Protein AF-A0A6A6F9B9-F1 (afdb_monomer_lite)

pLDDT: mean 70.59, std 29.89, range [22.27, 98.5]

Secondary structure (DSSP, 8-state):
------------------------------HHHHHHHHHHHHH--SEEEEE-S-EEEEETTEEEEEES-EEEEESSTT--EEEEEHHHHHHHHHTTTTTEEEEEEEEEEETTEEEEEEEEEEEEEETTEEEEEEEEE--TTTS-GGGGGGTTEEEEPGGGSSEEEETTEEE-SSPPPTT--EEEEEE-S-EEEEEE---------S---------------------------SSHHHHHHHHHHHHHHTTEEEEEEES-EEEEEETTEEEEEEEEGGGB-GGGEEEEEEEEEETTTEEEEEEEEEEESSTTSPPPS-TT---TT-TTEEEEEEEEEEBSS--GGGGGGBTEEEE-TTTSEEEETTEEPPPP-STTSS--SS----SSGGGTTTSSS---------------------------------------------------

Sequence (448 aa):
MGDGPPGEVEMEGTAGGSSMVMREEEGGLSSDLKSLTIKLATQGPHKTLPTPRLIQLLFNGVYMLKTTAAIYVWEHPYYPQLYFPASVLHSYFAARSADLQISPGENIAHPENPAQIFATQWTIIVRKKKIDKVVCFANKESLPEKARELAGLVRIDFASVDQWFEESTPIFVHPKDPFKRVDILQSTRHVVVKLPLGRGSHNPTSADAAVTTSEANNNTASNTGPGATSAREGEEYHEEEEEEAEDEESNYRVIADTFSSMHLYETGLPCRFYIPLTRVDASVLRKSSTKTSCPYKGAACYYDVVLPSSPSSPNPTSPQQESEGRKDEIVFKDIIWYYPTPLLESAKISDLVCFYNEKVRIEVDGEVLEQPVTPFSRGGAGGEDKEKFLLSSLSSSSLLLDGQIHKRERGEGDGNAGAGAGAGEDVLDMGSLGKPLGPLKEERGSEG

Foldseek 3Di:
DDDDDDDDDDDDDDDDDPPPPPDDDDDDDDPPLLVLLLCCLVVNFPDKDQAQWWKFFAAPNDRLATDSGWMWTHSDDPGTAIKHQLVRNVVSCVVVVVFKDKAWDDFRAHPVDRVQTQWTFMWIGGRHDIQRSKIFGDALVSGDPRNSVSHRMMGGQPVSTPWMDTNNHTFDHHAGHPPKDKDKDKFQWKKWWKAFQDDDDPPVPPDDPDDDDDDDDDDDDDDDDDDDDDDDDDPVVVVVVVVVVVVVCVRIDTQFIGSIWIWMDIPPDDIWTWAAPVRGDPLQWEWDPDWDADRQWGIKGFIKGKDFNDPPDDGDPDRPDPPDDPPGIDIFPRQKMADCPTDPSNPVRHNTITGQLLRIFMDTNNRTDDRDDDPPNPDTPDDDDDDDDVPPVPPPPPDDDDDDDDDDDDDDDDDDDDDDDDDDDDDDDDDDDDDDDDDDDDDDDDDD

Organism: NCBI:txid717836

InterPro domains:
  IPR007361 Domain of unknown function DUF427 [PF04248] (251-358)
  IPR038694 Superfamily of unknown function DUF427 [G3DSA:2.170.150.40] (247-365)

Structure (mmCIF, N/CA/C/O backbone):
data_AF-A0A6A6F9B9-F1
#
_entry.id   AF-A0A6A6F9B9-F1
#
loop_
_atom_site.group_PDB
_atom_site.id
_atom_site.type_symbol
_atom_site.label_atom_id
_atom_site.label_alt_id
_atom_site.label_comp_id
_atom_site.label_asym_id
_atom_site.label_entity_id
_atom_site.label_seq_id
_atom_site.pdbx_PDB_ins_code
_atom_site.Cartn_x
_atom_site.Cartn_y
_atom_site.Cartn_z
_atom_site.occupancy
_atom_site.B_iso_or_equiv
_atom_site.auth_seq_id
_atom_site.auth_comp_id
_atom_site.auth_asym_id
_atom_site.auth_atom_id
_atom_site.pdbx_PDB_model_num
ATOM 1 N N . MET A 1 1 ? 12.259 -47.080 41.251 1.00 34.34 1 MET A N 1
ATOM 2 C CA . MET A 1 1 ? 12.891 -48.410 41.349 1.00 34.34 1 MET A CA 1
ATOM 3 C C . MET A 1 1 ? 12.820 -48.975 39.941 1.00 34.34 1 MET A C 1
ATOM 5 O O . MET A 1 1 ? 11.768 -49.475 39.579 1.00 34.34 1 MET A O 1
ATOM 9 N N . GLY A 1 2 ? 13.737 -48.668 39.026 1.00 33.94 2 GLY A N 1
ATOM 10 C CA . GLY A 1 2 ? 15.211 -48.754 39.092 1.00 33.94 2 GLY A CA 1
ATOM 11 C C . GLY A 1 2 ? 15.607 -49.796 38.023 1.00 33.94 2 GLY A C 1
ATOM 12 O O . GLY A 1 2 ? 14.801 -50.686 37.772 1.00 33.94 2 GLY A O 1
ATOM 13 N N . ASP A 1 3 ? 16.716 -49.753 37.289 1.00 36.22 3 ASP A N 1
ATOM 14 C CA . ASP A 1 3 ? 17.833 -48.803 37.164 1.00 36.22 3 ASP A CA 1
ATOM 15 C C . ASP A 1 3 ? 18.360 -48.868 35.703 1.00 36.22 3 ASP A C 1
ATOM 17 O O . ASP A 1 3 ? 18.006 -49.789 34.965 1.00 36.22 3 ASP A O 1
ATOM 21 N N . GLY A 1 4 ? 19.193 -47.909 35.271 1.00 29.11 4 GLY A N 1
ATOM 22 C CA . GLY A 1 4 ? 20.086 -48.061 34.095 1.00 29.11 4 GLY A CA 1
ATOM 23 C C . GLY A 1 4 ? 21.485 -48.544 34.533 1.00 29.11 4 GLY A C 1
ATOM 24 O O . GLY A 1 4 ? 21.572 -49.160 35.597 1.00 29.11 4 GLY A O 1
ATOM 25 N N . PRO A 1 5 ? 22.607 -48.197 33.852 1.00 57.97 5 PRO A N 1
ATOM 26 C CA . PRO A 1 5 ? 22.816 -47.665 32.491 1.00 57.97 5 PRO A CA 1
ATOM 27 C C . PRO A 1 5 ? 23.401 -48.833 31.628 1.00 57.97 5 PRO A C 1
ATOM 29 O O . PRO A 1 5 ? 22.716 -49.858 31.645 1.00 57.97 5 PRO A O 1
ATOM 32 N N . PRO A 1 6 ? 24.601 -48.863 30.971 1.00 45.94 6 PRO A N 1
ATOM 33 C CA . PRO A 1 6 ? 25.511 -47.880 30.321 1.00 45.94 6 PRO A CA 1
ATOM 34 C C . PRO A 1 6 ? 25.383 -47.918 28.763 1.00 45.94 6 PRO A C 1
ATOM 36 O O . PRO A 1 6 ? 24.508 -48.610 28.253 1.00 45.94 6 PRO A O 1
ATOM 39 N N . GLY A 1 7 ? 26.191 -47.248 27.923 1.00 28.27 7 GLY A N 1
ATOM 40 C CA . GLY A 1 7 ? 27.268 -46.257 28.119 1.00 28.27 7 GLY A CA 1
ATOM 41 C C . GLY A 1 7 ? 27.837 -45.747 26.773 1.00 28.27 7 GLY A C 1
ATOM 42 O O . GLY A 1 7 ? 27.566 -46.337 25.730 1.00 28.27 7 GLY A O 1
ATOM 43 N N . GLU A 1 8 ? 28.592 -44.645 26.823 1.00 28.16 8 GLU A N 1
ATOM 44 C CA . GLU A 1 8 ? 29.183 -43.866 25.704 1.00 28.16 8 GLU A CA 1
ATOM 45 C C . GLU A 1 8 ? 30.308 -44.645 24.943 1.00 28.16 8 GLU A C 1
ATOM 47 O O . GLU A 1 8 ? 30.641 -45.761 25.336 1.00 28.16 8 GLU A O 1
ATOM 52 N N . VAL A 1 9 ? 30.911 -44.214 23.814 1.00 30.38 9 VAL A N 1
ATOM 53 C CA . VAL A 1 9 ? 31.721 -42.985 23.594 1.00 30.38 9 VAL A CA 1
ATOM 54 C C . VAL A 1 9 ? 31.884 -42.617 22.095 1.00 30.38 9 VAL A C 1
ATOM 56 O O . VAL A 1 9 ? 32.223 -43.464 21.275 1.00 30.38 9 VAL A O 1
ATOM 59 N N . GLU A 1 10 ? 31.631 -41.331 21.809 1.00 26.02 10 GLU A N 1
ATOM 60 C CA . GLU A 1 10 ? 32.245 -40.341 20.879 1.00 26.02 10 GLU A CA 1
ATOM 61 C C . GLU A 1 10 ? 32.976 -40.719 19.564 1.00 26.02 10 GLU A C 1
ATOM 63 O O . GLU A 1 10 ? 33.801 -41.625 19.502 1.00 26.02 10 GLU A O 1
ATOM 68 N N . MET A 1 11 ? 32.812 -39.841 18.556 1.00 27.11 11 MET A N 1
ATOM 69 C CA . MET A 1 11 ? 33.920 -39.114 17.892 1.00 27.11 11 MET A CA 1
ATOM 70 C C . MET A 1 11 ? 33.390 -37.857 17.163 1.00 27.11 11 MET A C 1
ATOM 72 O O . MET A 1 11 ? 32.240 -37.819 16.727 1.00 27.11 11 MET A O 1
ATOM 76 N N . GLU A 1 12 ? 34.219 -36.812 17.083 1.00 25.92 12 GLU A N 1
ATOM 77 C CA . GLU A 1 12 ? 33.834 -35.429 16.744 1.00 25.92 12 GLU A CA 1
ATOM 78 C C . GLU A 1 12 ? 33.777 -35.105 15.233 1.00 25.92 12 GLU A C 1
ATOM 80 O O . GLU A 1 12 ? 34.327 -35.818 14.394 1.00 25.92 12 GLU A O 1
ATOM 85 N N . GLY A 1 13 ? 33.169 -33.960 14.887 1.00 26.47 13 GLY A N 1
ATOM 86 C CA . GLY A 1 13 ? 33.170 -33.407 13.525 1.00 26.47 13 GLY A CA 1
ATOM 87 C C . GLY A 1 13 ? 32.509 -32.027 13.432 1.00 26.47 13 GLY A C 1
ATOM 88 O O . GLY A 1 13 ? 31.350 -31.913 13.042 1.00 26.47 13 GLY A O 1
ATOM 89 N N . THR A 1 14 ? 33.228 -30.970 13.814 1.00 25.78 14 THR A N 1
ATOM 90 C CA . THR A 1 14 ? 32.731 -29.583 13.847 1.00 25.78 14 THR A CA 1
ATOM 91 C C . THR A 1 14 ? 32.858 -28.854 12.503 1.00 25.78 14 THR A C 1
ATOM 93 O O . THR A 1 14 ? 33.927 -28.812 11.902 1.00 25.78 14 THR A O 1
ATOM 96 N N . ALA A 1 15 ? 31.789 -28.170 12.080 1.00 27.42 15 ALA A N 1
ATOM 97 C CA . ALA A 1 15 ? 31.851 -27.018 11.172 1.00 27.42 15 ALA A CA 1
ATOM 98 C C . ALA A 1 15 ? 30.603 -26.141 11.377 1.00 27.42 15 ALA A C 1
ATOM 100 O O . ALA A 1 15 ? 29.475 -26.599 11.201 1.00 27.42 15 ALA A O 1
ATOM 101 N N . GLY A 1 16 ? 30.793 -24.892 11.809 1.00 26.92 16 GLY A N 1
ATOM 102 C CA . GLY A 1 16 ? 29.691 -24.006 12.185 1.00 26.92 16 GLY A CA 1
ATOM 103 C C . GLY A 1 16 ? 29.026 -23.324 10.990 1.00 26.92 16 GLY A C 1
ATOM 104 O O . GLY A 1 16 ? 29.685 -22.615 10.236 1.00 26.92 16 GLY A O 1
ATOM 105 N N . GLY A 1 17 ? 27.704 -23.462 10.881 1.00 24.17 17 GLY A N 1
ATOM 106 C CA . GLY A 1 17 ? 26.850 -22.536 10.140 1.00 24.17 17 GLY A CA 1
ATOM 107 C C . GLY A 1 17 ? 26.009 -21.736 11.129 1.00 24.17 17 GLY A C 1
ATOM 108 O O . GLY A 1 17 ? 25.148 -22.310 11.795 1.00 24.17 17 GLY A O 1
ATOM 109 N N . SER A 1 18 ? 26.248 -20.426 11.241 1.00 23.95 18 SER A N 1
ATOM 110 C CA . SER A 1 18 ? 25.484 -19.534 12.125 1.00 23.95 18 SER A CA 1
ATOM 111 C C . SER A 1 18 ? 24.059 -19.322 11.611 1.00 23.95 18 SER A C 1
ATOM 113 O O . SER A 1 18 ? 23.730 -18.288 11.035 1.00 23.95 18 SER A O 1
ATOM 115 N N . SER A 1 19 ? 23.190 -20.303 11.851 1.00 22.83 19 SER A N 1
ATOM 116 C CA . SER A 1 19 ? 21.748 -20.092 11.819 1.00 22.83 19 SER A CA 1
ATOM 117 C C . SER A 1 19 ? 21.385 -19.171 12.982 1.00 22.83 19 SER A C 1
ATOM 119 O O . SER A 1 19 ? 21.454 -19.574 14.145 1.00 22.83 19 SER A O 1
ATOM 121 N N . MET A 1 20 ? 21.034 -17.919 12.682 1.00 22.33 20 MET A N 1
ATOM 122 C CA . MET A 1 20 ? 20.544 -16.975 13.685 1.00 22.33 20 MET A CA 1
ATOM 123 C C . MET A 1 20 ? 19.104 -17.343 14.057 1.00 22.33 20 MET A C 1
ATOM 125 O O . MET A 1 20 ? 18.136 -16.738 13.600 1.00 22.33 20 MET A O 1
ATOM 129 N N . VAL A 1 21 ? 18.974 -18.393 14.870 1.00 23.81 21 VAL A N 1
ATOM 130 C CA . VAL A 1 21 ? 17.714 -18.801 15.485 1.00 23.81 21 VAL A CA 1
ATOM 131 C C . VAL A 1 21 ? 17.264 -17.667 16.400 1.00 23.81 21 VAL A C 1
ATOM 133 O O . VAL A 1 21 ? 17.857 -17.439 17.456 1.00 23.81 21 VAL A O 1
ATOM 136 N N . MET A 1 22 ? 16.220 -16.947 15.984 1.00 23.55 22 MET A N 1
ATOM 137 C CA . MET A 1 22 ? 15.543 -15.969 16.830 1.00 23.55 22 MET A CA 1
ATOM 138 C C . MET A 1 22 ? 15.023 -16.683 18.076 1.00 23.55 22 MET A C 1
ATOM 140 O O . MET A 1 22 ? 14.108 -17.503 18.007 1.00 23.55 22 MET A O 1
ATOM 144 N N . ARG A 1 23 ? 15.649 -16.388 19.213 1.00 22.95 23 ARG A N 1
ATOM 145 C CA . ARG A 1 23 ? 15.237 -16.881 20.523 1.00 22.95 23 ARG A CA 1
ATOM 146 C C . ARG A 1 23 ? 13.973 -16.120 20.917 1.00 22.95 23 ARG A C 1
ATOM 148 O O . ARG A 1 23 ? 14.006 -14.896 20.995 1.00 22.95 23 ARG A O 1
ATOM 155 N N . GLU A 1 24 ? 12.870 -16.829 21.133 1.00 31.95 24 GLU A N 1
ATOM 156 C CA . GLU A 1 24 ? 11.667 -16.228 21.711 1.00 31.95 24 GLU A CA 1
ATOM 157 C C . GLU A 1 24 ? 11.974 -15.821 23.160 1.00 31.95 24 GLU A C 1
ATOM 159 O O . GLU A 1 24 ? 12.074 -16.674 24.042 1.00 31.95 24 GLU A O 1
ATOM 164 N N . GLU A 1 25 ? 12.160 -14.521 23.398 1.00 25.94 25 GLU A N 1
ATOM 165 C CA . GLU A 1 25 ? 12.090 -13.934 24.738 1.00 25.94 25 GLU A CA 1
ATOM 166 C C . GLU A 1 25 ? 10.668 -13.442 25.038 1.00 25.94 25 GLU A C 1
ATOM 168 O O . GLU A 1 25 ? 9.863 -13.159 24.146 1.00 25.94 25 GLU A O 1
ATOM 173 N N . GLU A 1 26 ? 10.335 -13.409 26.325 1.00 25.03 26 GLU A N 1
ATOM 174 C CA . GLU A 1 26 ? 8.960 -13.330 26.805 1.00 25.03 26 GLU A CA 1
ATOM 175 C C . GLU A 1 26 ? 8.310 -11.944 26.615 1.00 25.03 26 GLU A C 1
ATOM 177 O O . GLU A 1 26 ? 8.867 -10.910 26.970 1.00 25.03 26 GLU A O 1
ATOM 182 N N . GLY A 1 27 ? 7.052 -11.941 26.162 1.00 31.30 27 GLY A N 1
ATOM 183 C CA . GLY A 1 27 ? 6.022 -11.035 26.691 1.00 31.30 27 GLY A CA 1
ATOM 184 C C . GLY A 1 27 ? 6.260 -9.516 26.653 1.00 31.30 27 GLY A C 1
ATOM 185 O O . GLY A 1 27 ? 5.938 -8.849 27.632 1.00 31.30 27 GLY A O 1
ATOM 186 N N . GLY A 1 28 ? 6.730 -8.945 25.540 1.00 24.55 28 GLY A N 1
ATOM 187 C CA . GLY A 1 28 ? 6.823 -7.487 25.356 1.00 24.55 28 GLY A CA 1
ATOM 188 C C . GLY A 1 28 ? 6.050 -6.976 24.136 1.00 24.55 28 GLY A C 1
ATOM 189 O O . GLY A 1 28 ? 6.188 -7.516 23.039 1.00 24.55 28 GLY A O 1
ATOM 190 N N . LEU A 1 29 ? 5.262 -5.901 24.286 1.00 34.47 29 LEU A N 1
ATOM 191 C CA . LEU A 1 29 ? 4.706 -5.197 23.124 1.00 34.47 29 LEU A CA 1
ATOM 192 C C . LEU A 1 29 ? 5.845 -4.574 22.319 1.00 34.47 29 LEU A C 1
ATOM 194 O O . LEU A 1 29 ? 6.618 -3.774 22.846 1.00 34.47 29 LEU A O 1
ATOM 198 N N . SER A 1 30 ? 5.872 -4.863 21.018 1.00 36.78 30 SER A N 1
ATOM 199 C CA . SER A 1 30 ? 6.682 -4.118 20.054 1.00 36.78 30 SER A CA 1
ATOM 200 C C . SER A 1 30 ? 6.428 -2.610 20.213 1.00 36.78 30 SER A C 1
ATOM 202 O O . SER A 1 30 ? 5.281 -2.154 20.199 1.00 36.78 30 SER A O 1
ATOM 204 N N . SER A 1 31 ? 7.514 -1.855 20.396 1.00 54.53 31 SER A N 1
ATOM 205 C CA . SER A 1 31 ? 7.549 -0.463 20.874 1.00 54.53 31 SER A CA 1
ATOM 206 C C . SER A 1 31 ? 6.785 0.555 20.017 1.00 54.53 31 SER A C 1
ATOM 208 O O . SER A 1 31 ? 6.475 1.647 20.498 1.00 54.53 31 SER A O 1
ATOM 210 N N . ASP A 1 32 ? 6.452 0.203 18.777 1.00 79.12 32 ASP A N 1
ATOM 211 C CA . ASP A 1 32 ? 5.816 1.082 17.797 1.00 79.12 32 ASP A CA 1
ATOM 212 C C . ASP A 1 32 ? 4.372 1.465 18.179 1.00 79.12 32 ASP A C 1
ATOM 214 O O . ASP A 1 32 ? 4.067 2.641 18.373 1.00 79.12 32 ASP A O 1
ATOM 218 N N . LEU A 1 33 ? 3.477 0.492 18.399 1.00 87.69 33 LEU A N 1
ATOM 219 C CA . LEU A 1 33 ? 2.040 0.779 18.539 1.00 87.69 33 LEU A CA 1
ATOM 220 C C . LEU A 1 33 ? 1.685 1.552 19.826 1.00 87.69 33 LEU A C 1
ATOM 222 O O . LEU A 1 33 ? 0.792 2.403 19.817 1.00 87.69 33 LEU A O 1
ATOM 226 N N . LYS A 1 34 ? 2.405 1.319 20.930 1.00 91.62 34 LYS A N 1
ATOM 227 C CA . LYS A 1 34 ? 2.231 2.089 22.178 1.00 91.62 34 LYS A CA 1
ATOM 228 C C . LYS A 1 34 ? 2.692 3.540 21.995 1.00 91.62 34 LYS A C 1
ATOM 230 O O . LYS A 1 34 ? 1.972 4.463 22.372 1.00 91.62 34 LYS A O 1
ATOM 235 N N . SER A 1 35 ? 3.834 3.737 21.336 1.00 92.81 35 SER A N 1
ATOM 236 C CA . SER A 1 35 ? 4.384 5.062 21.014 1.00 92.81 35 SER A CA 1
ATOM 237 C C . SER A 1 35 ? 3.485 5.833 20.043 1.00 92.81 35 SER A C 1
ATOM 239 O O . SER A 1 35 ? 3.177 7.001 20.280 1.00 92.81 35 SER A O 1
ATOM 241 N N . LEU A 1 36 ? 2.985 5.165 19.001 1.00 93.94 36 LEU A N 1
ATOM 242 C CA . LEU A 1 36 ? 1.999 5.693 18.059 1.00 93.94 36 LEU A CA 1
ATOM 243 C C . LEU A 1 36 ? 0.708 6.121 18.769 1.00 93.94 36 LEU A C 1
ATOM 245 O O . LEU A 1 36 ? 0.211 7.216 18.524 1.00 93.94 36 LEU A O 1
ATOM 249 N N . THR A 1 37 ? 0.192 5.303 19.689 1.00 95.75 37 THR A N 1
ATOM 250 C CA . THR A 1 37 ? -1.011 5.629 20.472 1.00 95.75 37 THR A CA 1
ATOM 251 C C . THR A 1 37 ? -0.810 6.899 21.301 1.00 95.75 37 THR A C 1
ATOM 253 O O . THR A 1 37 ? -1.650 7.796 21.260 1.00 95.75 37 THR A O 1
ATOM 256 N N . ILE A 1 38 ? 0.326 7.023 21.998 1.00 95.31 38 ILE A N 1
ATOM 257 C CA . ILE A 1 38 ? 0.678 8.224 22.775 1.00 95.31 38 ILE A CA 1
ATOM 258 C C . ILE A 1 38 ? 0.827 9.445 21.855 1.00 95.31 38 ILE A C 1
ATOM 260 O O . ILE A 1 38 ? 0.301 10.516 22.166 1.00 95.31 38 ILE A O 1
ATOM 264 N N . LYS A 1 39 ? 1.483 9.295 20.696 1.00 95.56 39 LYS A N 1
ATOM 265 C CA . LYS A 1 39 ? 1.617 10.354 19.683 1.00 95.56 39 LYS A CA 1
ATOM 266 C C . LYS A 1 39 ? 0.245 10.840 19.210 1.00 95.56 39 LYS A C 1
ATOM 268 O O . LYS A 1 39 ? -0.019 12.035 19.257 1.00 95.56 39 LYS A O 1
ATOM 273 N N . LEU A 1 40 ? -0.641 9.936 18.795 1.00 96.56 40 LEU A N 1
ATOM 274 C CA . LEU A 1 40 ? -1.975 10.287 18.300 1.00 96.56 40 LEU A CA 1
ATOM 275 C C . LEU A 1 40 ? -2.866 10.885 19.395 1.00 96.56 40 LEU A C 1
ATOM 277 O O . LEU A 1 40 ? -3.610 11.822 19.122 1.00 96.56 40 LEU A O 1
ATOM 281 N N . ALA A 1 41 ? -2.759 10.409 20.637 1.00 95.31 41 ALA A N 1
ATOM 282 C CA . ALA A 1 41 ? -3.506 10.958 21.764 1.00 95.31 41 ALA A CA 1
ATOM 283 C C . ALA A 1 41 ? -3.061 12.384 22.153 1.00 95.31 41 ALA A C 1
ATOM 285 O O . ALA A 1 41 ? -3.888 13.205 22.545 1.00 95.31 41 ALA A O 1
ATOM 286 N N . THR A 1 42 ? -1.766 12.696 22.029 1.00 94.19 42 THR A N 1
ATOM 287 C CA . THR A 1 42 ? -1.193 14.004 22.405 1.00 94.19 42 THR A CA 1
ATOM 288 C C . THR A 1 42 ? -1.201 15.027 21.263 1.00 94.19 42 THR A C 1
ATOM 290 O O . THR A 1 42 ? -1.449 16.214 21.490 1.00 94.19 42 THR A O 1
ATOM 293 N N . GLN A 1 43 ? -0.946 14.589 20.028 1.00 95.19 43 GLN A N 1
ATOM 294 C CA . GLN A 1 43 ? -0.810 15.452 18.848 1.00 95.19 43 GLN A CA 1
ATOM 295 C C . GLN A 1 43 ? -2.087 15.504 17.996 1.00 95.19 43 GLN A C 1
ATOM 297 O O . GLN A 1 43 ? -2.309 16.507 17.319 1.00 95.19 43 GLN A O 1
ATOM 302 N N . GLY A 1 44 ? -2.941 14.479 18.083 1.00 96.19 44 GLY A N 1
ATOM 303 C CA . GLY A 1 44 ? -4.074 14.248 17.184 1.00 96.19 44 GLY A CA 1
ATOM 304 C C . GLY A 1 44 ? -3.683 13.469 15.916 1.00 96.19 44 GLY A C 1
ATOM 305 O O . GLY A 1 44 ? -2.496 13.365 15.587 1.00 96.19 44 GLY A O 1
ATOM 306 N N . PRO A 1 45 ? -4.660 12.901 15.185 1.00 96.94 45 PRO A N 1
ATOM 307 C CA . PRO A 1 45 ? -4.451 12.453 13.812 1.00 96.94 45 PRO A CA 1
ATOM 308 C C . PRO A 1 45 ? -4.284 13.662 12.875 1.00 96.94 45 PRO A C 1
ATOM 310 O O . PRO A 1 45 ? -4.758 14.757 13.163 1.00 96.94 45 PRO A O 1
ATOM 313 N N . HIS A 1 46 ? -3.658 13.469 11.712 1.00 95.38 46 HIS A N 1
ATOM 314 C CA . HIS A 1 46 ? -3.552 14.523 10.693 1.00 95.38 46 HIS A CA 1
ATOM 315 C C . HIS A 1 46 ? -4.906 14.811 10.018 1.00 95.38 46 HIS A C 1
ATOM 317 O O . HIS A 1 46 ? -5.189 15.938 9.618 1.00 95.38 46 HIS A O 1
ATOM 323 N N . LYS A 1 47 ? -5.726 13.770 9.841 1.00 95.75 47 LYS A N 1
ATOM 324 C CA . LYS A 1 47 ? -7.062 13.824 9.236 1.00 95.75 47 LYS A CA 1
ATOM 325 C C . LYS A 1 47 ? -7.827 12.550 9.584 1.00 95.75 47 LYS A C 1
ATOM 327 O O . LYS A 1 47 ? -7.223 11.476 9.620 1.00 95.75 47 LYS A O 1
ATOM 332 N N . THR A 1 48 ? -9.143 12.645 9.731 1.00 97.56 48 THR A N 1
ATOM 333 C CA . THR A 1 48 ? -10.045 11.487 9.682 1.00 97.56 48 THR A CA 1
ATOM 334 C C . THR A 1 48 ? -11.047 11.625 8.531 1.00 97.56 48 THR A C 1
ATOM 336 O O . THR A 1 48 ? -11.314 12.725 8.040 1.00 97.56 48 THR A O 1
ATOM 339 N N . LEU A 1 49 ? -11.553 10.497 8.025 1.00 97.81 49 LEU A N 1
ATOM 340 C CA . LEU A 1 49 ? -12.607 10.450 7.009 1.00 97.81 49 LEU A CA 1
ATOM 341 C C . LEU A 1 49 ? -13.404 9.140 7.138 1.00 97.81 49 LEU A C 1
ATOM 343 O O . LEU A 1 49 ? -12.843 8.073 6.883 1.00 97.81 49 LEU A O 1
ATOM 347 N N . PRO A 1 50 ? -14.700 9.179 7.495 1.00 97.50 50 PRO A N 1
ATOM 348 C CA . PRO A 1 50 ? -15.567 8.006 7.418 1.00 97.50 50 PRO A CA 1
ATOM 349 C C . PRO A 1 50 ? -15.624 7.459 5.988 1.00 97.50 50 PRO A C 1
ATOM 351 O O . PRO A 1 50 ? -15.723 8.235 5.036 1.00 97.50 50 PRO A O 1
ATOM 354 N N . THR A 1 51 ? -15.595 6.135 5.828 1.00 95.62 51 THR A N 1
ATOM 355 C CA . THR A 1 51 ? -15.752 5.490 4.519 1.00 95.62 51 THR A CA 1
ATOM 356 C C . THR A 1 51 ? -17.017 4.636 4.490 1.00 95.62 51 THR A C 1
ATOM 358 O O . THR A 1 51 ? -17.176 3.778 5.355 1.00 95.62 51 THR A O 1
ATOM 361 N N . PRO A 1 52 ? -17.921 4.829 3.509 1.00 93.50 52 PRO A N 1
ATOM 362 C CA . PRO A 1 52 ? -19.081 3.959 3.333 1.00 93.50 52 PRO A CA 1
ATOM 363 C C . PRO A 1 52 ? -18.702 2.614 2.693 1.00 93.50 52 PRO A C 1
ATOM 365 O O . PRO A 1 52 ? -19.572 1.760 2.524 1.00 93.50 52 PRO A O 1
ATOM 368 N N . ARG A 1 53 ? -17.430 2.436 2.296 1.00 94.94 53 ARG A N 1
ATOM 369 C CA . ARG A 1 53 ? -16.949 1.229 1.622 1.00 94.94 53 ARG A CA 1
ATOM 370 C C . ARG A 1 53 ? -16.988 0.026 2.560 1.00 94.94 53 ARG A C 1
ATOM 372 O O . ARG A 1 53 ? -16.672 0.139 3.745 1.00 94.94 53 ARG A O 1
ATOM 379 N N . LEU A 1 54 ? -17.337 -1.140 2.026 1.00 97.69 54 LEU A N 1
ATOM 380 C CA . LEU A 1 54 ? -17.367 -2.390 2.776 1.00 97.69 54 LEU A CA 1
ATOM 381 C C . LEU A 1 54 ? -15.942 -2.865 3.080 1.00 97.69 54 LEU A C 1
ATOM 383 O O . LEU A 1 54 ? -15.260 -3.419 2.224 1.00 97.69 54 LEU A O 1
ATOM 387 N N . ILE A 1 55 ? -15.506 -2.705 4.322 1.00 98.00 55 ILE A N 1
ATOM 388 C CA . ILE A 1 55 ? -14.235 -3.236 4.807 1.00 98.00 55 ILE A CA 1
ATOM 389 C C . ILE A 1 55 ? -14.438 -4.652 5.348 1.00 98.00 55 ILE A C 1
ATOM 391 O O . ILE A 1 55 ? -15.361 -4.904 6.129 1.00 98.00 55 ILE A O 1
ATOM 395 N N . GLN A 1 56 ? -13.568 -5.583 4.948 1.00 97.62 56 GLN A N 1
ATOM 396 C CA . GLN A 1 56 ? -13.576 -6.972 5.419 1.00 97.62 56 GLN A CA 1
ATOM 397 C C . GLN A 1 56 ? -12.181 -7.398 5.884 1.00 97.62 56 GLN A C 1
ATOM 399 O O . GLN A 1 56 ? -11.196 -7.151 5.192 1.00 97.62 56 GLN A O 1
ATOM 404 N N . LEU A 1 57 ? -12.095 -8.063 7.037 1.00 97.12 57 LEU A N 1
ATOM 405 C CA . LEU A 1 57 ? -10.838 -8.583 7.590 1.00 97.12 57 LEU A CA 1
ATOM 406 C C . LEU A 1 57 ? -10.909 -10.109 7.623 1.00 97.12 57 LEU A C 1
ATOM 408 O O . LEU A 1 57 ? -11.757 -10.671 8.321 1.00 97.12 57 LEU A O 1
ATOM 412 N N . LEU A 1 58 ? -10.026 -10.768 6.876 1.00 96.19 58 LEU A N 1
ATOM 413 C CA . LEU A 1 58 ? -9.838 -12.214 6.875 1.00 96.19 58 LEU A CA 1
ATOM 414 C C . LEU A 1 58 ? -8.659 -12.568 7.785 1.00 96.19 58 LEU A C 1
ATOM 416 O O . LEU A 1 58 ? -7.549 -12.078 7.592 1.00 96.19 58 LEU A O 1
ATOM 420 N N . PHE A 1 59 ? -8.895 -13.440 8.761 1.00 96.25 59 PHE A N 1
ATOM 421 C CA . PHE A 1 59 ? -7.859 -13.969 9.641 1.00 96.25 59 PHE A CA 1
ATOM 422 C C . PHE A 1 59 ? -8.198 -15.397 10.075 1.00 96.25 59 PHE A C 1
ATOM 424 O O . PHE A 1 59 ? -9.348 -15.718 10.376 1.00 96.25 59 PHE A O 1
ATOM 431 N N . ASN A 1 60 ? -7.200 -16.278 10.074 1.00 94.62 60 ASN A N 1
ATOM 432 C CA . ASN A 1 60 ? -7.311 -17.703 10.379 1.00 94.62 60 ASN A CA 1
ATOM 433 C C . ASN A 1 60 ? -8.425 -18.429 9.584 1.00 94.62 60 ASN A C 1
ATOM 435 O O . ASN A 1 60 ? -9.138 -19.295 10.104 1.00 94.62 60 ASN A O 1
ATOM 439 N N . GLY A 1 61 ? -8.604 -18.029 8.319 1.00 91.06 61 GLY A N 1
ATOM 440 C CA . GLY A 1 61 ? -9.647 -18.544 7.424 1.00 91.06 61 GLY A CA 1
ATOM 441 C C . GLY A 1 61 ? -11.076 -18.078 7.746 1.00 91.06 61 GLY A C 1
ATOM 442 O O . GLY A 1 61 ? -12.027 -18.672 7.240 1.00 91.06 61 GLY A O 1
ATOM 443 N N . VAL A 1 62 ? -11.254 -17.050 8.585 1.00 91.12 62 VAL A N 1
ATOM 444 C CA . VAL A 1 62 ? -12.561 -16.486 8.966 1.00 91.12 62 VAL A CA 1
ATOM 445 C C . VAL A 1 62 ? -12.599 -14.990 8.681 1.00 91.12 62 VAL A C 1
ATOM 447 O O . VAL A 1 62 ? -11.661 -14.263 8.998 1.00 91.12 62 VAL A O 1
ATOM 450 N N . TYR A 1 63 ? -13.714 -14.502 8.135 1.00 92.75 63 TYR A N 1
ATOM 451 C CA . TYR A 1 63 ? -13.983 -13.065 8.092 1.00 92.75 63 TYR A CA 1
ATOM 452 C C . TYR A 1 63 ? -14.353 -12.564 9.494 1.00 92.75 63 TYR A C 1
ATOM 454 O O . TYR A 1 63 ? -15.530 -12.568 9.872 1.00 92.75 63 TYR A O 1
ATOM 462 N N . MET A 1 64 ? -13.345 -12.166 10.273 1.00 93.69 64 MET A N 1
ATOM 463 C CA . MET A 1 64 ? -13.499 -11.725 11.663 1.00 93.69 64 MET A CA 1
ATOM 464 C C . MET A 1 64 ? -14.177 -10.355 11.798 1.00 93.69 64 MET A C 1
ATOM 466 O O . MET A 1 64 ? -14.676 -10.031 12.869 1.00 93.69 64 MET A O 1
ATOM 470 N N . LEU A 1 65 ? -14.245 -9.576 10.714 1.00 95.25 65 LEU A N 1
ATOM 471 C CA . LEU A 1 65 ? -15.034 -8.348 10.633 1.00 95.25 65 LEU A CA 1
ATOM 472 C C . LEU A 1 65 ? -15.533 -8.127 9.197 1.00 95.25 65 LEU A C 1
ATOM 474 O O . LEU A 1 65 ? -14.787 -8.357 8.243 1.00 95.25 65 LEU A O 1
ATOM 478 N N . LYS A 1 66 ? -16.774 -7.647 9.053 1.00 95.62 66 LYS A N 1
ATOM 479 C CA . LYS A 1 66 ? -17.309 -7.018 7.832 1.00 95.62 66 LYS A CA 1
ATOM 480 C C . LYS A 1 66 ? -18.138 -5.797 8.229 1.00 95.62 66 LYS A C 1
ATOM 482 O O . LYS A 1 66 ? -19.049 -5.943 9.041 1.00 95.62 66 LYS A O 1
ATOM 487 N N . THR A 1 67 ? -17.825 -4.613 7.702 1.00 96.94 67 THR A N 1
ATOM 488 C CA . THR A 1 67 ? -18.501 -3.359 8.081 1.00 96.94 67 THR A CA 1
ATOM 489 C C . THR A 1 67 ? -18.357 -2.254 7.032 1.00 96.94 67 THR A C 1
ATOM 491 O O . THR A 1 67 ? -17.337 -2.174 6.361 1.00 96.94 67 THR A O 1
ATOM 494 N N . THR A 1 68 ? -19.355 -1.373 6.934 1.00 97.38 68 THR A N 1
ATOM 495 C CA . THR A 1 68 ? -19.331 -0.107 6.171 1.00 97.38 68 THR A CA 1
ATOM 496 C C . THR A 1 68 ? -19.189 1.124 7.081 1.00 97.38 68 THR A C 1
ATOM 498 O O . THR A 1 68 ? -19.424 2.250 6.658 1.00 97.38 68 THR A O 1
ATOM 501 N N . ALA A 1 69 ? -18.844 0.916 8.356 1.00 97.50 69 ALA A N 1
ATOM 502 C CA . ALA A 1 69 ? -18.662 1.962 9.367 1.00 97.50 69 ALA A CA 1
ATOM 503 C C . ALA A 1 69 ? -17.179 2.153 9.743 1.00 97.50 69 ALA A C 1
ATOM 505 O O . ALA A 1 69 ? -16.8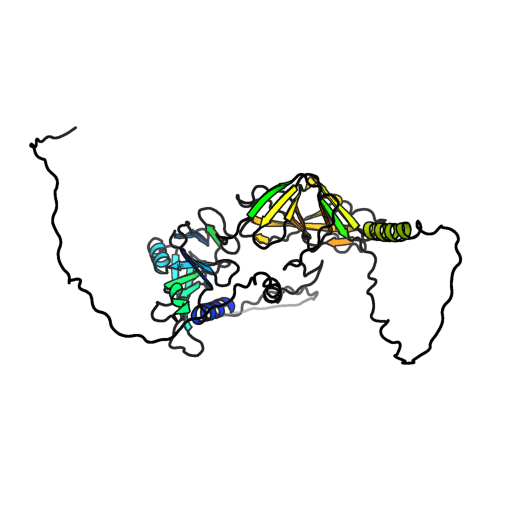56 2.478 10.886 1.00 97.50 69 ALA A O 1
ATOM 506 N N . ALA A 1 70 ? -16.271 1.880 8.805 1.00 97.94 70 ALA A N 1
ATOM 507 C CA . ALA A 1 70 ? -14.843 2.100 8.995 1.00 97.94 70 ALA A CA 1
ATOM 508 C C . ALA A 1 70 ? -14.482 3.583 8.814 1.00 97.94 70 ALA A C 1
ATOM 510 O O . ALA A 1 70 ? -15.189 4.349 8.153 1.00 97.94 70 ALA A O 1
ATOM 511 N N . ILE A 1 71 ? -13.355 3.987 9.392 1.00 98.38 71 ILE A N 1
ATOM 512 C CA . ILE A 1 71 ? -12.837 5.353 9.321 1.00 98.38 71 ILE A CA 1
ATOM 513 C C . ILE A 1 71 ? -11.394 5.287 8.827 1.00 98.38 71 ILE A C 1
ATOM 515 O O . ILE A 1 71 ? -10.569 4.571 9.395 1.00 98.38 71 ILE A O 1
ATOM 519 N N . TYR A 1 72 ? -11.085 6.039 7.772 1.00 98.44 72 TYR A N 1
ATOM 520 C CA . TYR A 1 72 ? -9.709 6.318 7.384 1.00 98.44 72 TYR A CA 1
ATOM 521 C C . TYR A 1 72 ? -9.109 7.328 8.364 1.00 98.44 72 TYR A C 1
ATOM 523 O O . TYR A 1 72 ? -9.674 8.404 8.569 1.00 98.44 72 TYR A O 1
ATOM 531 N N . VAL A 1 73 ? -7.953 7.010 8.937 1.00 98.12 73 VAL A N 1
ATOM 532 C CA . VAL A 1 73 ? -7.209 7.879 9.856 1.00 98.12 73 VAL A CA 1
ATOM 533 C C . VAL A 1 73 ? -5.803 8.082 9.310 1.00 98.12 73 VAL A C 1
ATOM 535 O O . VAL A 1 73 ? -5.042 7.129 9.169 1.00 98.12 73 VAL A O 1
ATOM 538 N N . TRP A 1 74 ? -5.437 9.322 9.001 1.00 97.25 74 TRP A N 1
ATOM 539 C CA . TRP A 1 74 ? -4.076 9.674 8.602 1.00 97.25 74 TRP A CA 1
ATOM 540 C C . TRP A 1 74 ? -3.229 9.862 9.865 1.00 97.25 74 TRP A C 1
ATOM 542 O O . TRP A 1 74 ? -3.223 10.926 10.482 1.00 97.25 74 TRP A O 1
ATOM 552 N N . GLU A 1 75 ? -2.494 8.817 10.247 1.00 95.25 75 GLU A N 1
ATOM 553 C CA . GLU A 1 75 ? -1.505 8.836 11.344 1.00 95.25 75 GLU A CA 1
ATOM 554 C C . GLU A 1 75 ? -0.265 9.711 11.007 1.00 95.25 75 GLU A C 1
ATOM 556 O O . GLU A 1 75 ? 0.538 10.091 11.872 1.00 95.25 75 GLU A O 1
ATOM 561 N N . HIS A 1 76 ? -0.138 10.040 9.718 1.00 92.62 76 HIS A N 1
ATOM 562 C CA . HIS A 1 76 ? 0.826 10.926 9.067 1.00 92.62 76 HIS A CA 1
ATOM 563 C C . HIS A 1 76 ? 0.242 11.415 7.715 1.00 92.62 76 HIS A C 1
ATOM 565 O O . HIS A 1 76 ? -0.715 10.808 7.226 1.00 92.62 76 HIS A O 1
ATOM 571 N N . PRO A 1 77 ? 0.821 12.422 7.034 1.00 89.00 77 PRO A N 1
ATOM 572 C CA . PRO A 1 77 ? 0.219 13.005 5.824 1.00 89.00 77 PRO A CA 1
ATOM 573 C C . PRO A 1 77 ? 0.095 12.077 4.598 1.00 89.00 77 PRO A C 1
ATOM 575 O O . PRO A 1 77 ? -0.694 12.360 3.703 1.00 89.00 77 PRO A O 1
ATOM 578 N N . TYR A 1 78 ? 0.881 10.997 4.507 1.00 84.50 78 TYR A N 1
ATOM 579 C CA . TYR A 1 78 ? 1.130 10.317 3.224 1.00 84.50 78 TYR A CA 1
ATOM 580 C C . TYR A 1 78 ? 0.065 9.318 2.754 1.00 84.50 78 TYR A C 1
ATOM 582 O O . TYR A 1 78 ? -0.055 9.107 1.543 1.00 84.50 78 TYR A O 1
ATOM 590 N N . TYR A 1 79 ? -0.622 8.654 3.684 1.00 90.81 79 TYR A N 1
ATOM 591 C CA . TYR A 1 79 ? -1.670 7.660 3.436 1.00 90.81 79 TYR A CA 1
ATOM 592 C C . TYR A 1 79 ? -2.474 7.393 4.727 1.00 90.81 79 TYR A C 1
ATOM 594 O O . TYR A 1 79 ? -1.949 7.641 5.819 1.00 90.81 79 TYR A O 1
ATOM 602 N N . PRO A 1 80 ? -3.723 6.899 4.626 1.00 96.44 80 PRO A N 1
ATOM 603 C CA . PRO A 1 80 ? -4.535 6.544 5.786 1.00 96.44 80 PRO A CA 1
ATOM 604 C C . PRO A 1 80 ? -4.243 5.141 6.341 1.00 96.44 80 PRO A C 1
ATOM 606 O O . PRO A 1 80 ? -3.651 4.293 5.679 1.00 96.44 80 PRO A O 1
ATOM 609 N N . GLN A 1 81 ? -4.756 4.881 7.541 1.00 96.69 81 GLN A N 1
ATOM 610 C CA . GLN A 1 81 ? -4.973 3.562 8.141 1.00 96.69 81 GLN A CA 1
ATOM 611 C C . GLN A 1 81 ? -6.471 3.337 8.402 1.00 96.69 81 GLN A C 1
ATOM 613 O O . GLN A 1 81 ? -7.246 4.293 8.403 1.00 96.69 81 GLN A O 1
ATOM 618 N N . LEU A 1 82 ? -6.892 2.086 8.616 1.00 97.81 82 LEU A N 1
ATOM 619 C CA . LEU A 1 82 ? -8.293 1.733 8.893 1.00 97.81 82 LEU A CA 1
ATOM 620 C C . LEU A 1 82 ? -8.556 1.574 10.395 1.00 97.81 82 LEU A C 1
ATOM 622 O O . LEU A 1 82 ? -7.923 0.760 11.066 1.00 97.81 82 LEU A O 1
ATOM 626 N N . TYR A 1 83 ? -9.525 2.337 10.896 1.00 98.44 83 TYR A N 1
ATOM 627 C CA . TYR A 1 83 ? -10.001 2.320 12.279 1.00 98.44 83 TYR A CA 1
ATOM 628 C C . TYR A 1 83 ? -11.489 1.945 12.322 1.00 98.44 83 TYR A C 1
ATOM 630 O O . TYR A 1 83 ? -12.244 2.227 11.387 1.00 98.44 83 TYR A O 1
ATOM 638 N N . PHE A 1 84 ? -11.926 1.334 13.425 1.00 98.06 84 PHE A N 1
ATOM 639 C CA . PHE A 1 84 ? -13.289 0.808 13.579 1.00 98.06 84 PHE A CA 1
ATOM 640 C C . PHE A 1 84 ? -13.921 1.241 14.901 1.00 98.06 84 PHE A C 1
ATOM 642 O O . PHE A 1 84 ? -13.264 1.111 15.928 1.00 98.06 84 PHE A O 1
ATOM 649 N N . PRO A 1 85 ? -15.194 1.665 14.950 1.00 97.69 85 PRO A N 1
ATOM 650 C CA . PRO A 1 85 ? -15.880 1.859 16.223 1.00 97.69 85 PRO A CA 1
ATOM 651 C C . PRO A 1 85 ? -15.925 0.550 17.026 1.00 97.69 85 PRO A C 1
ATOM 653 O O . PRO A 1 85 ? -16.333 -0.491 16.502 1.00 97.69 85 PRO A O 1
ATOM 656 N N . ALA A 1 86 ? -15.561 0.593 18.309 1.00 96.62 86 ALA A N 1
ATOM 657 C CA . ALA A 1 86 ? -15.558 -0.577 19.195 1.00 96.62 86 ALA A CA 1
ATOM 658 C C . ALA A 1 86 ? -16.915 -1.310 19.230 1.00 96.62 86 ALA A C 1
ATOM 660 O O . ALA A 1 86 ? -16.973 -2.540 19.259 1.00 96.62 86 ALA A O 1
ATOM 661 N N . SER A 1 87 ? -18.020 -0.563 19.143 1.00 95.12 87 SER A N 1
ATOM 662 C CA . SER A 1 87 ? -19.390 -1.090 19.068 1.00 95.12 87 SER A CA 1
ATOM 663 C C . SER A 1 87 ? -19.631 -2.015 17.867 1.00 95.12 87 SER A C 1
ATOM 665 O O . SER A 1 87 ? -20.376 -2.991 17.981 1.00 95.12 87 SER A O 1
ATOM 667 N N . VAL A 1 88 ? -18.979 -1.761 16.730 1.00 95.12 88 VAL A N 1
ATOM 668 C CA . VAL A 1 88 ? -19.071 -2.589 15.517 1.00 95.12 88 VAL A CA 1
ATOM 669 C C . VAL A 1 88 ? -18.341 -3.917 15.726 1.00 95.12 88 VAL A C 1
ATOM 671 O O . VAL A 1 88 ? -18.887 -4.970 15.408 1.00 95.12 88 VAL A O 1
ATOM 674 N N . LEU A 1 89 ? -17.142 -3.887 16.317 1.00 92.12 89 LEU A N 1
ATOM 675 C CA . LEU A 1 89 ? -16.397 -5.101 16.668 1.00 92.12 89 LEU A CA 1
ATOM 676 C C . LEU A 1 89 ? -17.171 -5.953 17.682 1.00 92.12 89 LEU A C 1
ATOM 678 O O . LEU A 1 89 ? -17.412 -7.131 17.427 1.00 92.12 89 LEU A O 1
ATOM 682 N N . HIS A 1 90 ? -17.643 -5.356 18.780 1.00 91.56 90 HIS A N 1
ATOM 683 C CA . HIS A 1 90 ? -18.416 -6.078 19.793 1.00 91.56 90 HIS A CA 1
ATOM 684 C C . HIS A 1 90 ? -19.707 -6.689 19.235 1.00 91.56 90 HIS A C 1
ATOM 686 O O . HIS A 1 90 ? -19.981 -7.859 19.495 1.00 91.56 90 HIS A O 1
ATOM 692 N N . SER A 1 91 ? -20.485 -5.945 18.440 1.00 89.44 91 SER A N 1
ATOM 693 C CA . SER A 1 91 ? -21.724 -6.468 17.844 1.00 89.44 91 SER A CA 1
ATOM 694 C C . SER A 1 91 ? -21.462 -7.577 16.815 1.00 89.44 91 SER A C 1
ATOM 696 O O . SER A 1 91 ? -22.158 -8.594 16.820 1.00 89.44 91 SER A O 1
ATOM 698 N N . TYR A 1 92 ? -20.419 -7.447 15.987 1.00 88.94 92 TYR A N 1
ATOM 699 C CA . TYR A 1 92 ? -20.040 -8.480 15.018 1.00 88.94 92 TYR A CA 1
ATOM 700 C C . TYR A 1 92 ? -19.555 -9.777 15.691 1.00 88.94 92 TYR A C 1
ATOM 702 O O . TYR A 1 92 ? -19.886 -10.869 15.215 1.00 88.94 92 TYR A O 1
ATOM 710 N N . PHE A 1 93 ? -18.805 -9.659 16.794 1.00 87.75 93 PHE A N 1
ATOM 711 C CA . PHE A 1 93 ? -18.280 -10.780 17.582 1.00 87.75 93 PHE A CA 1
ATOM 712 C C . PHE A 1 93 ? -19.379 -11.461 18.404 1.00 87.75 93 PHE A C 1
ATOM 714 O O . PHE A 1 93 ? -19.457 -12.686 18.408 1.00 87.75 93 PHE A O 1
ATOM 721 N N . ALA A 1 94 ? -20.278 -10.698 19.037 1.00 85.31 94 ALA A N 1
ATOM 722 C CA . ALA A 1 94 ? -21.413 -11.246 19.784 1.00 85.31 94 ALA A CA 1
ATOM 723 C C . ALA A 1 94 ? -22.308 -12.142 18.907 1.00 85.31 94 ALA A C 1
ATOM 725 O O . ALA A 1 94 ? -22.768 -13.189 19.356 1.00 85.31 94 ALA A O 1
ATOM 726 N N . ALA A 1 95 ? -22.482 -11.786 17.629 1.00 84.50 95 ALA A N 1
ATOM 727 C CA . ALA A 1 95 ? -23.214 -12.588 16.648 1.00 84.50 95 ALA A CA 1
ATOM 728 C C . ALA A 1 95 ? -22.464 -13.850 16.150 1.00 84.50 95 ALA A C 1
ATOM 730 O O . ALA A 1 95 ? -23.029 -14.624 15.378 1.00 84.50 95 ALA A O 1
ATOM 731 N N . ARG A 1 96 ? -21.188 -14.047 16.521 1.00 80.69 96 ARG A N 1
ATOM 732 C CA . ARG A 1 96 ? -20.275 -15.088 15.988 1.00 80.69 96 ARG A CA 1
ATOM 733 C C . ARG A 1 96 ? -19.361 -15.701 17.067 1.00 80.69 96 ARG A C 1
ATOM 735 O O . ARG A 1 96 ? -18.272 -16.193 16.771 1.00 80.69 96 ARG A O 1
ATOM 742 N N . SER A 1 97 ? -19.814 -15.678 18.318 1.00 69.12 97 SER A N 1
ATOM 743 C CA . SER A 1 97 ? -19.010 -15.882 19.535 1.00 69.12 97 SER A CA 1
ATOM 744 C C . SER A 1 97 ? -18.303 -17.237 19.680 1.00 69.12 97 SER A C 1
ATOM 746 O O . SER A 1 97 ? -17.375 -17.347 20.476 1.00 69.12 97 SER A O 1
ATOM 748 N N . ALA A 1 98 ? -18.696 -18.264 18.920 1.00 74.94 98 ALA A N 1
ATOM 749 C CA . ALA A 1 98 ? -18.044 -19.577 18.957 1.00 74.94 98 ALA A CA 1
ATOM 750 C C . ALA A 1 98 ? -16.597 -19.554 18.421 1.00 74.94 98 ALA A C 1
ATOM 752 O O . ALA A 1 98 ? -15.745 -20.271 18.939 1.00 74.94 98 ALA A O 1
ATOM 753 N N . ASP A 1 99 ? -16.323 -18.721 17.409 1.00 80.62 99 ASP A N 1
ATOM 754 C CA . ASP A 1 99 ? -15.015 -18.635 16.736 1.00 80.62 99 ASP A CA 1
ATOM 755 C C . ASP A 1 99 ? -14.236 -17.352 17.089 1.00 80.62 99 ASP A C 1
ATOM 757 O O . ASP A 1 99 ? -13.039 -17.284 16.802 1.00 80.62 99 ASP A O 1
ATOM 761 N N . LEU A 1 100 ? -14.890 -16.339 17.677 1.00 88.88 100 LEU A N 1
ATOM 762 C CA . LEU A 1 100 ? -14.350 -14.987 17.878 1.00 88.88 100 LEU A CA 1
ATOM 763 C C . LEU A 1 100 ? -14.423 -14.549 19.346 1.00 88.88 100 LEU A C 1
ATOM 765 O O . LEU A 1 100 ? -15.507 -14.462 19.921 1.00 88.88 100 LEU A O 1
ATOM 769 N N . GLN A 1 101 ? -13.275 -14.197 19.926 1.00 90.44 101 GLN A N 1
ATOM 770 C CA . GLN A 1 101 ? -13.163 -13.647 21.279 1.00 90.44 101 GLN A CA 1
ATOM 771 C C . GLN A 1 101 ? -12.315 -12.374 21.275 1.00 90.44 101 GLN A C 1
ATOM 773 O O . GLN A 1 101 ? -11.406 -12.219 20.458 1.00 90.44 101 GLN A O 1
ATOM 778 N N . ILE A 1 102 ? -12.610 -11.462 22.199 1.00 92.38 102 ILE A N 1
ATOM 779 C CA . ILE A 1 102 ? -11.869 -10.215 22.382 1.00 92.38 102 ILE A CA 1
ATOM 780 C C . ILE A 1 102 ? -11.689 -9.956 23.877 1.00 92.38 102 ILE A C 1
ATOM 782 O O . ILE A 1 102 ? -12.649 -10.069 24.640 1.00 92.38 102 ILE A O 1
ATOM 786 N N . SER A 1 103 ? -10.465 -9.651 24.299 1.00 92.31 103 SER A N 1
ATOM 787 C CA . SER A 1 103 ? -10.120 -9.416 25.703 1.00 92.31 103 SER A CA 1
ATOM 788 C C . SER A 1 103 ? -9.299 -8.131 25.870 1.00 92.31 103 SER A C 1
ATOM 790 O O . SER A 1 103 ? -8.377 -7.887 25.086 1.00 92.31 103 SER A O 1
ATOM 792 N N . PRO A 1 104 ? -9.606 -7.292 26.878 1.00 94.94 104 PRO A N 1
ATOM 793 C CA . PRO A 1 104 ? -8.764 -6.155 27.229 1.00 94.94 104 PRO A CA 1
ATOM 794 C C . PRO A 1 104 ? -7.480 -6.612 27.940 1.00 94.94 104 PRO A C 1
ATOM 796 O O . PRO A 1 104 ? -7.476 -7.618 28.649 1.00 94.94 104 PRO A O 1
ATOM 799 N N . GLY A 1 105 ? -6.405 -5.851 27.746 1.00 93.00 105 GLY A N 1
ATOM 800 C CA . GLY A 1 105 ? -5.080 -6.042 28.333 1.00 93.00 105 GLY A CA 1
ATOM 801 C C . GLY A 1 105 ? -4.561 -4.759 28.989 1.00 93.00 105 GLY A C 1
ATOM 802 O O . GLY A 1 105 ? -5.265 -4.141 29.786 1.00 93.00 105 GLY A O 1
ATOM 803 N N . GLU A 1 106 ? -3.320 -4.364 28.681 1.00 93.56 106 GLU A N 1
ATOM 804 C CA . GLU A 1 106 ? -2.663 -3.207 29.307 1.00 93.56 106 GLU A C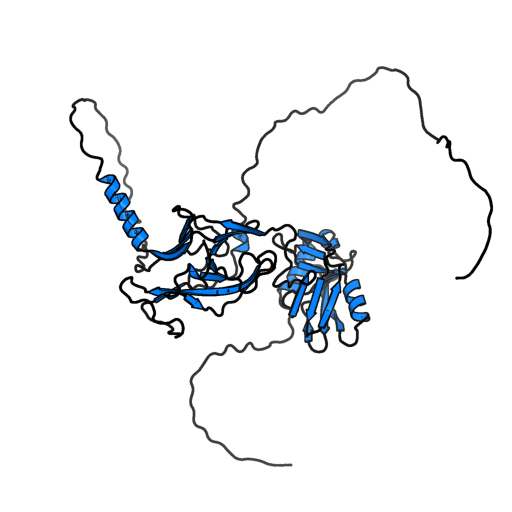A 1
ATOM 805 C C . GLU A 1 106 ? -3.342 -1.871 28.937 1.00 93.56 106 GLU A C 1
ATOM 807 O O . GLU A 1 106 ? -3.700 -1.632 27.781 1.00 93.56 106 GLU A O 1
ATOM 812 N N . ASN A 1 107 ? -3.470 -0.959 29.905 1.00 96.06 107 ASN A N 1
ATOM 813 C CA . ASN A 1 107 ? -3.868 0.424 29.642 1.00 96.06 107 ASN A CA 1
ATOM 814 C C . ASN A 1 107 ? -2.664 1.264 29.194 1.00 96.06 107 ASN A C 1
ATOM 816 O O . ASN A 1 107 ? -1.625 1.294 29.848 1.00 96.06 107 ASN A O 1
ATOM 820 N N . ILE A 1 108 ? -2.837 2.008 28.106 1.00 94.94 108 ILE A N 1
ATOM 821 C CA . ILE A 1 108 ? -1.880 2.986 27.592 1.00 94.94 108 ILE A CA 1
ATOM 822 C C . ILE A 1 108 ? -2.304 4.356 28.131 1.00 94.94 108 ILE A C 1
ATOM 824 O O . ILE A 1 108 ? -3.302 4.924 27.686 1.00 94.94 108 ILE A O 1
ATOM 828 N N . ALA A 1 109 ? -1.562 4.868 29.111 1.00 94.62 109 ALA A N 1
ATOM 829 C CA . ALA A 1 109 ? -1.816 6.152 29.763 1.00 94.62 109 ALA A CA 1
ATOM 830 C C . ALA A 1 109 ? -0.848 7.258 29.301 1.00 94.62 109 ALA A C 1
ATOM 832 O O . ALA A 1 109 ? 0.157 6.989 28.637 1.00 94.62 109 ALA A O 1
ATOM 833 N N . HIS A 1 110 ? -1.142 8.506 29.671 1.00 91.44 110 HIS A N 1
ATOM 834 C CA . HIS A 1 110 ? -0.240 9.641 29.474 1.00 91.44 110 HIS A CA 1
ATOM 835 C C . HIS A 1 110 ? 1.072 9.420 30.262 1.00 91.44 110 HIS A C 1
ATOM 837 O O . HIS A 1 110 ? 0.996 9.185 31.470 1.00 91.44 110 HIS A O 1
ATOM 843 N N . PRO A 1 111 ? 2.271 9.549 29.651 1.00 90.00 111 PRO A N 1
ATOM 844 C CA . PRO A 1 111 ? 3.548 9.280 30.329 1.00 90.00 111 PRO A CA 1
ATOM 845 C C . PRO A 1 111 ? 3.739 10.055 31.642 1.00 90.00 111 PRO A C 1
ATOM 847 O O . PRO A 1 111 ? 4.154 9.492 32.647 1.00 90.00 111 PRO A O 1
ATOM 850 N N . GLU A 1 112 ? 3.375 11.339 31.641 1.00 90.56 112 GLU A N 1
ATOM 851 C CA . GLU A 1 112 ? 3.464 12.229 32.812 1.00 90.56 112 GLU A CA 1
ATOM 852 C C . GLU A 1 112 ? 2.205 12.222 33.706 1.00 90.56 112 GLU A C 1
ATOM 854 O O . GLU A 1 112 ? 2.194 12.856 34.757 1.00 90.56 112 GLU A O 1
ATOM 859 N N . ASN A 1 113 ? 1.128 11.529 33.309 1.00 90.25 113 ASN A N 1
ATOM 860 C CA . ASN A 1 113 ? -0.133 11.484 34.057 1.00 90.25 113 ASN A CA 1
ATOM 861 C C . ASN A 1 113 ? -0.805 10.098 33.939 1.00 90.25 113 ASN A C 1
ATOM 863 O O . ASN A 1 113 ? -1.751 9.930 33.164 1.00 90.25 113 ASN A O 1
ATOM 867 N N . PRO A 1 114 ? -0.368 9.099 34.730 1.00 89.56 114 PRO A N 1
ATOM 868 C CA . PRO A 1 114 ? -0.883 7.730 34.644 1.00 89.56 114 PRO A CA 1
ATOM 869 C C . PRO A 1 114 ? -2.391 7.573 34.906 1.00 89.56 114 PRO A C 1
ATOM 871 O O . PRO A 1 114 ? -2.961 6.542 34.558 1.00 89.56 114 PRO A O 1
ATOM 874 N N . ALA A 1 115 ? -3.053 8.573 35.502 1.00 89.19 115 ALA A N 1
ATOM 875 C CA . ALA A 1 115 ? -4.503 8.569 35.698 1.00 89.19 115 ALA A CA 1
ATOM 876 C C . ALA A 1 115 ? -5.288 8.854 34.400 1.00 89.19 115 ALA A C 1
ATOM 878 O O . ALA A 1 115 ? -6.464 8.503 34.307 1.00 89.19 115 ALA A O 1
ATOM 879 N N . GLN A 1 116 ? -4.659 9.472 33.394 1.00 91.06 116 GLN A N 1
ATOM 880 C CA . GLN A 1 116 ? -5.272 9.721 32.093 1.00 91.06 116 GLN A CA 1
ATOM 881 C C . GLN A 1 116 ? -4.987 8.557 31.137 1.00 91.06 116 GLN A C 1
ATOM 883 O O . GLN A 1 116 ? -3.910 8.466 30.547 1.00 91.06 116 GLN A O 1
ATOM 888 N N . ILE A 1 117 ? -5.972 7.674 30.971 1.00 95.19 117 ILE A N 1
ATOM 889 C CA . ILE A 1 117 ? -5.900 6.530 30.057 1.00 95.19 117 ILE A CA 1
ATOM 890 C C . ILE A 1 117 ? -6.275 6.991 28.645 1.00 95.19 117 ILE A C 1
ATOM 892 O O . ILE A 1 117 ? -7.395 7.424 28.395 1.00 95.19 117 ILE A O 1
ATOM 896 N N . PHE A 1 118 ? -5.349 6.867 27.699 1.00 96.56 118 PHE A N 1
ATOM 897 C CA . PHE A 1 118 ? -5.608 7.171 26.293 1.00 96.56 118 PHE A CA 1
ATOM 898 C C . PHE A 1 118 ? -6.263 6.008 25.556 1.00 96.56 118 PHE A C 1
ATOM 900 O O . PHE A 1 118 ? -7.098 6.221 24.678 1.00 96.56 118 PHE A O 1
ATOM 907 N N . ALA A 1 119 ? -5.877 4.779 25.888 1.00 97.44 119 ALA A N 1
ATOM 908 C CA . ALA A 1 119 ? -6.374 3.583 25.230 1.00 97.44 119 ALA A CA 1
ATOM 909 C C . ALA A 1 119 ? -6.161 2.334 26.091 1.00 97.44 119 ALA A C 1
ATOM 911 O O . ALA A 1 119 ? -5.375 2.345 27.036 1.00 97.44 119 ALA A O 1
ATOM 912 N N . THR A 1 120 ? -6.793 1.232 25.707 1.00 97.12 120 THR A N 1
ATOM 913 C CA . THR A 1 120 ? -6.510 -0.106 26.231 1.00 97.12 120 THR A CA 1
ATOM 914 C C . THR A 1 120 ? -6.053 -0.985 25.074 1.00 97.12 120 THR A C 1
ATOM 916 O O . THR A 1 120 ? -6.711 -1.048 24.033 1.00 97.12 120 THR A O 1
ATOM 919 N N . GLN A 1 121 ? -4.924 -1.670 25.234 1.00 96.44 121 GLN A N 1
ATOM 920 C CA . GLN A 1 121 ? -4.506 -2.708 24.302 1.00 96.44 121 GLN A CA 1
ATOM 921 C C . GLN A 1 121 ? -5.465 -3.894 24.416 1.00 96.44 121 GLN A C 1
ATOM 923 O O . GLN A 1 121 ? -5.809 -4.317 25.519 1.00 96.44 121 GLN A O 1
ATOM 928 N N . TRP A 1 122 ? -5.888 -4.452 23.290 1.00 96.06 122 TRP A N 1
ATOM 929 C CA . TRP A 1 122 ? -6.753 -5.624 23.231 1.00 96.06 122 TRP A CA 1
ATOM 930 C C . TRP A 1 122 ? -6.023 -6.819 22.615 1.00 96.06 122 TRP A C 1
ATOM 932 O O . TRP A 1 122 ? -5.083 -6.666 21.839 1.00 96.06 122 TRP A O 1
ATOM 942 N N . THR A 1 123 ? -6.493 -8.022 22.930 1.00 96.06 123 THR A N 1
ATOM 943 C CA . THR A 1 123 ? -6.181 -9.234 22.168 1.00 96.06 123 THR A CA 1
ATOM 944 C C . THR A 1 123 ? -7.451 -9.731 21.490 1.00 96.06 123 THR A C 1
ATOM 946 O O . THR A 1 123 ? -8.483 -9.907 22.137 1.00 96.06 123 THR A O 1
ATOM 949 N N . ILE A 1 124 ? -7.381 -9.968 20.182 1.00 95.31 124 ILE A N 1
ATOM 950 C CA . ILE A 1 124 ? -8.419 -10.656 19.409 1.00 95.31 124 ILE A CA 1
ATOM 951 C C . ILE A 1 124 ? -7.973 -12.104 19.219 1.00 95.31 124 ILE A C 1
ATOM 953 O O . ILE A 1 124 ? -6.861 -12.353 18.758 1.00 95.31 124 ILE A O 1
ATOM 957 N N . ILE A 1 125 ? -8.832 -13.067 19.545 1.00 94.00 125 ILE A N 1
ATOM 958 C CA . ILE A 1 125 ? -8.594 -14.493 19.298 1.00 94.00 125 ILE A CA 1
ATOM 959 C C . ILE A 1 125 ? -9.613 -14.979 18.272 1.00 94.00 125 ILE A C 1
ATOM 961 O O . ILE A 1 125 ? -10.821 -14.824 18.454 1.00 94.00 125 ILE A O 1
ATOM 965 N N . VAL A 1 126 ? -9.113 -15.599 17.203 1.00 93.19 126 VAL A N 1
ATOM 966 C CA . VAL A 1 126 ? -9.924 -16.245 16.168 1.00 93.19 126 VAL A CA 1
ATOM 967 C C . VAL A 1 126 ? -9.565 -17.723 16.135 1.00 93.19 126 VAL A C 1
ATOM 969 O O . VAL A 1 126 ? -8.495 -18.118 15.652 1.00 93.19 126 VAL A O 1
ATOM 972 N N . ARG A 1 127 ? -10.461 -18.555 16.674 1.00 89.44 127 ARG A N 1
ATOM 973 C CA . ARG A 1 127 ? -10.277 -19.993 16.942 1.00 89.44 127 ARG A CA 1
ATOM 974 C C . ARG A 1 127 ? -9.079 -20.300 17.848 1.00 89.44 127 ARG A C 1
ATOM 976 O O . ARG A 1 127 ? -9.242 -20.523 19.038 1.00 89.44 127 ARG A O 1
ATOM 983 N N . LYS A 1 128 ? -7.878 -20.357 17.262 1.00 89.06 128 LYS A N 1
ATOM 984 C CA . LYS A 1 128 ? -6.605 -20.717 17.917 1.00 89.06 128 LYS A CA 1
ATOM 985 C C . LYS A 1 128 ? -5.467 -19.727 17.644 1.00 89.06 128 LYS A C 1
ATOM 987 O O . LYS A 1 128 ? -4.402 -19.872 18.232 1.00 89.06 128 LYS A O 1
ATOM 992 N N . LYS A 1 129 ? -5.658 -18.752 16.748 1.00 95.06 129 LYS A N 1
ATOM 993 C CA . LYS A 1 129 ? -4.672 -17.695 16.482 1.00 95.06 129 LYS A CA 1
ATOM 994 C C . LYS A 1 129 ? -5.076 -16.417 17.214 1.00 95.06 129 LYS A C 1
ATOM 996 O O . LYS A 1 129 ? -6.267 -16.116 17.297 1.00 95.06 129 LYS A O 1
ATOM 1001 N N . LYS A 1 130 ? -4.084 -15.670 17.702 1.00 95.44 130 LYS A N 1
ATOM 1002 C CA . LYS A 1 130 ? -4.256 -14.366 18.353 1.00 95.44 130 LYS A CA 1
ATOM 1003 C C . LYS A 1 130 ? -3.740 -13.220 17.480 1.00 95.44 130 LYS A C 1
ATOM 1005 O O . LYS A 1 130 ? -2.822 -13.415 16.689 1.00 95.44 130 LYS A O 1
ATOM 1010 N N . ILE A 1 131 ? -4.305 -12.040 17.697 1.00 95.81 131 ILE A N 1
ATOM 1011 C CA . ILE A 1 131 ? -3.822 -10.732 17.255 1.00 95.81 131 ILE A CA 1
ATOM 1012 C C . ILE A 1 131 ? -3.707 -9.889 18.524 1.00 95.81 131 ILE A C 1
ATOM 1014 O O . ILE A 1 131 ? -4.720 -9.582 19.148 1.00 95.81 131 ILE A O 1
ATOM 1018 N N . ASP A 1 132 ? -2.488 -9.550 18.930 1.00 94.56 132 ASP A N 1
ATOM 1019 C CA . ASP A 1 132 ? -2.187 -8.780 20.148 1.00 94.56 132 ASP A CA 1
ATOM 1020 C C . ASP A 1 132 ? -1.790 -7.322 19.861 1.00 94.56 132 ASP A C 1
ATOM 1022 O O . ASP A 1 132 ? -1.839 -6.475 20.753 1.00 94.56 132 ASP A O 1
ATOM 1026 N N . LYS A 1 133 ? -1.482 -6.978 18.606 1.00 95.38 133 LYS A N 1
ATOM 1027 C CA . LYS A 1 133 ? -1.304 -5.590 18.155 1.00 95.38 133 LYS A CA 1
ATOM 1028 C C . LYS A 1 133 ? -2.646 -4.906 17.845 1.00 95.38 133 LYS A C 1
ATOM 1030 O O . LYS A 1 133 ? -2.910 -4.487 16.715 1.00 95.38 133 LYS A O 1
ATOM 1035 N N . VAL A 1 134 ? -3.505 -4.804 18.858 1.00 96.75 134 VAL A N 1
ATOM 1036 C CA . VAL A 1 134 ? -4.799 -4.108 18.790 1.00 96.75 134 VAL A CA 1
ATOM 1037 C C . VAL A 1 134 ? -4.879 -3.070 19.902 1.00 96.75 134 VAL A C 1
ATOM 1039 O O . VAL A 1 134 ? -4.519 -3.354 21.040 1.00 96.75 134 VAL A O 1
ATOM 1042 N N . VAL A 1 135 ? -5.373 -1.873 19.593 1.00 97.38 135 VAL A N 1
ATOM 1043 C CA . VAL A 1 135 ? -5.576 -0.792 20.567 1.00 97.38 135 VAL A CA 1
ATOM 1044 C C . VAL A 1 135 ? -6.977 -0.217 20.404 1.00 97.38 135 VAL A C 1
ATOM 1046 O O . VAL A 1 135 ? -7.342 0.191 19.305 1.00 97.38 135 VAL A O 1
ATOM 1049 N N . CYS A 1 136 ? -7.750 -0.156 21.490 1.00 97.94 136 CYS A N 1
ATOM 1050 C CA . CYS A 1 136 ? -9.007 0.585 21.560 1.00 97.94 136 CYS A CA 1
ATOM 1051 C C . CYS A 1 136 ? -8.789 1.897 22.311 1.00 97.94 136 CYS A C 1
ATOM 1053 O O . CYS A 1 136 ? -8.477 1.889 23.501 1.00 97.94 136 CYS A O 1
ATOM 1055 N N . PHE A 1 137 ? -8.979 3.019 21.628 1.00 98.06 137 PHE A N 1
ATOM 1056 C CA . PHE A 1 137 ? -8.922 4.348 22.224 1.00 98.06 137 PHE A CA 1
ATOM 1057 C C . PHE A 1 137 ? -10.059 4.552 23.233 1.00 98.06 137 PHE A C 1
ATOM 1059 O O . PHE A 1 137 ? -11.166 4.035 23.068 1.00 98.06 137 PHE A O 1
ATOM 1066 N N . ALA A 1 138 ? -9.767 5.308 24.289 1.00 97.19 138 ALA A N 1
ATOM 1067 C CA . ALA A 1 138 ? -10.696 5.608 25.368 1.00 97.19 138 ALA A CA 1
ATOM 1068 C C . ALA A 1 138 ? -11.848 6.525 24.911 1.00 97.19 138 ALA A C 1
ATOM 1070 O O . ALA A 1 138 ? -11.892 7.015 23.779 1.00 97.19 138 ALA A O 1
ATOM 1071 N N . ASN A 1 139 ? -12.799 6.769 25.813 1.00 94.00 139 ASN A N 1
ATOM 1072 C CA . ASN A 1 139 ? -13.933 7.652 25.550 1.00 94.00 139 ASN A CA 1
ATOM 1073 C C . ASN A 1 139 ? -13.500 9.129 25.441 1.00 94.00 139 ASN A C 1
ATOM 1075 O O . ASN A 1 139 ? -12.416 9.528 25.880 1.00 94.00 139 ASN A O 1
ATOM 1079 N N . LYS A 1 140 ? -14.384 9.956 24.874 1.00 92.88 140 LYS A N 1
ATOM 1080 C CA . LYS A 1 140 ? -14.137 11.365 24.518 1.00 92.88 140 LYS A CA 1
ATOM 1081 C C . LYS A 1 140 ? -13.766 12.249 25.718 1.00 92.88 140 LYS A C 1
ATOM 1083 O O . LYS A 1 140 ? -13.132 13.285 25.540 1.00 92.88 140 LYS A O 1
ATOM 1088 N N . GLU A 1 141 ? -14.159 11.835 26.917 1.00 90.38 141 GLU A N 1
ATOM 1089 C CA . GLU A 1 141 ? -13.909 12.504 28.194 1.00 90.38 141 GLU A CA 1
ATOM 1090 C C . GLU A 1 141 ? -12.483 12.261 28.712 1.00 90.38 141 GLU A C 1
ATOM 1092 O O . GLU A 1 141 ? -11.956 13.087 29.450 1.00 90.38 141 GLU A O 1
ATOM 1097 N N . SER A 1 142 ? -11.855 11.141 28.332 1.00 89.38 142 SER A N 1
ATOM 1098 C CA . SER A 1 142 ? -10.489 10.789 28.751 1.00 89.38 142 SER A CA 1
ATOM 1099 C C . SER A 1 142 ? -9.427 11.295 27.767 1.00 89.38 142 SER A C 1
ATOM 1101 O O . SER A 1 142 ? -8.302 11.617 28.158 1.00 89.38 142 SER A O 1
ATOM 1103 N N . LEU A 1 143 ? -9.788 11.411 26.485 1.00 94.56 143 LEU A N 1
ATOM 1104 C CA . LEU A 1 143 ? -8.884 11.867 25.431 1.00 94.56 143 LEU A CA 1
ATOM 1105 C C . LEU A 1 143 ? -8.712 13.399 25.402 1.00 94.56 143 LEU A C 1
ATOM 1107 O O . LEU A 1 143 ? -9.697 14.137 25.513 1.00 94.56 143 LEU A O 1
ATOM 1111 N N . PRO A 1 144 ? -7.482 13.901 25.165 1.00 93.88 144 PRO A N 1
ATOM 1112 C CA . PRO A 1 144 ? -7.241 15.307 24.852 1.00 93.88 144 PRO A CA 1
ATOM 1113 C C . PRO A 1 144 ? -8.044 15.773 23.633 1.00 93.88 144 PRO A C 1
ATOM 1115 O O . PRO A 1 144 ? -8.357 14.988 22.738 1.00 93.88 144 PRO A O 1
ATOM 1118 N N . GLU A 1 145 ? -8.333 17.074 23.558 1.00 94.00 145 GLU A N 1
ATOM 1119 C CA . GLU A 1 145 ? -9.201 17.648 22.521 1.00 94.00 145 GLU A CA 1
ATOM 1120 C C . GLU A 1 145 ? -8.792 17.268 21.090 1.00 94.00 145 GLU A C 1
ATOM 1122 O O . GLU A 1 145 ? -9.642 16.840 20.309 1.00 94.00 145 GLU A O 1
ATOM 1127 N N . LYS A 1 146 ? -7.488 17.324 20.791 1.00 94.00 146 LYS A N 1
ATOM 1128 C CA . LYS A 1 146 ? -6.905 16.969 19.485 1.00 94.00 146 LYS A CA 1
ATOM 1129 C C . LYS A 1 146 ? -7.131 15.510 19.072 1.00 94.00 146 LYS A C 1
ATOM 1131 O O . LYS A 1 146 ? -7.072 15.200 17.890 1.00 94.00 146 LYS A O 1
ATOM 1136 N N . ALA A 1 147 ? -7.381 14.619 20.029 1.00 96.06 147 ALA A N 1
ATOM 1137 C CA . ALA A 1 147 ? -7.564 13.188 19.805 1.00 96.06 147 ALA A CA 1
ATOM 1138 C C . ALA A 1 147 ? -9.029 12.736 19.912 1.00 96.06 147 ALA A C 1
ATOM 1140 O O . ALA A 1 147 ? -9.312 11.551 19.751 1.00 96.06 147 ALA A O 1
ATOM 1141 N N . ARG A 1 148 ? -9.984 13.649 20.151 1.00 95.62 148 ARG A N 1
ATOM 1142 C CA . ARG A 1 148 ? -11.411 13.307 20.323 1.00 95.62 148 ARG A CA 1
ATOM 1143 C C . ARG A 1 148 ? -12.040 12.604 19.117 1.00 95.62 148 ARG A C 1
ATOM 1145 O O . ARG A 1 148 ? -13.021 11.892 19.304 1.00 95.62 148 ARG A O 1
ATOM 1152 N N . GLU A 1 149 ? -11.491 12.772 17.913 1.00 96.19 149 GLU A N 1
ATOM 1153 C CA . GLU A 1 149 ? -11.921 12.039 16.709 1.00 96.19 149 GLU A CA 1
ATOM 1154 C C . GLU A 1 149 ? -11.600 10.535 16.765 1.00 96.19 149 GLU A C 1
ATOM 1156 O O . GLU A 1 149 ? -12.218 9.749 16.053 1.00 96.19 149 GLU A O 1
ATOM 1161 N N . LEU A 1 150 ? -10.667 10.124 17.630 1.00 98.00 150 LEU A N 1
ATOM 1162 C CA . LEU A 1 150 ? -10.286 8.726 17.843 1.00 98.00 150 LEU A CA 1
ATOM 1163 C C . LEU A 1 150 ? -11.105 8.045 18.951 1.00 98.00 150 LEU A C 1
ATOM 1165 O O . LEU A 1 150 ? -10.919 6.856 19.195 1.00 98.00 150 LEU A O 1
ATOM 1169 N N . ALA A 1 151 ? -12.001 8.766 19.634 1.00 97.88 151 ALA A N 1
ATOM 1170 C CA . ALA A 1 151 ? -12.712 8.260 20.807 1.00 97.88 151 ALA A CA 1
ATOM 1171 C C . ALA A 1 151 ? -13.523 6.985 20.511 1.00 97.88 151 ALA A C 1
ATOM 1173 O O . ALA A 1 151 ? -14.382 6.971 19.629 1.00 97.88 151 ALA A O 1
ATOM 1174 N N . GLY A 1 152 ? -13.263 5.914 21.268 1.00 97.38 152 GLY A N 1
ATOM 1175 C CA . GLY A 1 152 ? -13.914 4.613 21.081 1.00 97.38 152 GLY A CA 1
ATOM 1176 C C . GLY A 1 152 ? -13.588 3.906 19.756 1.00 97.38 152 GLY A C 1
ATOM 1177 O O . GLY A 1 152 ? -14.298 2.966 19.385 1.00 97.38 152 GLY A O 1
ATOM 1178 N N . LEU A 1 153 ? -12.556 4.345 19.025 1.00 98.38 153 LEU A N 1
ATOM 1179 C CA . LEU A 1 153 ? -12.074 3.664 17.824 1.00 98.38 153 LEU A CA 1
ATOM 1180 C C . LEU A 1 153 ? -11.014 2.610 18.157 1.00 98.38 153 LEU A C 1
ATOM 1182 O O . LEU A 1 153 ? -10.219 2.752 19.082 1.00 98.38 153 LEU A O 1
ATOM 1186 N N . VAL A 1 154 ? -10.978 1.560 17.344 1.00 98.25 154 VAL A N 1
ATOM 1187 C CA . VAL A 1 154 ? -10.058 0.433 17.443 1.00 98.25 154 VAL A CA 1
ATOM 1188 C C . VAL A 1 154 ? -9.121 0.433 16.243 1.00 98.25 154 VAL A C 1
ATOM 1190 O O . VAL A 1 154 ? -9.570 0.384 15.095 1.00 98.25 154 VAL A O 1
ATOM 1193 N N . ARG A 1 155 ? -7.819 0.446 16.531 1.00 97.38 155 ARG A N 1
ATOM 1194 C CA . ARG A 1 155 ? -6.711 0.286 15.587 1.00 97.38 155 ARG A CA 1
ATOM 1195 C C . ARG A 1 155 ? -6.239 -1.163 15.651 1.00 97.38 155 ARG A C 1
ATOM 1197 O O . ARG A 1 155 ? -5.750 -1.604 16.690 1.00 97.38 155 ARG A O 1
ATOM 1204 N N . ILE A 1 156 ? -6.365 -1.895 14.548 1.00 96.88 156 ILE A N 1
ATOM 1205 C CA . ILE A 1 156 ? -5.770 -3.230 14.380 1.00 96.88 156 ILE A CA 1
ATOM 1206 C C . ILE A 1 156 ? -4.546 -3.070 13.482 1.00 96.88 156 ILE A C 1
ATOM 1208 O O . ILE A 1 156 ? -4.621 -2.412 12.448 1.00 96.88 156 ILE A O 1
ATOM 1212 N N . ASP A 1 157 ? -3.412 -3.636 13.883 1.00 94.94 157 ASP A N 1
ATOM 1213 C CA . ASP A 1 157 ? -2.192 -3.592 13.083 1.00 94.94 157 ASP A CA 1
ATOM 1214 C C . ASP A 1 157 ? -2.329 -4.325 11.748 1.00 94.94 157 ASP A C 1
ATOM 1216 O O . ASP A 1 157 ? -2.733 -5.488 11.700 1.00 94.94 157 ASP A O 1
ATOM 1220 N N . PHE A 1 158 ? -1.975 -3.638 10.659 1.00 93.50 158 PHE A N 1
ATOM 1221 C CA . PHE A 1 158 ? -2.268 -4.103 9.305 1.00 93.50 158 PHE A CA 1
ATOM 1222 C C . PHE A 1 158 ? -1.591 -5.441 8.991 1.00 93.50 158 PHE A C 1
ATOM 1224 O O . PHE A 1 158 ? -2.231 -6.352 8.470 1.00 93.50 158 PHE A O 1
ATOM 1231 N N . ALA A 1 159 ? -0.324 -5.581 9.392 1.00 92.56 159 ALA A N 1
ATOM 1232 C CA . ALA A 1 159 ? 0.484 -6.784 9.200 1.00 92.56 159 ALA A CA 1
ATOM 1233 C C . ALA A 1 159 ? 0.091 -7.959 10.117 1.00 92.56 159 ALA A C 1
ATOM 1235 O O . ALA A 1 159 ? 0.617 -9.057 9.960 1.00 92.56 159 ALA A O 1
ATOM 1236 N N . SER A 1 160 ? -0.816 -7.743 11.075 1.00 95.00 160 SER A N 1
ATOM 1237 C CA . SER A 1 160 ? -1.252 -8.765 12.037 1.00 95.00 160 SER A CA 1
ATOM 1238 C C . SER A 1 160 ? -2.562 -9.468 11.632 1.00 95.00 160 SER A C 1
ATOM 1240 O O . SER A 1 160 ? -3.108 -10.251 12.405 1.00 95.00 160 SER A O 1
ATOM 1242 N N . VAL A 1 161 ? -3.074 -9.200 10.426 1.00 96.38 161 VAL A N 1
ATOM 1243 C CA . VAL A 1 161 ? -4.281 -9.801 9.827 1.00 96.38 161 VAL A CA 1
ATOM 1244 C C . VAL A 1 161 ? -3.881 -10.460 8.505 1.00 96.38 161 VAL A C 1
ATOM 1246 O O . VAL A 1 161 ? -3.110 -9.874 7.751 1.00 96.38 161 VAL A O 1
ATOM 1249 N N . ASP A 1 162 ? -4.409 -11.652 8.198 1.00 95.81 162 ASP A N 1
ATOM 1250 C CA . ASP A 1 162 ? -3.950 -12.440 7.041 1.00 95.81 162 ASP A CA 1
ATOM 1251 C C . ASP A 1 162 ? -4.250 -11.731 5.704 1.00 95.81 162 ASP A C 1
ATOM 1253 O O . ASP A 1 162 ? -3.422 -11.751 4.797 1.00 95.81 162 ASP A O 1
ATOM 1257 N N . GLN A 1 163 ? -5.435 -11.117 5.564 1.00 96.25 163 GLN A N 1
ATOM 1258 C CA . GLN A 1 163 ? -5.792 -10.304 4.396 1.00 96.25 163 GLN A CA 1
ATOM 1259 C C . GLN A 1 163 ? -6.894 -9.285 4.722 1.00 96.25 163 GLN A C 1
ATOM 1261 O O . GLN A 1 163 ? -7.926 -9.615 5.310 1.00 96.25 163 GLN A O 1
ATOM 1266 N N . TRP A 1 164 ? -6.709 -8.049 4.261 1.00 97.56 164 TRP A N 1
ATOM 1267 C CA . TRP A 1 164 ? -7.718 -6.987 4.302 1.00 97.56 164 TRP A CA 1
ATOM 1268 C C . TRP A 1 164 ? -8.384 -6.818 2.939 1.00 97.56 164 TRP A C 1
ATOM 1270 O O . TRP A 1 164 ? -7.730 -6.983 1.907 1.00 97.56 164 TRP A O 1
ATOM 1280 N N . PHE A 1 165 ? -9.653 -6.422 2.924 1.00 97.31 165 PHE A N 1
ATOM 1281 C CA . PHE A 1 165 ? -10.386 -6.090 1.706 1.00 97.31 165 PHE A CA 1
ATOM 1282 C C . PHE A 1 165 ? -11.132 -4.769 1.852 1.00 97.31 165 PHE A C 1
ATOM 1284 O O . PHE A 1 165 ? -11.712 -4.487 2.902 1.00 97.31 165 PHE A O 1
ATOM 1291 N N . GLU A 1 166 ? -11.166 -4.014 0.759 1.00 95.25 166 GLU A N 1
ATOM 1292 C CA . GLU A 1 166 ? -12.069 -2.889 0.542 1.00 95.25 166 GLU A CA 1
ATOM 1293 C C . GLU A 1 166 ? -13.003 -3.242 -0.622 1.00 95.25 166 GLU A C 1
ATOM 1295 O O . GLU A 1 166 ? -12.555 -3.593 -1.715 1.00 95.25 166 GLU A O 1
ATOM 1300 N N . GLU A 1 167 ? -14.308 -3.223 -0.362 1.00 94.50 167 GLU A N 1
ATOM 1301 C CA . GLU A 1 167 ? -15.338 -3.930 -1.126 1.00 94.50 167 GLU A CA 1
ATOM 1302 C C . GLU A 1 167 ? -15.046 -5.434 -1.248 1.00 94.50 167 GLU A C 1
ATOM 1304 O O . GLU A 1 167 ? -15.396 -6.234 -0.377 1.00 94.50 167 GLU A O 1
ATOM 1309 N N . SER A 1 168 ? -14.402 -5.823 -2.346 1.00 92.75 168 SER A N 1
ATOM 1310 C CA . SER A 1 168 ? -13.880 -7.170 -2.619 1.00 92.75 168 SER A CA 1
ATOM 1311 C C . SER A 1 168 ? -12.438 -7.125 -3.146 1.00 92.75 168 SER A C 1
ATOM 1313 O O . SER A 1 168 ? -11.905 -8.139 -3.588 1.00 92.75 168 SER A O 1
ATOM 1315 N N . THR A 1 169 ? -11.796 -5.954 -3.102 1.00 92.25 169 THR A N 1
ATOM 1316 C CA . THR A 1 169 ? -10.428 -5.731 -3.579 1.00 92.25 169 THR A CA 1
ATOM 1317 C C . THR A 1 169 ? -9.443 -5.941 -2.428 1.00 92.25 169 THR A C 1
ATOM 1319 O O . THR A 1 169 ? -9.605 -5.296 -1.389 1.00 92.25 169 THR A O 1
ATOM 1322 N N . PRO A 1 170 ? -8.415 -6.797 -2.580 1.00 93.94 170 PRO A N 1
ATOM 1323 C CA . PRO A 1 170 ? -7.360 -6.944 -1.583 1.00 93.94 170 PRO A CA 1
ATOM 1324 C C . PRO A 1 170 ? -6.621 -5.627 -1.319 1.00 93.94 170 PRO A C 1
ATOM 1326 O O . PRO A 1 170 ? -6.237 -4.916 -2.248 1.00 93.94 170 PRO A O 1
ATOM 1329 N N . ILE A 1 171 ? -6.370 -5.339 -0.044 1.00 93.88 171 ILE A N 1
ATOM 1330 C CA . ILE A 1 171 ? -5.484 -4.267 0.413 1.00 93.88 171 ILE A CA 1
ATOM 1331 C C . ILE A 1 171 ? -4.218 -4.917 0.984 1.00 93.88 171 ILE A C 1
ATOM 1333 O O . ILE A 1 171 ? -4.318 -5.811 1.823 1.00 93.88 171 ILE A O 1
ATOM 1337 N N . PHE A 1 172 ? -3.029 -4.488 0.553 1.00 86.56 172 PHE A N 1
ATOM 1338 C CA . PHE A 1 172 ? -1.793 -5.229 0.849 1.00 86.56 172 PHE A CA 1
ATOM 1339 C C . PHE A 1 172 ? -0.939 -4.693 2.008 1.00 86.56 172 PHE A C 1
ATOM 1341 O O . PHE A 1 172 ? -0.308 -5.488 2.694 1.00 86.56 172 PHE A O 1
ATOM 1348 N N . VAL A 1 173 ? -0.861 -3.371 2.201 1.00 88.00 173 VAL A N 1
ATOM 1349 C CA . VAL A 1 173 ? 0.076 -2.745 3.170 1.00 88.00 173 VAL A CA 1
ATOM 1350 C C . VAL A 1 173 ? -0.622 -1.690 4.024 1.00 88.00 173 VAL A C 1
ATOM 1352 O O . VAL A 1 173 ? -0.456 -1.649 5.237 1.00 88.00 173 VAL A O 1
ATOM 1355 N N . HIS A 1 174 ? -1.409 -0.840 3.373 1.00 91.81 174 HIS A N 1
ATOM 1356 C CA . HIS A 1 174 ? -2.282 0.164 3.967 1.00 91.81 174 HIS A CA 1
ATOM 1357 C C . HIS A 1 174 ? -3.423 0.436 2.965 1.00 91.81 174 HIS A C 1
ATOM 1359 O O . HIS A 1 174 ? -3.247 0.149 1.772 1.00 91.81 174 HIS A O 1
ATOM 1365 N N . PRO A 1 175 ? -4.588 0.965 3.382 1.00 93.56 175 PRO A N 1
ATOM 1366 C CA . PRO A 1 175 ? -5.632 1.393 2.447 1.00 93.56 175 PRO A CA 1
ATOM 1367 C C . PRO A 1 175 ? -5.098 2.418 1.437 1.00 93.56 175 PRO A C 1
ATOM 1369 O O . PRO A 1 175 ? -4.220 3.230 1.748 1.00 93.56 175 PRO A O 1
ATOM 1372 N N . LYS A 1 176 ? -5.646 2.401 0.218 1.00 91.88 176 LYS A N 1
ATOM 1373 C CA . LYS A 1 176 ? -5.388 3.455 -0.770 1.00 91.88 176 LYS A CA 1
ATOM 1374 C C . LYS A 1 176 ? -5.831 4.799 -0.194 1.00 91.88 176 LYS A C 1
ATOM 1376 O O . LYS A 1 176 ? -6.868 4.884 0.459 1.00 91.88 176 LYS A O 1
ATOM 1381 N N . ASP A 1 177 ? -5.078 5.854 -0.475 1.00 91.00 177 ASP A N 1
ATOM 1382 C CA . ASP A 1 177 ? -5.551 7.208 -0.217 1.00 91.00 177 ASP A CA 1
ATOM 1383 C C . ASP A 1 177 ? -6.615 7.546 -1.280 1.00 91.00 177 ASP A C 1
ATOM 1385 O O . ASP A 1 177 ? -6.288 7.537 -2.470 1.00 91.00 177 ASP A O 1
ATOM 1389 N N . PRO A 1 178 ? -7.879 7.824 -0.903 1.00 88.69 178 PRO A N 1
ATOM 1390 C CA . PRO A 1 178 ? -8.954 8.068 -1.864 1.00 88.69 178 PRO A CA 1
ATOM 1391 C C . PRO A 1 178 ? -8.769 9.351 -2.691 1.00 88.69 178 PRO A C 1
ATOM 1393 O O . PRO A 1 178 ? -9.527 9.561 -3.636 1.00 88.69 178 PRO A O 1
ATOM 1396 N N . PHE A 1 179 ? -7.791 10.202 -2.354 1.00 88.31 179 PHE A N 1
ATOM 1397 C CA . PHE A 1 179 ? -7.461 11.422 -3.092 1.00 88.31 179 PHE A CA 1
ATOM 1398 C C . PHE A 1 179 ? -6.250 11.265 -4.027 1.00 88.31 179 PHE A C 1
ATOM 1400 O O . PHE A 1 179 ? -6.011 12.151 -4.849 1.00 88.31 179 PHE A O 1
ATOM 1407 N N . LYS A 1 180 ? -5.493 10.159 -3.947 1.00 85.75 180 LYS A N 1
ATOM 1408 C CA . LYS A 1 180 ? -4.415 9.866 -4.905 1.00 85.75 180 LYS A CA 1
ATOM 1409 C C . LYS A 1 180 ? -4.962 9.141 -6.127 1.00 85.75 180 LYS A C 1
ATOM 1411 O O . LYS A 1 180 ? -5.830 8.278 -6.025 1.00 85.75 180 LYS A O 1
ATOM 1416 N N . ARG A 1 181 ? -4.417 9.480 -7.295 1.00 85.38 181 ARG A N 1
ATOM 1417 C CA . ARG A 1 181 ? -4.823 8.922 -8.586 1.00 85.38 181 ARG A CA 1
ATOM 1418 C C . ARG A 1 181 ? -3.634 8.279 -9.288 1.00 85.38 181 ARG A C 1
ATOM 1420 O O . ARG A 1 181 ? -2.525 8.812 -9.263 1.00 85.38 181 ARG A O 1
ATOM 1427 N N . VAL A 1 182 ? -3.911 7.162 -9.952 1.00 90.31 182 VAL A N 1
ATOM 1428 C CA . VAL A 1 182 ? -3.057 6.570 -10.982 1.00 90.31 182 VAL A CA 1
ATOM 1429 C C . VAL A 1 182 ? -3.720 6.830 -12.334 1.00 90.31 182 VAL A C 1
ATOM 1431 O O . VAL A 1 182 ? -4.929 6.640 -12.470 1.00 90.31 182 VAL A O 1
ATOM 1434 N N . ASP A 1 183 ? -2.944 7.269 -13.319 1.00 94.19 183 ASP A N 1
ATOM 1435 C CA . ASP A 1 183 ? -3.348 7.297 -14.725 1.00 94.19 183 ASP A CA 1
ATOM 1436 C C . ASP A 1 183 ? -2.339 6.510 -15.565 1.00 94.19 183 ASP A C 1
ATOM 1438 O O . ASP A 1 183 ? -1.152 6.465 -15.240 1.00 94.19 183 ASP A O 1
ATOM 1442 N N . ILE A 1 184 ? -2.818 5.842 -16.611 1.00 97.06 184 ILE A N 1
ATOM 1443 C CA . ILE A 1 184 ? -2.012 4.956 -17.453 1.00 97.06 184 ILE A CA 1
ATOM 1444 C C . ILE A 1 184 ? -2.388 5.201 -18.907 1.00 97.06 184 ILE A C 1
ATOM 1446 O O . ILE A 1 184 ? -3.463 4.797 -19.374 1.00 97.06 184 ILE A O 1
ATOM 1450 N N . LEU A 1 185 ? -1.482 5.860 -19.617 1.00 97.19 185 LEU A N 1
ATOM 1451 C CA . LEU A 1 185 ? -1.659 6.282 -20.998 1.00 97.19 185 LEU A CA 1
ATOM 1452 C C . LEU A 1 185 ? -0.803 5.405 -21.911 1.00 97.19 185 LEU A C 1
ATOM 1454 O O . LEU A 1 185 ? 0.384 5.212 -21.656 1.00 97.19 185 LEU A O 1
ATOM 1458 N N . GLN A 1 186 ? -1.407 4.880 -22.976 1.00 97.62 186 GLN A N 1
ATOM 1459 C CA . GLN A 1 186 ? -0.648 4.212 -24.027 1.00 97.62 186 GLN A CA 1
ATOM 1460 C C . GLN A 1 186 ? 0.156 5.258 -24.799 1.00 97.62 186 GLN A C 1
ATOM 1462 O O . GLN A 1 186 ? -0.357 6.330 -25.118 1.00 97.62 186 GLN A O 1
ATOM 1467 N N . SER A 1 187 ? 1.404 4.927 -25.101 1.00 97.88 187 SER A N 1
ATOM 1468 C CA . SER A 1 187 ? 2.358 5.796 -25.772 1.00 97.88 187 SER A CA 1
ATOM 1469 C C . SER A 1 187 ? 3.036 5.048 -26.915 1.00 97.88 187 SER A C 1
ATOM 1471 O O . SER A 1 187 ? 3.317 3.850 -26.813 1.00 97.88 187 SER A O 1
ATOM 1473 N N . THR A 1 188 ? 3.293 5.774 -28.001 1.00 97.62 188 THR A N 1
ATOM 1474 C CA . THR A 1 188 ? 4.131 5.331 -29.124 1.00 97.62 188 THR A CA 1
ATOM 1475 C C . THR A 1 188 ? 5.455 6.092 -29.199 1.00 97.62 188 THR A C 1
ATOM 1477 O O . THR A 1 188 ? 6.150 5.990 -30.207 1.00 97.62 188 THR A O 1
ATOM 1480 N N . ARG A 1 189 ? 5.788 6.880 -28.162 1.00 97.81 189 ARG A N 1
ATOM 1481 C CA . ARG A 1 189 ? 7.104 7.525 -28.039 1.00 97.81 189 ARG A CA 1
ATOM 1482 C C . ARG A 1 189 ? 8.185 6.445 -28.003 1.00 97.81 189 ARG A C 1
ATOM 1484 O O . ARG A 1 189 ? 7.961 5.374 -27.427 1.00 97.81 189 ARG A O 1
ATOM 1491 N N . HIS A 1 190 ? 9.328 6.714 -28.621 1.00 98.44 190 HIS A N 1
ATOM 1492 C CA . HIS A 1 190 ? 10.486 5.829 -28.550 1.00 98.44 190 HIS A CA 1
ATOM 1493 C C . HIS A 1 190 ? 11.016 5.853 -27.120 1.00 98.44 190 HIS A C 1
ATOM 1495 O O . HIS A 1 190 ? 11.179 6.932 -26.564 1.00 98.44 190 HIS A O 1
ATOM 1501 N N . VAL A 1 191 ? 11.240 4.694 -26.507 1.00 98.50 191 VAL A N 1
ATOM 1502 C CA . VAL A 1 191 ? 11.823 4.568 -25.168 1.00 98.50 191 VAL A CA 1
ATOM 1503 C C . VAL A 1 191 ? 12.982 3.588 -25.244 1.00 98.50 191 VAL A C 1
ATOM 1505 O O . VAL A 1 191 ? 12.774 2.408 -25.546 1.00 98.50 191 VAL A O 1
ATOM 1508 N N . VAL A 1 192 ? 14.182 4.073 -24.932 1.00 98.44 192 VAL A N 1
ATOM 1509 C CA . VAL A 1 192 ? 15.407 3.269 -24.835 1.00 98.44 192 VAL A CA 1
ATOM 1510 C C . VAL A 1 192 ? 15.855 3.245 -23.380 1.00 98.44 192 VAL A C 1
ATOM 1512 O O . VAL A 1 192 ? 15.822 4.267 -22.696 1.00 98.44 192 VAL A O 1
ATOM 1515 N N . VAL A 1 193 ? 16.254 2.072 -22.887 1.00 97.94 193 VAL A N 1
ATOM 1516 C CA . VAL A 1 193 ? 16.776 1.896 -21.526 1.00 97.94 193 VA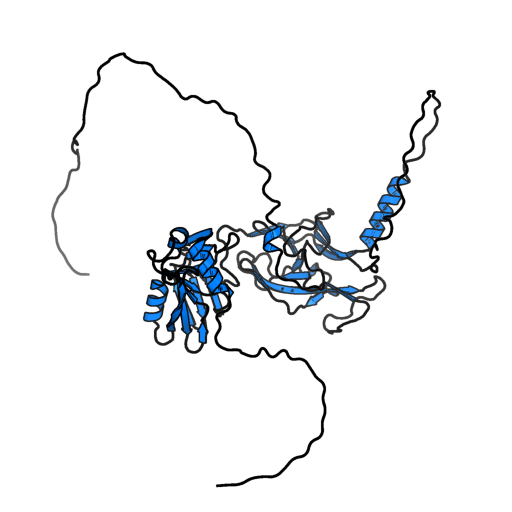L A CA 1
ATOM 1517 C C . VAL A 1 193 ? 18.182 1.327 -21.595 1.00 97.94 193 VAL A C 1
ATOM 1519 O O . VAL A 1 193 ? 18.403 0.278 -22.210 1.00 97.94 193 VAL A O 1
ATOM 1522 N N . LYS A 1 194 ? 19.120 2.002 -20.930 1.00 96.06 194 LYS A N 1
ATOM 1523 C CA . LYS A 1 194 ? 20.543 1.664 -20.925 1.00 96.06 194 LYS A CA 1
ATOM 1524 C C . LYS A 1 194 ? 21.080 1.513 -19.500 1.00 96.06 194 LYS A C 1
ATOM 1526 O O . LYS A 1 194 ? 20.676 2.232 -18.582 1.00 96.06 194 LYS A O 1
ATOM 1531 N N . LEU A 1 195 ? 22.014 0.583 -19.323 1.00 93.69 195 LEU A N 1
ATOM 1532 C CA . LEU A 1 195 ? 22.777 0.379 -18.087 1.00 93.69 195 LEU A CA 1
ATOM 1533 C C . LEU A 1 195 ? 24.272 0.594 -18.343 1.00 93.69 195 LEU A C 1
ATOM 1535 O O . LEU A 1 195 ? 24.736 0.244 -19.429 1.00 93.69 195 LEU A O 1
ATOM 1539 N N . PRO A 1 196 ? 25.031 1.124 -17.368 1.00 88.88 196 PRO A N 1
ATOM 1540 C CA . PRO A 1 196 ? 26.465 1.306 -17.526 1.00 88.88 196 PRO A CA 1
ATOM 1541 C C . PRO A 1 196 ? 27.186 -0.045 -17.580 1.00 88.88 196 PRO A C 1
ATOM 1543 O O . PRO A 1 196 ? 26.921 -0.956 -16.790 1.00 88.88 196 PRO A O 1
ATOM 1546 N N . LEU A 1 197 ? 28.137 -0.150 -18.497 1.00 80.75 197 LEU A N 1
ATOM 1547 C CA . LEU A 1 197 ? 29.199 -1.142 -18.477 1.00 80.75 197 LEU A CA 1
ATOM 1548 C C . LEU A 1 197 ? 30.290 -0.650 -17.515 1.00 80.75 197 LEU A C 1
ATOM 1550 O O . LEU A 1 197 ? 30.528 0.546 -17.356 1.00 80.75 197 LEU A O 1
ATOM 1554 N N . GLY A 1 198 ? 30.934 -1.573 -16.808 1.00 64.56 198 GLY A N 1
ATOM 1555 C CA . GLY A 1 198 ? 31.935 -1.211 -15.810 1.00 64.56 198 GLY A CA 1
ATOM 1556 C C . GLY A 1 198 ? 33.318 -1.010 -16.422 1.00 64.56 198 GLY A C 1
ATOM 1557 O O . GLY A 1 198 ? 34.086 -1.969 -16.467 1.00 64.56 198 GLY A O 1
ATOM 1558 N N . ARG A 1 199 ? 33.702 0.224 -16.785 1.00 48.28 199 ARG A N 1
ATOM 1559 C CA . ARG A 1 199 ? 35.130 0.591 -16.707 1.00 48.28 199 ARG A CA 1
ATOM 1560 C C . ARG A 1 199 ? 35.541 0.589 -15.224 1.00 48.28 199 ARG A C 1
ATOM 1562 O O . ARG A 1 199 ? 34.747 0.918 -14.341 1.00 48.28 199 ARG A O 1
ATOM 1569 N N . GLY A 1 200 ? 36.763 0.135 -14.940 1.00 36.03 200 GLY A N 1
ATOM 1570 C CA . GLY A 1 200 ? 37.256 -0.032 -13.570 1.00 36.03 200 GLY A CA 1
ATOM 1571 C C . GLY A 1 200 ? 37.210 1.271 -12.767 1.00 36.03 200 GLY A C 1
ATOM 1572 O O . GLY A 1 200 ? 37.343 2.352 -13.332 1.00 36.03 200 GLY A O 1
ATOM 1573 N N . SER A 1 201 ? 37.043 1.157 -11.446 1.00 26.84 201 SER A N 1
ATOM 1574 C CA . SER A 1 201 ? 36.980 2.300 -10.525 1.00 26.84 201 SER A CA 1
ATOM 1575 C C . SER A 1 201 ? 38.240 3.172 -10.597 1.00 26.84 201 SER A C 1
ATOM 1577 O O . SER A 1 201 ? 39.202 2.967 -9.853 1.00 26.84 201 SER A O 1
ATOM 1579 N N . HIS A 1 202 ? 38.208 4.200 -11.445 1.00 25.28 202 HIS A N 1
ATOM 1580 C CA . HIS A 1 202 ? 38.980 5.413 -11.231 1.00 25.28 202 HIS A CA 1
ATOM 1581 C C . HIS A 1 202 ? 38.243 6.255 -10.199 1.00 25.28 202 HIS A C 1
ATOM 1583 O O . HIS A 1 202 ? 37.508 7.186 -10.508 1.00 25.28 202 HIS A O 1
ATOM 1589 N N . ASN A 1 203 ? 38.449 5.883 -8.939 1.00 24.55 203 ASN A N 1
ATOM 1590 C CA . ASN A 1 203 ? 38.143 6.727 -7.800 1.00 24.55 203 ASN A CA 1
ATOM 1591 C C . ASN A 1 203 ? 38.990 8.013 -7.936 1.00 24.55 203 ASN A C 1
ATOM 1593 O O . ASN A 1 203 ? 40.222 7.895 -7.861 1.00 24.55 203 ASN A O 1
ATOM 1597 N N . PRO A 1 204 ? 38.404 9.213 -8.147 1.00 26.41 204 PRO A N 1
ATOM 1598 C CA . PRO A 1 204 ? 39.160 10.460 -8.179 1.00 26.41 204 PRO A CA 1
ATOM 1599 C C . PRO A 1 204 ? 39.666 10.724 -6.761 1.00 26.41 204 PRO A C 1
ATOM 1601 O O . PRO A 1 204 ? 38.990 11.294 -5.905 1.00 26.41 204 PRO A O 1
ATOM 1604 N N . THR A 1 205 ? 40.851 10.193 -6.481 1.00 26.41 205 THR A N 1
ATOM 1605 C CA . THR A 1 205 ? 41.441 10.226 -5.150 1.00 26.41 205 THR A CA 1
ATOM 1606 C C . THR A 1 205 ? 41.929 11.643 -4.897 1.00 26.41 205 THR A C 1
ATOM 1608 O O . THR A 1 205 ? 42.584 12.239 -5.746 1.00 26.41 205 THR A O 1
ATOM 1611 N N . SER A 1 206 ? 41.596 12.185 -3.729 1.00 33.41 206 SER A N 1
ATOM 1612 C CA . SER A 1 206 ? 41.916 13.550 -3.313 1.00 33.41 206 SER A CA 1
ATOM 1613 C C . SER A 1 206 ? 43.420 13.854 -3.389 1.00 33.41 206 SER A C 1
ATOM 1615 O O . SER A 1 206 ? 44.156 13.546 -2.449 1.00 33.41 206 SER A O 1
ATOM 1617 N N . ALA A 1 207 ? 43.869 14.461 -4.490 1.00 31.78 207 ALA A N 1
ATOM 1618 C CA . ALA A 1 207 ? 45.270 14.816 -4.706 1.00 31.78 207 ALA A CA 1
ATOM 1619 C C . ALA A 1 207 ? 45.464 15.945 -5.741 1.00 31.78 207 ALA A C 1
ATOM 1621 O O . ALA A 1 207 ? 46.302 15.811 -6.618 1.00 31.78 207 ALA A O 1
ATOM 1622 N N . ASP A 1 208 ? 44.729 17.060 -5.624 1.00 27.03 208 ASP A N 1
ATOM 1623 C CA . ASP A 1 208 ? 45.102 18.328 -6.295 1.00 27.03 208 ASP A CA 1
ATOM 1624 C C . ASP A 1 208 ? 44.643 19.578 -5.513 1.00 27.03 208 ASP A C 1
ATOM 1626 O O . ASP A 1 208 ? 44.174 20.584 -6.039 1.00 27.03 208 ASP A O 1
ATOM 1630 N N . ALA A 1 209 ? 44.784 19.513 -4.186 1.00 30.30 209 ALA A N 1
ATOM 1631 C CA . ALA A 1 209 ? 44.457 20.603 -3.268 1.00 30.30 209 ALA A CA 1
ATOM 1632 C C . ALA A 1 209 ? 45.685 21.064 -2.461 1.00 30.30 209 ALA A C 1
ATOM 1634 O O . ALA A 1 209 ? 45.640 21.059 -1.232 1.00 30.30 209 ALA A O 1
ATOM 1635 N N . ALA A 1 210 ? 46.781 21.447 -3.137 1.00 27.80 210 ALA A N 1
ATOM 1636 C CA . ALA A 1 210 ? 47.878 22.223 -2.532 1.00 27.80 210 ALA A CA 1
ATOM 1637 C C . ALA A 1 210 ? 48.903 22.786 -3.549 1.00 27.80 210 ALA A C 1
ATOM 1639 O O . ALA A 1 210 ? 49.997 22.242 -3.679 1.00 27.80 210 ALA A O 1
ATOM 1640 N N . VAL A 1 211 ? 48.638 23.955 -4.150 1.00 28.22 211 VAL A N 1
ATOM 1641 C CA . VAL A 1 211 ? 49.706 24.944 -4.423 1.00 28.22 211 VAL A CA 1
ATOM 1642 C C . VAL A 1 211 ? 49.233 26.332 -3.981 1.00 28.22 211 VAL A C 1
ATOM 1644 O O . VAL A 1 211 ? 48.055 26.671 -4.050 1.00 28.22 211 VAL A O 1
ATOM 1647 N N . THR A 1 212 ? 50.167 27.087 -3.413 1.00 26.64 212 THR A N 1
ATOM 1648 C CA . THR A 1 212 ? 49.957 28.254 -2.552 1.00 26.64 212 THR A CA 1
ATOM 1649 C C . THR A 1 212 ? 49.668 29.572 -3.267 1.00 26.64 212 THR A C 1
ATOM 1651 O O . THR A 1 212 ? 50.160 29.846 -4.356 1.00 26.64 212 THR A O 1
ATOM 1654 N N . THR A 1 213 ? 48.984 30.449 -2.533 1.00 27.34 213 THR A N 1
ATOM 1655 C CA . THR A 1 213 ? 48.883 31.899 -2.748 1.00 27.34 213 THR A CA 1
ATOM 1656 C C . THR A 1 213 ? 50.227 32.598 -2.990 1.00 27.34 213 THR A C 1
ATOM 1658 O O . THR A 1 213 ? 51.159 32.420 -2.203 1.00 27.34 213 THR A O 1
ATOM 1661 N N . SER A 1 214 ? 50.259 33.543 -3.934 1.00 28.20 214 SER A N 1
ATOM 1662 C CA . SER A 1 214 ? 51.135 34.721 -3.853 1.00 28.20 214 SER A CA 1
ATOM 1663 C C . SER A 1 214 ? 50.511 35.925 -4.563 1.00 28.20 214 SER A C 1
ATOM 1665 O O . SER A 1 214 ? 50.231 35.867 -5.759 1.00 28.20 214 SER A O 1
ATOM 1667 N N . GLU A 1 215 ? 50.318 37.019 -3.830 1.00 29.45 215 GLU A N 1
ATOM 1668 C CA . GLU A 1 215 ? 49.939 38.327 -4.372 1.00 29.45 215 GLU A CA 1
ATOM 1669 C C . GLU A 1 215 ? 51.113 38.959 -5.142 1.00 29.45 215 GLU A C 1
ATOM 1671 O O . GLU A 1 215 ? 52.247 38.909 -4.667 1.00 29.45 215 GLU A O 1
ATOM 1676 N N . ALA A 1 216 ? 50.846 39.646 -6.257 1.00 29.11 216 ALA A N 1
ATOM 1677 C CA . ALA A 1 216 ? 51.648 40.786 -6.720 1.00 29.11 216 ALA A CA 1
ATOM 1678 C C . ALA A 1 216 ? 50.873 41.618 -7.757 1.00 29.11 216 ALA A C 1
ATOM 1680 O O . ALA A 1 216 ? 49.988 41.116 -8.444 1.00 29.11 216 ALA A O 1
ATOM 1681 N N . ASN A 1 217 ? 51.200 42.908 -7.848 1.00 27.44 217 ASN A N 1
ATOM 1682 C CA . ASN A 1 217 ? 50.356 43.942 -8.450 1.00 27.44 217 ASN A CA 1
ATOM 1683 C C . ASN A 1 217 ? 51.046 44.646 -9.644 1.00 27.44 217 ASN A C 1
ATOM 1685 O O . ASN A 1 217 ? 52.271 44.721 -9.677 1.00 27.44 217 ASN A O 1
ATOM 1689 N N . ASN A 1 218 ? 50.249 45.280 -10.517 1.00 29.55 218 ASN A N 1
ATOM 1690 C CA . ASN A 1 218 ? 50.608 46.371 -11.455 1.00 29.55 218 ASN A CA 1
ATOM 1691 C C . ASN A 1 218 ? 51.646 46.132 -12.589 1.00 29.55 218 ASN A C 1
ATOM 1693 O O . ASN A 1 218 ? 52.846 46.062 -12.331 1.00 29.55 218 ASN A O 1
ATOM 1697 N N . ASN A 1 219 ? 51.236 46.319 -13.860 1.00 29.78 219 ASN A N 1
ATOM 1698 C CA . ASN A 1 219 ? 51.403 47.620 -14.561 1.00 29.78 219 ASN A CA 1
ATOM 1699 C C . ASN A 1 219 ? 50.926 47.662 -16.042 1.00 29.78 219 ASN A C 1
ATOM 1701 O O . ASN A 1 219 ? 51.473 46.989 -16.902 1.00 29.78 219 ASN A O 1
ATOM 1705 N N . THR A 1 220 ? 49.980 48.571 -16.318 1.00 29.75 220 THR A N 1
ATOM 1706 C CA . THR A 1 220 ? 50.106 49.739 -17.230 1.00 29.75 220 THR A CA 1
ATOM 1707 C C . THR A 1 220 ? 50.574 49.602 -18.705 1.00 29.75 220 THR A C 1
ATOM 1709 O O . THR A 1 220 ? 51.752 49.387 -18.958 1.00 29.75 220 THR A O 1
ATOM 1712 N N . ALA A 1 221 ? 49.684 50.035 -19.631 1.00 29.14 221 ALA A N 1
ATOM 1713 C CA . ALA A 1 221 ? 49.937 50.609 -20.985 1.00 29.14 221 ALA A CA 1
ATOM 1714 C C . ALA A 1 221 ? 50.494 49.677 -22.105 1.00 29.14 221 ALA A C 1
ATOM 1716 O O . ALA A 1 221 ? 51.207 48.729 -21.825 1.00 29.14 221 ALA A O 1
ATOM 1717 N N . SER A 1 222 ? 50.243 49.872 -23.415 1.00 28.91 222 SER A N 1
ATOM 1718 C CA . SER A 1 222 ? 49.390 50.832 -24.159 1.00 28.91 222 SER A CA 1
ATOM 1719 C C . SER A 1 222 ? 49.163 50.414 -25.631 1.00 28.91 222 SER A C 1
ATOM 1721 O O . SER A 1 222 ? 50.113 50.058 -26.314 1.00 28.91 222 SER A O 1
ATOM 1723 N N . ASN A 1 223 ? 47.928 50.590 -26.121 1.00 29.28 223 ASN A N 1
ATOM 1724 C CA . ASN A 1 223 ? 47.503 51.036 -27.468 1.00 29.28 223 ASN A CA 1
ATOM 1725 C C . ASN A 1 223 ? 48.445 50.878 -28.701 1.00 29.28 223 ASN A C 1
ATOM 1727 O O . ASN A 1 223 ? 49.415 51.620 -28.828 1.00 29.28 223 ASN A O 1
ATOM 1731 N N . THR A 1 224 ? 48.055 50.066 -29.697 1.00 30.33 224 THR A N 1
ATOM 1732 C CA . THR A 1 224 ? 47.832 50.451 -31.124 1.00 30.33 224 THR A CA 1
ATOM 1733 C C . THR A 1 224 ? 47.345 49.237 -31.948 1.00 30.33 224 THR A C 1
ATOM 1735 O O . THR A 1 224 ? 47.659 48.098 -31.625 1.00 30.33 224 THR A O 1
ATOM 1738 N N . GLY A 1 225 ? 46.577 49.467 -33.021 1.00 24.83 225 GLY A N 1
ATOM 1739 C CA . GLY A 1 225 ? 46.307 48.486 -34.096 1.00 24.83 225 GLY A CA 1
ATOM 1740 C C . GLY A 1 225 ? 46.629 49.115 -35.464 1.00 24.83 225 GLY A C 1
ATOM 1741 O O . GLY A 1 225 ? 47.317 50.138 -35.476 1.00 24.83 225 GLY A O 1
ATOM 1742 N N . PRO A 1 226 ? 46.075 48.648 -36.603 1.00 52.72 226 PRO A N 1
ATOM 1743 C CA . PRO A 1 226 ? 45.430 47.361 -36.892 1.00 52.72 226 PRO A CA 1
ATOM 1744 C C . PRO A 1 226 ? 46.109 46.608 -38.070 1.00 52.72 226 PRO A C 1
ATOM 1746 O O . PRO A 1 226 ? 46.863 47.194 -38.845 1.00 52.72 226 PRO A O 1
ATOM 1749 N N . GLY A 1 227 ? 45.787 45.327 -38.282 1.00 27.34 227 GLY A N 1
ATOM 1750 C CA . GLY A 1 227 ? 46.250 44.571 -39.457 1.00 27.34 227 GLY A CA 1
ATOM 1751 C C . GLY A 1 227 ? 45.423 43.307 -39.693 1.00 27.34 227 GLY A C 1
ATOM 1752 O O . GLY A 1 227 ? 45.285 42.489 -38.793 1.00 27.34 227 GLY A O 1
ATOM 1753 N N . ALA A 1 228 ? 44.840 43.169 -40.884 1.00 30.12 228 ALA A N 1
ATOM 1754 C CA . ALA A 1 228 ? 44.009 42.023 -41.259 1.00 30.12 228 ALA A CA 1
ATOM 1755 C C . ALA A 1 228 ? 44.835 40.912 -41.925 1.00 30.12 228 ALA A C 1
ATOM 1757 O O . ALA A 1 228 ? 45.752 41.249 -42.664 1.00 30.12 228 ALA A O 1
ATOM 1758 N N . THR A 1 229 ? 44.427 39.643 -41.765 1.00 28.75 229 THR A N 1
ATOM 1759 C CA . THR A 1 229 ? 44.116 38.697 -42.870 1.00 28.75 229 THR A CA 1
ATOM 1760 C C . THR A 1 229 ? 43.635 37.333 -42.347 1.00 28.75 229 THR A C 1
ATOM 1762 O O . THR A 1 229 ? 44.189 36.844 -41.374 1.00 28.75 229 THR A O 1
ATOM 1765 N N . SER A 1 230 ? 42.663 36.732 -43.057 1.00 30.47 230 SER A N 1
ATOM 1766 C CA . SER A 1 230 ? 42.320 35.287 -43.167 1.00 30.47 230 SER A CA 1
ATOM 1767 C C . SER A 1 230 ? 42.393 34.394 -41.908 1.00 30.47 230 SER A C 1
ATOM 1769 O O . SER A 1 230 ? 43.479 34.106 -41.427 1.00 30.47 230 SER A O 1
ATOM 1771 N N . ALA A 1 231 ? 41.290 33.882 -41.354 1.00 40.62 231 ALA A N 1
ATOM 1772 C CA . ALA A 1 231 ? 40.354 32.906 -41.949 1.00 40.62 231 ALA A CA 1
ATOM 1773 C C . ALA A 1 231 ? 40.931 31.485 -42.148 1.00 40.62 231 ALA A C 1
ATOM 1775 O O . ALA A 1 231 ? 41.272 31.116 -43.273 1.00 40.62 231 ALA A O 1
ATOM 1776 N N . ARG A 1 232 ? 40.964 30.701 -41.059 1.00 42.44 232 ARG A N 1
ATOM 1777 C CA . ARG A 1 232 ? 40.649 29.256 -40.974 1.00 42.44 232 ARG A CA 1
ATOM 1778 C C . ARG A 1 232 ? 40.928 28.764 -39.551 1.00 42.44 232 ARG A C 1
ATOM 1780 O O . ARG A 1 232 ? 42.084 28.594 -39.215 1.00 42.44 232 ARG A O 1
ATOM 1787 N N . GLU A 1 233 ? 39.875 28.570 -38.767 1.00 39.09 233 GLU A N 1
ATOM 1788 C CA . GLU A 1 233 ? 39.833 27.815 -37.502 1.00 39.09 233 GLU A CA 1
ATOM 1789 C C . GLU A 1 233 ? 38.354 27.824 -37.085 1.00 39.09 233 GLU A C 1
ATOM 1791 O O . GLU A 1 233 ? 37.768 28.891 -36.897 1.00 39.09 233 GLU A O 1
ATOM 1796 N N . GLY A 1 234 ? 37.709 26.656 -37.101 1.00 41.00 234 GLY A N 1
ATOM 1797 C CA . GLY A 1 234 ? 36.251 26.543 -36.943 1.00 41.00 234 GLY A CA 1
ATOM 1798 C C . GLY A 1 234 ? 35.649 25.180 -37.301 1.00 41.00 234 GLY A C 1
ATOM 1799 O O . GLY A 1 234 ? 34.444 25.108 -37.509 1.00 41.00 234 GLY A O 1
ATOM 1800 N N . GLU A 1 235 ? 36.475 24.135 -37.407 1.00 45.50 235 GLU A N 1
ATOM 1801 C CA . GLU A 1 235 ? 36.044 22.744 -37.643 1.00 45.50 235 GLU A CA 1
ATOM 1802 C C . GLU A 1 235 ? 36.595 21.789 -36.553 1.00 45.50 235 GLU A C 1
ATOM 1804 O O . GLU A 1 235 ? 35.949 20.804 -36.232 1.00 45.50 235 GLU A O 1
ATOM 1809 N N . GLU A 1 236 ? 37.700 22.138 -35.877 1.00 38.41 236 GLU A N 1
ATOM 1810 C CA . GLU A 1 236 ? 38.397 21.283 -34.887 1.00 38.41 236 GLU A CA 1
ATOM 1811 C C . GLU A 1 236 ? 37.720 21.226 -33.495 1.00 38.41 236 GLU A C 1
ATOM 1813 O O . GLU A 1 236 ? 38.005 20.343 -32.703 1.00 38.41 236 GLU A O 1
ATOM 1818 N N . TYR A 1 237 ? 36.783 22.137 -33.195 1.00 40.97 237 TYR A N 1
ATOM 1819 C CA . TYR A 1 237 ? 36.078 22.194 -31.897 1.00 40.97 237 TYR A CA 1
ATOM 1820 C C . TYR A 1 237 ? 34.808 21.326 -31.835 1.00 40.97 237 TYR A C 1
ATOM 1822 O O . TYR A 1 237 ? 34.270 21.127 -30.753 1.00 40.97 237 TYR A O 1
ATOM 1830 N N . HIS A 1 238 ? 34.303 20.850 -32.979 1.00 42.12 238 HIS A N 1
ATOM 1831 C CA . HIS A 1 238 ? 33.150 19.941 -33.014 1.00 42.12 238 HIS A CA 1
ATOM 1832 C C . HIS A 1 238 ? 33.585 18.473 -32.930 1.00 42.12 238 HIS A C 1
ATOM 1834 O O . HIS A 1 238 ? 32.880 17.674 -32.325 1.00 42.12 238 HIS A O 1
ATOM 1840 N N . GLU A 1 239 ? 34.749 18.131 -33.493 1.00 43.41 239 GLU A N 1
ATOM 1841 C CA . GLU A 1 239 ? 35.268 16.759 -33.488 1.00 43.41 239 GLU A CA 1
ATOM 1842 C C . GLU A 1 239 ? 35.660 16.308 -32.065 1.00 43.41 239 GLU A C 1
ATOM 1844 O O . GLU A 1 239 ? 35.315 15.197 -31.682 1.00 43.41 239 GLU A O 1
ATOM 1849 N N . GLU A 1 240 ? 36.264 17.173 -31.235 1.00 44.12 240 GLU A N 1
ATOM 1850 C CA . GLU A 1 240 ? 36.602 16.829 -29.837 1.00 44.12 240 GLU A CA 1
ATOM 1851 C C . GLU A 1 240 ? 35.354 16.608 -28.948 1.00 44.12 240 GLU A C 1
ATOM 1853 O O . GLU A 1 240 ? 35.311 15.643 -28.184 1.00 44.12 240 GLU A O 1
ATOM 1858 N N . GLU A 1 241 ? 34.307 17.444 -29.064 1.00 45.38 241 GLU A N 1
ATOM 1859 C CA . GLU A 1 241 ? 33.046 17.251 -28.314 1.00 45.38 241 GLU A CA 1
ATOM 1860 C C . GLU A 1 241 ? 32.257 16.015 -28.797 1.00 45.38 241 GLU A C 1
ATOM 1862 O O . GLU A 1 241 ? 31.596 15.351 -27.994 1.00 45.38 241 GLU A O 1
ATOM 1867 N N . GLU A 1 242 ? 32.323 15.681 -30.092 1.00 46.53 242 GLU A N 1
ATOM 1868 C CA . GLU A 1 242 ? 31.691 14.477 -30.647 1.00 46.53 242 GLU A CA 1
ATOM 1869 C C . GLU A 1 242 ? 32.463 13.196 -30.263 1.00 46.53 242 GLU A C 1
ATOM 1871 O O . GLU A 1 242 ? 31.829 12.218 -29.860 1.00 46.53 242 GLU A O 1
ATOM 1876 N N . GLU A 1 243 ? 33.804 13.202 -30.270 1.00 45.00 243 GLU A N 1
ATOM 1877 C CA . GLU A 1 243 ? 34.622 12.067 -29.809 1.00 45.00 243 GLU A CA 1
ATOM 1878 C C . GLU A 1 243 ? 34.446 11.787 -28.301 1.00 45.00 243 GLU A C 1
ATOM 1880 O O . GLU A 1 243 ? 34.270 10.626 -27.918 1.00 45.00 243 GLU A O 1
ATOM 1885 N N . GLU A 1 244 ? 34.410 12.811 -27.432 1.00 48.47 244 GLU A N 1
ATOM 1886 C CA . GLU A 1 244 ? 34.135 12.611 -25.994 1.00 48.47 244 GLU A CA 1
ATOM 1887 C C . GLU A 1 244 ? 32.722 12.039 -25.743 1.00 48.47 244 GLU A C 1
ATOM 1889 O O . GLU A 1 244 ? 32.536 11.179 -24.871 1.00 48.47 244 GLU A O 1
ATOM 1894 N N . ALA A 1 245 ? 31.721 12.456 -26.529 1.00 53.72 245 ALA A N 1
ATOM 1895 C CA . ALA A 1 245 ? 30.351 11.953 -26.424 1.00 53.72 245 ALA A CA 1
ATOM 1896 C C . ALA A 1 245 ? 30.197 10.499 -26.919 1.00 53.72 245 ALA A C 1
ATOM 1898 O O . ALA A 1 245 ? 29.462 9.713 -26.306 1.00 53.72 245 ALA A O 1
ATOM 1899 N N . GLU A 1 246 ? 30.896 10.109 -27.993 1.00 53.62 246 GLU A N 1
ATOM 1900 C CA . GLU A 1 246 ? 30.934 8.715 -28.457 1.00 53.62 246 GLU A CA 1
ATOM 1901 C C . GLU A 1 246 ? 31.595 7.787 -27.422 1.00 53.62 246 GLU A C 1
ATOM 1903 O O . GLU A 1 246 ? 31.103 6.677 -27.171 1.00 53.62 246 GLU A O 1
ATOM 1908 N N . ASP A 1 247 ? 32.664 8.243 -26.759 1.00 54.06 247 ASP A N 1
ATOM 1909 C CA . ASP A 1 247 ? 33.379 7.456 -25.749 1.00 54.06 247 ASP A CA 1
ATOM 1910 C C . ASP A 1 247 ? 32.530 7.259 -24.467 1.00 54.06 247 ASP A C 1
ATOM 1912 O O . ASP A 1 247 ? 32.544 6.169 -23.877 1.00 54.06 247 ASP A O 1
ATOM 1916 N N . GLU A 1 248 ? 31.698 8.240 -24.079 1.00 61.91 248 GLU A N 1
ATOM 1917 C CA . GLU A 1 248 ? 30.688 8.090 -23.014 1.00 61.91 248 GLU A CA 1
ATOM 1918 C C . GLU A 1 248 ? 29.581 7.080 -23.362 1.00 61.91 248 GLU A C 1
ATOM 1920 O O . GLU A 1 248 ? 29.217 6.245 -22.526 1.00 61.91 248 GLU A O 1
ATOM 1925 N N . GLU A 1 249 ? 29.022 7.135 -24.572 1.00 70.88 249 GLU A N 1
ATOM 1926 C CA . GLU A 1 249 ? 27.935 6.236 -24.982 1.00 70.88 249 GLU A CA 1
ATOM 1927 C C . GLU A 1 249 ? 28.432 4.790 -25.165 1.00 70.88 249 GLU A C 1
ATOM 1929 O O . GLU A 1 249 ? 27.714 3.844 -24.828 1.00 70.88 249 GLU A O 1
ATOM 1934 N N . SER A 1 250 ? 29.704 4.598 -25.546 1.00 69.50 250 SER A N 1
ATOM 1935 C CA . SER A 1 250 ? 30.377 3.284 -25.554 1.00 69.50 250 SER A CA 1
ATOM 1936 C C . SER A 1 250 ? 30.353 2.572 -24.191 1.00 69.50 250 SER A C 1
ATOM 1938 O O . SER A 1 250 ? 30.431 1.341 -24.110 1.00 69.50 250 SER A O 1
ATOM 1940 N N . ASN A 1 251 ? 30.229 3.341 -23.104 1.00 83.62 251 ASN A N 1
ATOM 1941 C CA . ASN A 1 251 ? 30.198 2.844 -21.736 1.00 83.62 251 ASN A CA 1
ATOM 1942 C C . ASN A 1 251 ? 28.794 2.397 -21.284 1.00 83.62 251 ASN A C 1
ATOM 1944 O O . ASN A 1 251 ? 28.607 2.055 -20.117 1.00 83.62 251 ASN A O 1
ATOM 1948 N N . TYR A 1 252 ? 27.801 2.364 -22.176 1.00 89.19 252 TYR A N 1
ATOM 1949 C CA . TYR A 1 252 ? 26.450 1.892 -21.884 1.00 89.19 252 TYR A CA 1
ATOM 1950 C C . TYR A 1 252 ? 26.050 0.696 -22.753 1.00 89.19 252 TYR A C 1
ATOM 1952 O O . TYR A 1 252 ? 26.419 0.562 -23.915 1.00 89.19 252 TYR A O 1
ATOM 1960 N N . ARG A 1 253 ? 25.223 -0.187 -22.187 1.00 91.50 253 ARG A N 1
ATOM 1961 C CA . ARG A 1 253 ? 24.515 -1.230 -22.932 1.00 91.50 253 ARG A CA 1
ATOM 1962 C C . ARG A 1 253 ? 23.028 -0.928 -22.951 1.00 91.50 253 ARG A C 1
ATOM 1964 O O . ARG A 1 253 ? 22.389 -0.884 -21.898 1.00 91.50 253 ARG A O 1
ATOM 1971 N N . VAL A 1 254 ? 22.472 -0.803 -24.156 1.00 95.56 254 VAL A N 1
ATOM 1972 C CA . VAL A 1 254 ? 21.024 -0.869 -24.382 1.00 95.56 254 VAL A CA 1
ATOM 1973 C C . VAL A 1 254 ? 20.526 -2.233 -23.911 1.00 95.56 254 VAL A C 1
ATOM 1975 O O . VAL A 1 254 ? 20.985 -3.273 -24.382 1.00 95.56 254 VAL A O 1
ATOM 1978 N N . ILE A 1 255 ? 19.588 -2.221 -22.969 1.00 96.69 255 ILE A N 1
ATOM 1979 C CA . ILE A 1 255 ? 18.913 -3.423 -22.469 1.00 96.69 255 ILE A CA 1
ATOM 1980 C C . ILE A 1 255 ? 17.446 -3.481 -22.890 1.00 96.69 255 ILE A C 1
ATOM 1982 O O . ILE A 1 255 ? 16.852 -4.554 -22.820 1.00 96.69 255 ILE A O 1
ATOM 1986 N N . ALA A 1 256 ? 16.859 -2.365 -23.336 1.00 97.94 256 ALA A N 1
ATOM 1987 C CA . ALA A 1 256 ? 15.529 -2.350 -23.931 1.00 97.94 256 ALA A CA 1
ATOM 1988 C C . ALA A 1 256 ? 15.334 -1.212 -24.944 1.00 97.94 256 ALA A C 1
ATOM 1990 O O . ALA A 1 256 ? 15.858 -0.118 -24.749 1.00 97.94 256 ALA A O 1
ATOM 1991 N N . ASP A 1 257 ? 14.528 -1.469 -25.979 1.00 98.19 257 ASP A N 1
ATOM 1992 C CA . ASP A 1 257 ? 14.151 -0.511 -27.031 1.00 98.19 257 ASP A CA 1
ATOM 1993 C C . ASP A 1 257 ? 12.696 -0.764 -27.482 1.00 98.19 257 ASP A C 1
ATOM 1995 O O . ASP A 1 257 ? 12.334 -1.869 -27.919 1.00 98.19 257 ASP A O 1
ATOM 1999 N N . THR A 1 258 ? 11.829 0.249 -27.374 1.00 98.31 258 THR A N 1
ATOM 2000 C CA . THR A 1 258 ? 10.423 0.142 -27.787 1.00 98.31 258 THR A CA 1
ATOM 2001 C C . THR A 1 258 ? 9.814 1.433 -28.339 1.00 98.31 258 THR A C 1
ATOM 2003 O O . THR A 1 258 ? 10.086 2.523 -27.857 1.00 98.31 258 THR A O 1
ATOM 2006 N N . PHE A 1 259 ? 8.874 1.284 -29.278 1.00 97.88 259 PHE A N 1
ATOM 2007 C CA . PHE A 1 259 ? 7.906 2.313 -29.710 1.00 97.88 259 PHE A CA 1
ATOM 2008 C C . PHE A 1 259 ? 6.485 2.006 -29.196 1.00 97.88 259 PHE A C 1
ATOM 2010 O O . PHE A 1 259 ? 5.480 2.380 -29.797 1.00 97.88 259 PHE A O 1
ATOM 2017 N N . SER A 1 260 ? 6.379 1.209 -28.134 1.00 96.69 260 SER A N 1
ATOM 2018 C CA . SER A 1 260 ? 5.118 0.810 -27.510 1.00 96.69 260 SER A CA 1
ATOM 2019 C C . SER A 1 260 ? 5.331 0.682 -26.010 1.00 96.69 260 SER A C 1
ATOM 2021 O O . SER A 1 260 ? 6.089 -0.181 -25.552 1.00 96.69 260 SER A O 1
ATOM 2023 N N . SER A 1 261 ? 4.688 1.561 -25.251 1.00 97.81 261 SER A N 1
ATOM 2024 C CA . SER A 1 261 ? 4.802 1.624 -23.798 1.00 97.81 261 SER A CA 1
ATOM 2025 C C . SER A 1 261 ? 3.500 2.113 -23.159 1.00 97.81 261 SER A C 1
ATOM 2027 O O . SER A 1 261 ? 2.611 2.668 -23.809 1.00 97.81 261 SER A O 1
ATOM 2029 N N . MET A 1 262 ? 3.383 1.893 -21.854 1.00 98.44 262 MET A N 1
ATOM 2030 C CA . MET A 1 262 ? 2.358 2.465 -20.993 1.00 98.44 262 MET A CA 1
ATOM 2031 C C . MET A 1 262 ? 3.043 3.431 -20.029 1.00 98.44 262 MET A C 1
ATOM 2033 O O . MET A 1 262 ? 3.845 3.026 -19.187 1.00 98.44 262 MET A O 1
ATOM 2037 N N . HIS A 1 263 ? 2.738 4.718 -20.159 1.00 97.94 263 HIS A N 1
ATOM 2038 C CA . HIS A 1 263 ? 3.231 5.756 -19.264 1.00 97.94 263 HIS A CA 1
ATOM 2039 C C . HIS A 1 263 ? 2.301 5.820 -18.051 1.00 97.94 263 HIS A C 1
ATOM 2041 O O . HIS A 1 263 ? 1.126 6.178 -18.181 1.00 97.94 263 HIS A O 1
ATOM 2047 N N . LEU A 1 264 ? 2.815 5.437 -16.882 1.00 97.44 264 LEU A N 1
ATOM 2048 C CA . LEU A 1 264 ? 2.088 5.485 -15.619 1.00 97.44 264 LEU A CA 1
ATOM 2049 C C . LEU A 1 264 ? 2.442 6.766 -14.863 1.00 97.44 264 LEU A C 1
ATOM 2051 O O . LEU A 1 264 ? 3.596 6.984 -14.490 1.00 97.44 264 LEU A O 1
ATOM 2055 N N . TYR A 1 265 ? 1.415 7.556 -14.572 1.00 94.56 265 TYR A N 1
ATOM 2056 C CA . TYR A 1 265 ? 1.477 8.754 -13.744 1.00 94.56 265 TYR A CA 1
ATOM 2057 C C . TYR A 1 265 ? 0.806 8.464 -12.398 1.00 94.56 265 TYR A C 1
ATOM 2059 O O . TYR A 1 265 ? -0.299 7.924 -12.352 1.00 94.56 265 TYR A O 1
ATOM 2067 N N . GLU A 1 266 ? 1.458 8.819 -11.293 1.00 91.19 266 GLU A N 1
ATOM 2068 C CA . GLU A 1 266 ? 0.916 8.676 -9.939 1.00 91.19 266 GLU A CA 1
ATOM 2069 C C . GLU A 1 266 ? 1.164 9.961 -9.147 1.00 91.19 266 GLU A C 1
ATOM 2071 O O . GLU A 1 266 ? 2.220 10.580 -9.265 1.00 91.19 266 GLU A O 1
ATOM 2076 N N . THR A 1 267 ? 0.177 10.389 -8.356 1.00 88.31 267 THR A N 1
ATOM 2077 C CA . THR A 1 267 ? 0.221 11.667 -7.632 1.00 88.31 267 THR A CA 1
ATOM 2078 C C . THR A 1 267 ? 1.475 11.797 -6.755 1.00 88.31 267 THR A C 1
ATOM 2080 O O . THR A 1 267 ? 1.595 11.126 -5.729 1.00 88.31 267 THR A O 1
ATOM 2083 N N . GLY A 1 268 ? 2.377 12.709 -7.133 1.00 82.94 268 GLY A N 1
ATOM 2084 C CA . GLY A 1 268 ? 3.609 13.005 -6.394 1.00 82.94 268 GLY A CA 1
ATOM 2085 C C . GLY A 1 268 ? 4.788 12.065 -6.673 1.00 82.94 268 GLY A C 1
ATOM 2086 O O . GLY A 1 268 ? 5.750 12.094 -5.911 1.00 82.94 268 GLY A O 1
ATOM 2087 N N . LEU A 1 269 ? 4.735 11.240 -7.727 1.00 88.12 269 LEU A N 1
ATOM 2088 C CA . LEU A 1 269 ? 5.838 10.371 -8.155 1.00 88.12 269 LEU A CA 1
ATOM 2089 C C . LEU A 1 269 ? 6.239 10.642 -9.621 1.00 88.12 269 LEU A C 1
ATOM 2091 O O . LEU A 1 269 ? 5.389 11.056 -10.413 1.00 88.12 269 LEU A O 1
ATOM 2095 N N . PRO A 1 270 ? 7.501 10.370 -10.016 1.00 91.81 270 PRO A N 1
ATOM 2096 C CA . PRO A 1 270 ? 7.922 10.442 -11.415 1.00 91.81 270 PRO A CA 1
ATOM 2097 C C . PRO A 1 270 ? 7.131 9.495 -12.325 1.00 91.81 270 PRO A C 1
ATOM 2099 O O . PRO A 1 270 ? 6.702 8.419 -11.896 1.00 91.81 270 PRO A O 1
ATOM 2102 N N . CYS A 1 271 ? 7.004 9.869 -13.602 1.00 95.69 271 CYS A N 1
ATOM 2103 C CA . CYS A 1 271 ? 6.433 9.007 -14.637 1.00 95.69 271 CYS A CA 1
ATOM 2104 C C . CYS A 1 271 ? 7.215 7.686 -14.740 1.00 95.69 271 CYS A C 1
ATOM 2106 O O . CYS A 1 271 ? 8.450 7.679 -14.763 1.00 95.69 271 CYS A O 1
ATOM 2108 N N . ARG A 1 272 ? 6.491 6.567 -14.817 1.00 96.88 272 ARG A N 1
ATOM 2109 C CA . ARG A 1 272 ? 7.058 5.222 -14.964 1.00 96.88 272 ARG A CA 1
ATOM 2110 C C . ARG A 1 272 ? 6.710 4.637 -16.324 1.00 96.88 272 ARG A C 1
ATOM 2112 O O . ARG A 1 272 ? 5.541 4.596 -16.703 1.00 96.88 272 ARG A O 1
ATOM 2119 N N . PHE A 1 273 ? 7.730 4.162 -17.028 1.00 98.00 273 PHE A N 1
ATOM 2120 C CA . PHE A 1 273 ? 7.622 3.623 -18.379 1.00 98.00 273 PHE A CA 1
ATOM 2121 C C . PHE A 1 273 ? 7.503 2.102 -18.309 1.00 98.00 273 PHE A C 1
ATOM 2123 O O . PHE A 1 273 ? 8.489 1.400 -18.097 1.00 98.00 273 PHE A O 1
ATOM 2130 N N . TYR A 1 274 ? 6.280 1.597 -18.464 1.00 98.44 274 TYR A N 1
ATOM 2131 C CA . TYR A 1 274 ? 6.017 0.165 -18.539 1.00 98.44 274 TYR A CA 1
ATOM 2132 C C . TYR A 1 274 ? 6.102 -0.290 -19.993 1.00 98.44 274 TYR A C 1
ATOM 2134 O O . TYR A 1 274 ? 5.357 0.199 -20.843 1.00 98.44 274 TYR A O 1
ATOM 2142 N N . ILE A 1 275 ? 7.000 -1.223 -20.288 1.00 98.44 275 ILE A N 1
ATOM 2143 C CA . ILE A 1 275 ? 7.276 -1.705 -21.646 1.00 98.44 275 ILE A CA 1
ATOM 2144 C C . ILE A 1 275 ? 7.024 -3.218 -21.752 1.00 98.44 275 ILE A C 1
ATOM 2146 O O . ILE A 1 275 ? 7.067 -3.917 -20.736 1.00 98.44 275 ILE A O 1
ATOM 2150 N N . PRO A 1 276 ? 6.752 -3.767 -22.950 1.00 97.81 276 PRO A N 1
ATOM 2151 C CA . PRO A 1 276 ? 6.621 -5.210 -23.123 1.00 97.81 276 PRO A CA 1
ATOM 2152 C C . PRO A 1 276 ? 7.920 -5.931 -22.752 1.00 97.81 276 PRO A C 1
ATOM 2154 O O . PRO A 1 276 ? 8.990 -5.534 -23.205 1.00 97.81 276 PRO A O 1
ATOM 2157 N N . LEU A 1 277 ? 7.837 -7.038 -22.006 1.00 96.50 277 LEU A N 1
ATOM 2158 C CA . LEU A 1 277 ? 9.010 -7.862 -21.671 1.00 96.50 277 LEU A CA 1
ATOM 2159 C C . LEU A 1 277 ? 9.776 -8.338 -22.923 1.00 96.50 277 LEU A C 1
ATOM 2161 O O . LEU A 1 277 ? 10.993 -8.461 -22.895 1.00 96.50 277 LEU A O 1
ATOM 2165 N N . THR A 1 278 ? 9.080 -8.534 -24.048 1.00 96.62 278 THR A N 1
ATOM 2166 C CA . THR A 1 278 ? 9.665 -8.882 -25.358 1.00 96.62 278 THR A CA 1
ATOM 2167 C C . THR A 1 278 ? 10.505 -7.772 -25.998 1.00 96.62 278 THR A C 1
ATOM 2169 O O . THR A 1 278 ? 11.098 -7.996 -27.051 1.00 96.62 278 THR A O 1
ATOM 2172 N N . ARG A 1 279 ? 10.543 -6.576 -25.400 1.00 97.56 279 ARG A N 1
ATOM 2173 C CA . ARG A 1 279 ? 11.409 -5.456 -25.790 1.00 97.56 279 ARG A CA 1
ATOM 2174 C C . ARG A 1 279 ? 12.636 -5.296 -24.896 1.00 97.56 279 ARG A C 1
ATOM 2176 O O . ARG A 1 279 ? 13.412 -4.378 -25.130 1.00 97.56 279 ARG A O 1
ATOM 2183 N N . VAL A 1 280 ? 12.817 -6.183 -23.917 1.00 97.38 280 VAL A N 1
ATOM 2184 C CA . VAL A 1 280 ? 14.038 -6.297 -23.112 1.00 97.38 280 VAL A CA 1
ATOM 2185 C C . VAL A 1 280 ? 14.914 -7.416 -23.671 1.00 97.38 280 VAL A C 1
ATOM 2187 O O . VAL A 1 280 ? 14.403 -8.456 -24.092 1.00 97.38 280 VAL A O 1
ATOM 2190 N N . ASP A 1 281 ? 16.231 -7.229 -23.650 1.00 95.62 281 ASP A N 1
ATOM 2191 C CA . ASP A 1 281 ? 17.201 -8.275 -23.972 1.00 95.62 281 ASP A CA 1
ATOM 2192 C C . ASP A 1 281 ? 17.069 -9.447 -22.983 1.00 95.62 281 ASP A C 1
ATOM 2194 O O . ASP A 1 281 ? 17.499 -9.391 -21.831 1.00 95.62 281 ASP A O 1
ATOM 2198 N N . ALA A 1 282 ? 16.467 -10.545 -23.439 1.00 92.75 282 ALA A N 1
ATOM 2199 C CA . ALA A 1 282 ? 16.249 -11.726 -22.611 1.00 92.75 282 ALA A CA 1
ATOM 2200 C C . ALA A 1 282 ? 17.550 -12.448 -22.208 1.00 92.75 282 ALA A C 1
ATOM 2202 O O . ALA A 1 282 ? 17.514 -13.263 -21.287 1.00 92.75 282 ALA A O 1
ATOM 2203 N N . SER A 1 283 ? 18.689 -12.168 -22.861 1.00 92.06 283 SER A N 1
ATOM 2204 C CA . SER A 1 283 ? 19.978 -12.799 -22.538 1.00 92.06 283 SER A CA 1
ATOM 2205 C C . SER A 1 283 ? 20.595 -12.298 -21.231 1.00 92.06 283 SER A C 1
ATOM 2207 O O . SER A 1 283 ? 21.447 -12.982 -20.669 1.00 92.06 283 SER A O 1
ATOM 2209 N N . VAL A 1 284 ? 20.144 -11.145 -20.723 1.00 93.19 284 VAL A N 1
ATOM 2210 C CA . VAL A 1 284 ? 20.659 -10.536 -19.486 1.00 93.19 284 VAL A CA 1
ATOM 2211 C C . VAL A 1 284 ? 19.719 -10.691 -18.287 1.00 93.19 284 VAL A C 1
ATOM 2213 O O . VAL A 1 284 ? 20.045 -10.238 -17.195 1.00 93.19 284 VAL A O 1
ATOM 2216 N N . LEU A 1 285 ? 18.546 -11.312 -18.455 1.00 95.12 285 LEU A N 1
ATOM 2217 C CA . LEU A 1 285 ? 17.532 -11.405 -17.401 1.00 95.12 285 LEU A CA 1
ATOM 2218 C C . LEU A 1 285 ? 17.720 -12.623 -16.492 1.00 95.12 285 LEU A C 1
ATOM 2220 O O . LEU A 1 285 ? 17.690 -13.767 -16.948 1.00 95.12 285 LEU A O 1
ATOM 2224 N N . ARG A 1 286 ? 17.756 -12.384 -15.177 1.00 95.25 286 ARG A N 1
ATOM 2225 C CA . ARG A 1 286 ? 17.655 -13.430 -14.147 1.00 95.25 286 ARG A CA 1
ATOM 2226 C C . ARG A 1 286 ? 16.467 -13.148 -13.231 1.00 95.25 286 ARG A C 1
ATOM 2228 O O . ARG A 1 286 ? 16.278 -12.024 -12.777 1.00 95.25 286 ARG A O 1
ATOM 2235 N N . LYS A 1 287 ? 15.629 -14.155 -12.963 1.00 95.12 287 LYS A N 1
ATOM 2236 C CA . LYS A 1 287 ? 14.485 -13.999 -12.046 1.00 95.12 287 LYS A CA 1
ATOM 2237 C C . LYS A 1 287 ? 14.974 -13.771 -10.621 1.00 95.12 287 LYS A C 1
ATOM 2239 O O . LYS A 1 287 ? 15.798 -14.539 -10.137 1.00 95.12 287 LYS A O 1
ATOM 2244 N N . SER A 1 288 ? 14.405 -12.776 -9.950 1.00 95.69 288 SER A N 1
ATOM 2245 C CA . SER A 1 288 ? 14.616 -12.560 -8.522 1.00 95.69 288 SER A CA 1
ATOM 2246 C C . SER A 1 288 ? 13.521 -13.246 -7.698 1.00 95.69 288 SER A C 1
ATOM 2248 O O . SER A 1 288 ? 12.377 -13.396 -8.137 1.00 95.69 288 SER A O 1
ATOM 2250 N N . SER A 1 289 ? 13.869 -13.664 -6.481 1.00 94.75 289 SER A N 1
ATOM 2251 C CA . SER A 1 289 ? 12.911 -14.128 -5.471 1.00 94.75 289 SER A CA 1
ATOM 2252 C C . SER A 1 289 ? 12.228 -12.970 -4.729 1.00 94.75 289 SER A C 1
ATOM 2254 O O . SER A 1 289 ? 11.225 -13.198 -4.045 1.00 94.75 289 SER A O 1
ATOM 2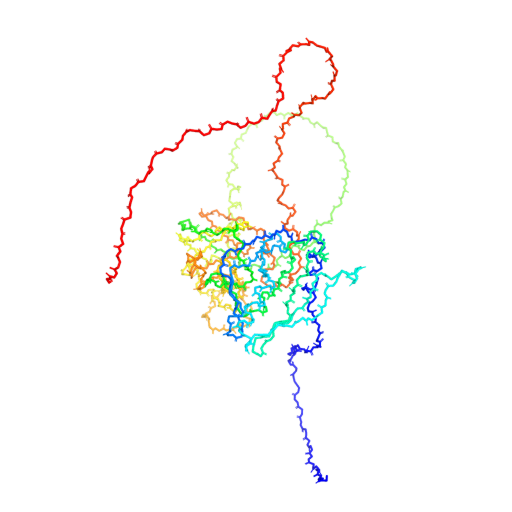256 N N . THR A 1 290 ? 12.726 -11.736 -4.885 1.00 95.81 290 THR A N 1
ATOM 2257 C CA . THR A 1 290 ? 12.156 -10.523 -4.293 1.00 95.81 290 THR A CA 1
ATOM 2258 C C . THR A 1 290 ? 10.709 -10.325 -4.741 1.00 95.81 290 THR A C 1
ATOM 2260 O O . THR A 1 290 ? 10.367 -10.396 -5.925 1.00 95.81 290 THR A O 1
ATOM 2263 N N . LYS A 1 291 ? 9.846 -10.030 -3.767 1.00 93.31 291 LYS A N 1
ATOM 2264 C CA . LYS A 1 291 ? 8.462 -9.601 -3.974 1.00 93.31 291 LYS A CA 1
ATOM 2265 C C . LYS A 1 291 ? 8.166 -8.424 -3.065 1.00 93.31 291 LYS A C 1
ATOM 2267 O O . LYS A 1 291 ? 8.570 -8.420 -1.903 1.00 93.31 291 LYS A O 1
ATOM 2272 N N . THR A 1 292 ? 7.435 -7.447 -3.580 1.00 92.75 292 THR A N 1
ATOM 2273 C CA . THR A 1 292 ? 6.953 -6.300 -2.801 1.00 92.75 292 THR A CA 1
ATOM 2274 C C . THR A 1 292 ? 5.467 -6.091 -3.062 1.00 92.75 292 THR A C 1
ATOM 2276 O O . THR A 1 292 ? 4.902 -6.646 -4.005 1.00 92.75 292 THR A O 1
ATOM 2279 N N . SER A 1 293 ? 4.812 -5.308 -2.210 1.00 89.62 293 SER A N 1
ATOM 2280 C CA . SER A 1 293 ? 3.377 -5.057 -2.298 1.00 89.62 293 SER A CA 1
ATOM 2281 C C . SER A 1 293 ? 3.098 -3.565 -2.403 1.00 89.62 293 SER A C 1
ATOM 2283 O O . SER A 1 293 ? 3.520 -2.786 -1.553 1.00 89.62 293 SER A O 1
ATOM 2285 N N . CYS A 1 294 ? 2.341 -3.172 -3.424 1.00 90.06 294 CYS A N 1
ATOM 2286 C CA . CYS A 1 294 ? 1.870 -1.812 -3.639 1.00 90.06 294 CYS A CA 1
ATOM 2287 C C . CYS A 1 294 ? 0.346 -1.752 -3.431 1.00 90.06 294 CYS A C 1
ATOM 2289 O O . CYS A 1 294 ? -0.377 -2.528 -4.061 1.00 90.06 294 CYS A O 1
ATOM 2291 N N . PRO A 1 295 ? -0.186 -0.811 -2.628 1.00 89.25 295 PRO A N 1
ATOM 2292 C CA . PRO A 1 295 ? -1.628 -0.691 -2.399 1.00 89.25 295 PRO A CA 1
ATOM 2293 C C . PRO A 1 295 ? -2.416 -0.326 -3.666 1.00 89.25 295 PRO A C 1
ATOM 2295 O O . PRO A 1 295 ? -3.573 -0.715 -3.777 1.00 89.25 295 PRO A O 1
ATOM 2298 N N . TYR A 1 296 ? -1.813 0.381 -4.631 1.00 89.69 296 TYR A N 1
ATOM 2299 C CA . TYR A 1 296 ? -2.471 0.774 -5.888 1.00 89.69 296 TYR A CA 1
ATOM 2300 C C . TYR A 1 296 ? -2.340 -0.268 -7.001 1.00 89.69 296 TYR A C 1
ATOM 2302 O O . TYR A 1 296 ? -3.263 -0.421 -7.800 1.00 89.69 296 TYR A O 1
ATOM 2310 N N . LYS A 1 297 ? -1.202 -0.972 -7.060 1.00 92.25 297 LYS A N 1
ATOM 2311 C CA . LYS A 1 297 ? -0.821 -1.804 -8.213 1.00 92.25 297 LYS A CA 1
ATOM 2312 C C . LYS A 1 297 ? -0.911 -3.306 -7.943 1.00 92.25 297 LYS A C 1
ATOM 2314 O O . LYS A 1 297 ? -1.155 -4.048 -8.882 1.00 92.25 297 LYS A O 1
ATOM 2319 N N . GLY A 1 298 ? -0.795 -3.756 -6.692 1.00 92.19 298 GLY A N 1
ATOM 2320 C CA . GLY A 1 298 ? -0.801 -5.174 -6.317 1.00 92.19 298 GLY A CA 1
ATOM 2321 C C . GLY A 1 298 ? 0.579 -5.695 -5.909 1.00 92.19 298 GLY A C 1
ATOM 2322 O O . GLY A 1 298 ? 1.423 -4.930 -5.444 1.00 92.19 298 GLY A O 1
ATOM 2323 N N . ALA A 1 299 ? 0.809 -6.999 -6.072 1.00 92.88 299 ALA A N 1
ATOM 2324 C CA . ALA A 1 299 ? 2.095 -7.631 -5.775 1.00 92.88 299 ALA A CA 1
ATOM 2325 C C . ALA A 1 299 ? 3.067 -7.495 -6.961 1.00 92.88 299 ALA A C 1
ATOM 2327 O O . ALA A 1 299 ? 2.765 -7.946 -8.068 1.00 92.88 299 ALA A O 1
ATOM 2328 N N . ALA A 1 300 ? 4.233 -6.898 -6.718 1.00 95.06 300 ALA A N 1
ATOM 2329 C CA . ALA A 1 300 ? 5.319 -6.795 -7.684 1.00 95.06 300 ALA A CA 1
ATOM 2330 C C . ALA A 1 300 ? 6.259 -8.005 -7.588 1.00 95.06 300 ALA A C 1
ATOM 2332 O O . ALA A 1 300 ? 6.556 -8.499 -6.497 1.00 95.06 300 ALA A O 1
ATOM 2333 N N . CYS A 1 301 ? 6.755 -8.446 -8.739 1.00 96.25 301 CYS A N 1
ATOM 2334 C CA . CYS A 1 301 ? 7.857 -9.395 -8.890 1.00 96.25 301 CYS A CA 1
ATOM 2335 C C . CYS A 1 301 ? 9.023 -8.702 -9.610 1.00 96.25 301 CYS A C 1
ATOM 2337 O O . CYS A 1 301 ? 8.820 -7.671 -10.254 1.00 96.25 301 CYS A O 1
ATOM 2339 N N . TYR A 1 302 ? 10.229 -9.260 -9.498 1.00 97.12 302 TYR A N 1
ATOM 2340 C CA . TYR A 1 302 ? 11.463 -8.593 -9.919 1.00 97.12 302 TYR A CA 1
ATOM 2341 C C . TYR A 1 302 ? 12.343 -9.467 -10.825 1.00 97.12 302 TYR A C 1
ATOM 2343 O O . TYR A 1 302 ? 12.309 -10.701 -10.757 1.00 97.12 302 TYR A O 1
ATOM 2351 N N . TYR A 1 303 ? 13.155 -8.810 -11.652 1.00 96.81 303 TYR A N 1
ATOM 2352 C CA . TYR A 1 303 ? 14.297 -9.407 -12.345 1.00 96.81 303 TYR A CA 1
ATOM 2353 C C . TYR A 1 303 ? 15.576 -8.641 -11.990 1.00 96.81 303 TYR A C 1
ATOM 2355 O O . TYR A 1 303 ? 15.579 -7.408 -11.916 1.00 96.81 303 TYR A O 1
ATOM 2363 N N . ASP A 1 304 ? 16.666 -9.384 -11.832 1.00 96.38 304 ASP A N 1
ATOM 2364 C CA . ASP A 1 304 ? 18.017 -8.847 -11.939 1.00 96.38 304 ASP A CA 1
ATOM 2365 C C . ASP A 1 304 ? 18.380 -8.690 -13.423 1.00 96.38 304 ASP A C 1
ATOM 2367 O O . ASP A 1 304 ? 17.913 -9.462 -14.272 1.00 96.38 304 ASP A O 1
ATOM 2371 N N . VAL A 1 305 ? 19.290 -7.761 -13.716 1.00 95.19 305 VAL A N 1
ATOM 2372 C CA . VAL A 1 305 ? 20.024 -7.733 -14.988 1.00 95.19 305 VAL A CA 1
ATOM 2373 C C . VAL A 1 305 ? 21.478 -8.130 -14.737 1.00 95.19 305 VAL A C 1
ATOM 2375 O O . VAL A 1 305 ? 22.120 -7.594 -13.836 1.00 95.19 305 VAL A O 1
ATOM 2378 N N . VAL A 1 306 ? 21.994 -9.072 -15.524 1.00 93.38 306 VAL A N 1
ATOM 2379 C CA . VAL A 1 306 ? 23.370 -9.581 -15.453 1.00 93.38 306 VAL A CA 1
ATOM 2380 C C . VAL A 1 306 ? 24.089 -9.233 -16.753 1.00 93.38 306 VAL A C 1
ATOM 2382 O O . VAL A 1 306 ? 23.757 -9.764 -17.812 1.00 93.38 306 VAL A O 1
ATOM 2385 N N . LEU A 1 307 ? 25.061 -8.324 -16.680 1.00 89.62 307 LEU A N 1
ATOM 2386 C CA . LEU A 1 307 ? 25.884 -7.904 -17.817 1.00 89.62 307 LEU A CA 1
ATOM 2387 C C . LEU A 1 307 ? 27.298 -8.492 -17.707 1.00 89.62 307 LEU A C 1
ATOM 2389 O O . LEU A 1 307 ? 27.779 -8.681 -16.592 1.00 89.62 307 LEU A O 1
ATOM 2393 N N . PRO A 1 308 ? 28.008 -8.739 -18.820 1.00 80.69 308 PRO A N 1
ATOM 2394 C CA . PRO A 1 308 ? 29.439 -9.015 -18.768 1.00 80.69 308 PRO A CA 1
ATOM 2395 C C . PRO A 1 308 ? 30.227 -7.774 -18.308 1.00 80.69 308 PRO A C 1
ATOM 2397 O O . PRO A 1 308 ? 29.929 -6.655 -18.724 1.00 80.69 308 PRO A O 1
ATOM 2400 N N . SER A 1 309 ? 31.282 -7.972 -17.515 1.00 68.56 309 SER A N 1
ATOM 2401 C CA . SER A 1 309 ? 32.193 -6.908 -17.046 1.00 68.56 309 SER A CA 1
ATOM 2402 C C . SER A 1 309 ? 33.124 -6.349 -18.132 1.00 68.56 309 SER A C 1
ATOM 2404 O O . SER A 1 309 ? 33.905 -5.444 -17.863 1.00 68.56 309 SER A O 1
ATOM 2406 N N . SER A 1 310 ? 33.078 -6.892 -19.349 1.00 65.69 310 SER A N 1
ATOM 2407 C CA . SER A 1 310 ? 33.804 -6.389 -20.519 1.00 65.69 310 SER A CA 1
ATOM 2408 C C . SER A 1 310 ? 32.980 -6.650 -21.783 1.00 65.69 310 SER A C 1
ATOM 2410 O O . SER A 1 310 ? 32.456 -7.760 -21.916 1.00 65.69 310 SER A O 1
ATOM 2412 N N . PRO A 1 311 ? 32.915 -5.714 -22.751 1.00 59.34 311 PRO A N 1
ATOM 2413 C CA . PRO A 1 311 ? 32.243 -5.936 -24.036 1.00 59.34 311 PRO A CA 1
ATOM 2414 C C . PRO A 1 311 ? 32.863 -7.076 -24.868 1.00 59.34 311 PRO A C 1
ATOM 2416 O O . PRO A 1 311 ? 32.219 -7.585 -25.781 1.00 59.34 311 PRO A O 1
ATOM 2419 N N . SER A 1 312 ? 34.086 -7.518 -24.546 1.00 57.00 312 SER A N 1
ATOM 2420 C CA . SER A 1 312 ? 34.732 -8.686 -25.167 1.00 57.00 312 SER A CA 1
ATOM 2421 C C . SER A 1 312 ? 34.389 -10.034 -24.515 1.00 57.00 312 SER A C 1
ATOM 2423 O O . SER A 1 312 ? 34.788 -11.077 -25.036 1.00 57.00 312 SER A O 1
ATOM 2425 N N . SER A 1 313 ? 33.671 -10.046 -23.386 1.00 57.09 313 SER A N 1
ATOM 2426 C CA . SER A 1 313 ? 33.278 -11.281 -22.699 1.00 57.09 313 SER A CA 1
ATOM 2427 C C . SER A 1 313 ? 31.936 -11.794 -23.246 1.00 57.09 313 SER A C 1
ATOM 2429 O O . SER A 1 313 ? 31.000 -11.004 -23.394 1.00 57.09 313 SER A O 1
ATOM 2431 N N . PRO A 1 314 ? 31.797 -13.095 -23.570 1.00 57.44 314 PRO A N 1
ATOM 2432 C CA . PRO A 1 314 ? 30.558 -13.631 -24.127 1.00 57.44 314 PRO A CA 1
ATOM 2433 C C . PRO A 1 314 ? 29.396 -13.510 -23.132 1.00 57.44 314 PRO A C 1
ATOM 2435 O O . PRO A 1 314 ? 29.566 -13.769 -21.940 1.00 57.44 314 PRO A O 1
ATOM 2438 N N . ASN A 1 315 ? 28.200 -13.174 -23.636 1.00 53.19 315 ASN A N 1
ATOM 2439 C CA . ASN A 1 315 ? 26.976 -13.127 -22.827 1.00 53.19 315 ASN A CA 1
ATOM 2440 C C . ASN A 1 315 ? 26.770 -14.442 -22.044 1.00 53.19 315 ASN A C 1
ATOM 2442 O O . ASN A 1 315 ? 27.038 -15.518 -22.591 1.00 53.19 315 ASN A O 1
ATOM 2446 N N . PRO A 1 316 ? 26.265 -14.378 -20.796 1.00 55.16 316 PRO A N 1
ATOM 2447 C CA . PRO A 1 316 ? 26.072 -15.557 -19.960 1.00 55.16 316 PRO A CA 1
ATOM 2448 C C . PRO A 1 316 ? 25.132 -16.568 -20.632 1.00 55.16 316 PRO A C 1
ATOM 2450 O O . PRO A 1 316 ? 23.976 -16.286 -20.950 1.00 55.16 316 PRO A O 1
ATOM 2453 N N . THR A 1 317 ? 25.643 -17.775 -20.874 1.00 48.56 317 THR A N 1
ATOM 2454 C CA . THR A 1 317 ? 24.915 -18.797 -21.628 1.00 48.56 317 THR A CA 1
ATOM 2455 C C . THR A 1 317 ? 23.890 -19.520 -20.748 1.00 48.56 317 THR A C 1
ATOM 2457 O O . THR A 1 317 ? 24.228 -20.473 -20.051 1.00 48.56 317 THR A O 1
ATOM 2460 N N . SER A 1 318 ? 22.615 -19.164 -20.926 1.00 48.31 318 SER A N 1
ATOM 2461 C CA . SER A 1 318 ? 21.390 -19.819 -20.408 1.00 48.31 318 SER A CA 1
ATOM 2462 C C . SER A 1 318 ? 20.856 -19.307 -19.050 1.00 48.31 318 SER A C 1
ATOM 2464 O O . SER A 1 318 ? 21.612 -19.250 -18.084 1.00 48.31 318 SER A O 1
ATOM 2466 N N . PRO A 1 319 ? 19.533 -19.052 -18.892 1.00 46.34 319 PRO A N 1
ATOM 2467 C CA . PRO A 1 319 ? 18.970 -18.394 -17.696 1.00 46.34 319 PRO A CA 1
ATOM 2468 C C . PRO A 1 319 ? 18.794 -19.281 -16.442 1.00 46.34 319 PRO A C 1
ATOM 2470 O O . PRO A 1 319 ? 17.929 -18.992 -15.614 1.00 46.34 319 PRO A O 1
ATOM 2473 N N . GLN A 1 320 ? 19.496 -20.415 -16.332 1.00 45.69 320 GLN A N 1
ATOM 2474 C CA . GLN A 1 320 ? 19.139 -21.500 -15.396 1.00 45.69 320 GLN A CA 1
ATOM 2475 C C . GLN A 1 320 ? 20.298 -22.096 -14.580 1.00 45.69 320 GLN A C 1
ATOM 2477 O O . GLN A 1 320 ? 20.123 -23.150 -13.970 1.00 45.69 320 GLN A O 1
ATOM 2482 N N . GLN A 1 321 ? 21.463 -21.449 -14.525 1.00 46.69 321 GLN A N 1
ATOM 2483 C CA . GLN A 1 321 ? 22.510 -21.825 -13.570 1.00 46.69 321 GLN A CA 1
ATOM 2484 C C . GLN A 1 321 ? 22.816 -20.660 -12.629 1.00 46.69 321 GLN A C 1
ATOM 2486 O O . GLN A 1 321 ? 23.246 -19.591 -13.052 1.00 46.69 321 GLN A O 1
ATOM 2491 N N . GLU A 1 322 ? 22.584 -20.889 -11.337 1.00 48.50 322 GLU A N 1
ATOM 2492 C CA . GLU A 1 322 ? 23.014 -20.013 -10.247 1.00 48.50 322 GLU A CA 1
ATOM 2493 C C . GLU A 1 322 ? 24.534 -20.146 -10.063 1.00 48.50 322 GLU A C 1
ATOM 2495 O O . GLU A 1 322 ? 25.019 -20.805 -9.148 1.00 48.50 322 GLU A O 1
ATOM 2500 N N . SER A 1 323 ? 25.312 -19.539 -10.962 1.00 47.16 323 SER A N 1
ATOM 2501 C CA . SER A 1 323 ? 26.740 -19.321 -10.730 1.00 47.16 323 SER A CA 1
ATOM 2502 C C . SER A 1 323 ? 26.930 -18.062 -9.887 1.00 47.16 323 SER A C 1
ATOM 2504 O O . SER A 1 323 ? 27.126 -16.969 -10.421 1.00 47.16 323 SER A O 1
ATOM 2506 N N . GLU A 1 324 ? 26.875 -18.205 -8.561 1.00 46.44 324 GLU A N 1
ATOM 2507 C CA . GLU A 1 324 ? 27.386 -17.165 -7.665 1.00 46.44 324 GLU A CA 1
ATOM 2508 C C . GLU A 1 324 ? 28.857 -16.874 -8.004 1.00 46.44 324 GLU A C 1
ATOM 2510 O O . GLU A 1 324 ? 29.723 -17.743 -7.910 1.00 46.44 324 GLU A O 1
ATOM 2515 N N . GLY A 1 325 ? 29.144 -15.631 -8.398 1.00 49.66 325 GLY A N 1
ATOM 2516 C CA . GLY A 1 325 ? 30.513 -15.127 -8.487 1.00 49.66 325 GLY A CA 1
ATOM 2517 C C . GLY A 1 325 ? 31.323 -15.555 -9.713 1.00 49.66 325 GLY A C 1
ATOM 2518 O O . GLY A 1 325 ? 32.524 -15.814 -9.580 1.00 49.66 325 GLY A O 1
ATOM 2519 N N . ARG A 1 326 ? 30.748 -15.544 -10.927 1.00 56.81 326 ARG A N 1
ATOM 2520 C CA . ARG A 1 326 ? 31.601 -15.384 -12.117 1.00 56.81 326 ARG A CA 1
ATOM 2521 C C . ARG A 1 326 ? 32.280 -14.013 -12.022 1.00 56.81 326 ARG A C 1
ATOM 2523 O O . ARG A 1 326 ? 31.603 -12.998 -11.916 1.00 56.81 326 ARG A O 1
ATOM 2530 N N . LYS A 1 327 ? 33.617 -13.979 -12.032 1.00 59.50 327 LYS A N 1
ATOM 2531 C CA . LYS A 1 327 ? 34.402 -12.745 -11.799 1.00 59.50 327 LYS A CA 1
ATOM 2532 C C . LYS A 1 327 ? 34.189 -11.648 -12.851 1.00 59.50 327 LYS A C 1
ATOM 2534 O O . LYS A 1 327 ? 34.543 -10.500 -12.601 1.00 59.50 327 LYS A O 1
ATOM 2539 N N . ASP A 1 328 ? 33.588 -12.007 -13.981 1.00 74.06 328 ASP A N 1
ATOM 2540 C CA . ASP A 1 328 ? 33.409 -11.163 -15.160 1.00 74.06 328 ASP A CA 1
ATOM 2541 C C . ASP A 1 328 ? 31.928 -10.798 -15.401 1.00 74.06 328 ASP A C 1
ATOM 2543 O O . ASP A 1 328 ? 31.530 -10.604 -16.549 1.00 74.06 328 ASP A O 1
ATOM 2547 N N . GLU A 1 329 ? 31.103 -10.738 -14.346 1.00 82.81 329 GLU A N 1
ATOM 2548 C CA . GLU A 1 329 ? 29.689 -10.335 -14.414 1.00 82.81 329 GLU A CA 1
ATOM 2549 C C . GLU A 1 329 ? 29.354 -9.163 -13.468 1.00 82.81 329 GLU A C 1
ATOM 2551 O O . GLU A 1 329 ? 29.741 -9.146 -12.298 1.00 82.81 329 GLU A O 1
ATOM 2556 N N . ILE A 1 330 ? 28.565 -8.206 -13.966 1.00 89.06 330 ILE A N 1
ATOM 2557 C CA . ILE A 1 330 ? 27.980 -7.083 -13.226 1.00 89.06 330 ILE A CA 1
ATOM 2558 C C . ILE A 1 330 ? 26.495 -7.382 -13.000 1.00 89.06 330 ILE A C 1
ATOM 2560 O O . ILE A 1 330 ? 25.728 -7.531 -13.954 1.00 89.06 330 ILE A O 1
ATOM 2564 N N . VAL A 1 331 ? 26.079 -7.453 -11.734 1.00 90.88 331 VAL A N 1
ATOM 2565 C CA . VAL A 1 331 ? 24.700 -7.775 -11.340 1.00 90.88 331 VAL A CA 1
ATOM 2566 C C . VAL A 1 331 ? 23.967 -6.524 -10.860 1.00 90.88 331 VAL A C 1
ATOM 2568 O O . VAL A 1 331 ? 24.226 -6.009 -9.774 1.00 90.88 331 VAL A O 1
ATOM 2571 N N . PHE A 1 332 ? 22.967 -6.098 -11.622 1.00 93.38 332 PHE A N 1
ATOM 2572 C CA . PHE A 1 332 ? 22.004 -5.073 -11.234 1.00 93.38 332 PHE A CA 1
ATOM 2573 C C . PHE A 1 332 ? 20.806 -5.751 -10.568 1.00 93.38 332 PHE A C 1
ATOM 2575 O O . PHE A 1 332 ? 19.835 -6.131 -11.226 1.00 93.38 332 PHE A O 1
ATOM 2582 N N . LYS A 1 333 ? 20.910 -5.955 -9.251 1.00 94.19 333 LYS A N 1
ATOM 2583 C CA . LYS A 1 333 ? 19.893 -6.659 -8.462 1.00 94.19 333 LYS A CA 1
ATOM 2584 C C . LYS A 1 333 ? 18.560 -5.906 -8.428 1.00 94.19 333 LYS A C 1
ATOM 2586 O O . LYS A 1 333 ? 18.550 -4.701 -8.182 1.00 94.19 333 LYS A O 1
ATOM 2591 N N . ASP A 1 334 ? 17.455 -6.635 -8.607 1.00 95.12 334 ASP A N 1
ATOM 2592 C CA . ASP A 1 334 ? 16.074 -6.130 -8.503 1.00 95.12 334 ASP A CA 1
ATOM 2593 C C . ASP A 1 334 ? 15.805 -4.854 -9.343 1.00 95.12 334 ASP A C 1
ATOM 2595 O O . ASP A 1 334 ? 14.959 -4.029 -8.997 1.00 95.12 334 ASP A O 1
ATOM 2599 N N . ILE A 1 335 ? 16.540 -4.657 -10.446 1.00 95.69 335 ILE A N 1
ATOM 2600 C CA . ILE A 1 335 ? 16.528 -3.414 -11.242 1.00 95.69 335 ILE A CA 1
ATOM 2601 C C . ILE A 1 335 ? 15.267 -3.256 -12.105 1.00 95.69 335 ILE A C 1
ATOM 2603 O O . ILE A 1 335 ? 14.857 -2.134 -12.414 1.00 95.69 335 ILE A O 1
ATOM 2607 N N . ILE A 1 336 ? 14.643 -4.382 -12.460 1.00 97.12 336 ILE A N 1
ATOM 2608 C CA . ILE A 1 336 ? 13.364 -4.464 -13.164 1.00 97.12 336 ILE A CA 1
ATOM 2609 C C . ILE A 1 336 ? 12.298 -4.949 -12.186 1.00 97.12 336 ILE A C 1
ATOM 2611 O O . ILE A 1 336 ? 12.497 -5.963 -11.514 1.00 97.12 336 ILE A O 1
ATOM 2615 N N . TRP A 1 337 ? 11.124 -4.318 -12.197 1.00 97.25 337 TRP A N 1
ATOM 2616 C CA . TRP A 1 337 ? 9.916 -4.876 -11.583 1.00 97.25 337 TRP A CA 1
ATOM 2617 C C . TRP A 1 337 ? 8.755 -4.975 -12.573 1.00 97.25 337 TRP A C 1
ATOM 2619 O O . TRP A 1 337 ? 8.702 -4.285 -13.591 1.00 97.25 337 TRP A O 1
ATOM 2629 N N . TYR A 1 338 ? 7.790 -5.831 -12.250 1.00 97.12 338 TYR A N 1
ATOM 2630 C CA . TYR A 1 338 ? 6.557 -6.025 -13.008 1.00 97.12 338 TYR A CA 1
ATOM 2631 C C . TYR A 1 338 ? 5.425 -6.502 -12.098 1.00 97.12 338 TYR A C 1
ATOM 2633 O O . TYR A 1 338 ? 5.663 -7.003 -10.997 1.00 97.12 338 TYR A O 1
ATOM 2641 N N . TYR A 1 339 ? 4.186 -6.364 -12.566 1.00 96.12 339 TYR A N 1
ATOM 2642 C CA . TYR A 1 339 ? 2.992 -6.857 -11.880 1.00 96.12 339 TYR A CA 1
ATOM 2643 C C . TYR A 1 339 ? 2.389 -8.001 -12.713 1.00 96.12 339 TYR A C 1
ATOM 2645 O O . TYR A 1 339 ? 1.810 -7.724 -13.762 1.00 96.12 339 TYR A O 1
ATOM 2653 N N . PRO A 1 340 ? 2.513 -9.275 -12.282 1.00 93.31 340 PRO A N 1
ATOM 2654 C CA . PRO A 1 340 ? 1.921 -10.415 -12.997 1.00 93.31 340 PRO A CA 1
ATOM 2655 C C . PRO A 1 340 ? 0.389 -10.427 -12.928 1.00 93.31 340 PRO A C 1
ATOM 2657 O O . PRO A 1 340 ? -0.289 -10.952 -13.799 1.00 93.31 340 PRO A O 1
ATOM 2660 N N . THR A 1 341 ? -0.166 -9.887 -11.842 1.00 92.88 341 THR A N 1
ATOM 2661 C CA . THR A 1 341 ? -1.611 -9.801 -11.600 1.00 92.88 341 THR A CA 1
ATOM 2662 C C . THR A 1 341 ? -1.922 -8.460 -10.934 1.00 92.88 341 THR A C 1
ATOM 2664 O O . THR A 1 341 ? -2.114 -8.411 -9.711 1.00 92.88 341 THR A O 1
ATOM 2667 N N . PRO A 1 342 ? -1.880 -7.344 -11.685 1.00 94.62 342 PRO A N 1
ATOM 2668 C CA . PRO A 1 342 ? -2.131 -6.027 -11.122 1.00 94.62 342 PRO A CA 1
ATOM 2669 C C . PRO A 1 342 ? -3.589 -5.864 -10.676 1.00 94.62 342 PRO A C 1
ATOM 2671 O O . PRO A 1 342 ? -4.498 -6.523 -11.184 1.00 94.62 342 PRO A O 1
ATOM 2674 N N . LEU A 1 343 ? -3.832 -4.932 -9.752 1.00 92.25 343 LEU A N 1
ATOM 2675 C CA . LEU A 1 343 ? -5.195 -4.493 -9.434 1.00 92.25 343 LEU A CA 1
ATOM 2676 C C . LEU A 1 343 ? -5.860 -3.844 -10.660 1.00 92.25 343 LEU A C 1
ATOM 2678 O O . LEU A 1 343 ? -5.177 -3.268 -11.502 1.00 92.25 343 LEU A O 1
ATOM 2682 N N . LEU A 1 344 ? -7.197 -3.880 -10.733 1.00 90.69 344 LEU A N 1
ATOM 2683 C CA . LEU A 1 344 ? -7.976 -3.478 -11.919 1.00 90.69 344 LEU A CA 1
ATOM 2684 C C . LEU A 1 344 ? -7.650 -2.065 -12.447 1.00 90.69 344 LEU A C 1
ATOM 2686 O O . LEU A 1 344 ? -7.515 -1.878 -13.653 1.00 90.69 344 LEU A O 1
ATOM 2690 N N . GLU A 1 345 ? -7.458 -1.087 -11.558 1.00 89.31 345 GLU A N 1
ATOM 2691 C CA . GLU A 1 345 ? -7.026 0.283 -11.907 1.00 89.31 345 GLU A CA 1
ATOM 2692 C C . GLU A 1 345 ? -5.681 0.319 -12.658 1.00 89.31 345 GLU A C 1
ATOM 2694 O O . GLU A 1 345 ? -5.432 1.218 -13.455 1.00 89.31 345 GLU A O 1
ATOM 2699 N N . SER A 1 346 ? -4.824 -0.675 -12.412 1.00 94.62 346 SER A N 1
ATOM 2700 C CA . SER A 1 346 ? -3.517 -0.870 -13.041 1.00 94.62 346 SER A CA 1
ATOM 2701 C C . SER A 1 346 ? -3.502 -2.010 -14.074 1.00 94.62 346 SER A C 1
ATOM 2703 O O . SER A 1 346 ? -2.430 -2.406 -14.520 1.00 94.62 346 SER A O 1
ATOM 2705 N N . ALA A 1 347 ? -4.655 -2.530 -14.516 1.00 95.00 347 ALA A N 1
ATOM 2706 C CA . ALA A 1 347 ? -4.717 -3.668 -15.447 1.00 95.00 347 ALA A CA 1
ATOM 2707 C C . ALA A 1 347 ? -3.964 -3.433 -16.774 1.00 95.00 347 ALA A C 1
ATOM 2709 O O . ALA A 1 347 ? -3.418 -4.367 -17.353 1.00 95.00 347 ALA A O 1
ATOM 2710 N N . LYS A 1 348 ? -3.871 -2.173 -17.224 1.00 96.50 348 LYS A N 1
ATOM 2711 C CA . LYS A 1 348 ? -3.123 -1.759 -18.425 1.00 96.50 348 LYS A CA 1
ATOM 2712 C C . LYS A 1 348 ? -1.616 -2.063 -18.381 1.00 96.50 348 LYS A C 1
ATOM 2714 O O . LYS A 1 348 ? -0.999 -2.065 -19.439 1.00 96.50 348 LYS A O 1
ATOM 2719 N N . ILE A 1 349 ? -1.029 -2.291 -17.201 1.00 97.00 349 ILE A N 1
ATOM 2720 C CA . ILE A 1 349 ? 0.394 -2.650 -17.038 1.00 97.00 349 ILE A CA 1
ATOM 2721 C C . ILE A 1 349 ? 0.617 -4.134 -16.700 1.00 97.00 349 ILE A C 1
ATOM 2723 O O . ILE A 1 349 ? 1.709 -4.491 -16.262 1.00 97.00 349 ILE A O 1
ATOM 2727 N N . SER A 1 350 ? -0.389 -5.001 -16.888 1.00 94.75 350 SER A N 1
ATOM 2728 C CA . SER A 1 350 ? -0.212 -6.454 -16.725 1.00 94.75 350 SER A CA 1
ATOM 2729 C C . SER A 1 350 ? 0.902 -6.956 -17.635 1.00 94.75 350 SER A C 1
ATOM 2731 O O . SER A 1 350 ? 0.922 -6.631 -18.822 1.00 94.75 350 SER A O 1
ATOM 2733 N N . ASP A 1 351 ? 1.830 -7.722 -17.062 1.00 86.19 351 ASP A N 1
ATOM 2734 C CA . ASP A 1 351 ? 2.950 -8.365 -17.766 1.00 86.19 351 ASP A CA 1
ATOM 2735 C C . ASP A 1 351 ? 3.906 -7.403 -18.506 1.00 86.19 351 ASP A C 1
ATOM 2737 O O . ASP A 1 351 ? 4.800 -7.834 -19.240 1.00 86.19 351 ASP A O 1
ATOM 2741 N N . LEU A 1 352 ? 3.774 -6.094 -18.258 1.00 97.81 352 LEU A N 1
ATOM 2742 C CA . LEU A 1 352 ? 4.749 -5.083 -18.647 1.00 97.81 352 LEU A CA 1
ATOM 2743 C C . LEU A 1 352 ? 5.788 -4.897 -17.533 1.00 97.81 352 LEU A C 1
ATOM 2745 O O . LEU A 1 352 ? 5.472 -4.927 -16.341 1.00 97.81 352 LEU A O 1
ATOM 2749 N N . VAL A 1 353 ? 7.031 -4.657 -17.935 1.00 98.25 353 VAL A N 1
ATOM 2750 C CA . VAL A 1 353 ? 8.174 -4.402 -17.050 1.00 98.25 353 VAL A CA 1
ATOM 2751 C C . VAL A 1 353 ? 8.471 -2.910 -16.955 1.00 98.25 353 VAL A C 1
ATOM 2753 O O . VAL A 1 353 ? 8.282 -2.176 -17.920 1.00 98.25 353 VAL A O 1
ATOM 2756 N N . CYS A 1 354 ? 8.965 -2.466 -15.804 1.00 97.75 354 CYS A N 1
ATOM 2757 C CA . CYS A 1 354 ? 9.439 -1.106 -15.573 1.00 97.75 354 CYS A CA 1
ATOM 2758 C C . CYS A 1 354 ? 10.794 -1.133 -14.855 1.00 97.75 354 CYS A C 1
ATOM 2760 O O . CYS A 1 354 ? 11.123 -2.091 -14.153 1.00 97.75 354 CYS A O 1
ATOM 2762 N N . PHE A 1 355 ? 11.556 -0.056 -15.023 1.00 96.56 355 PHE A N 1
ATOM 2763 C CA . PHE A 1 355 ? 12.883 0.144 -14.450 1.00 96.56 355 PHE A CA 1
ATOM 2764 C C . PHE A 1 355 ? 12.867 1.265 -13.414 1.00 96.56 355 PHE A C 1
ATOM 2766 O O . PHE A 1 355 ? 12.023 2.166 -13.461 1.00 96.56 355 PHE A O 1
ATOM 2773 N N . TYR A 1 356 ? 13.840 1.250 -12.505 1.00 91.75 356 TYR A N 1
ATOM 2774 C CA . TYR A 1 356 ? 14.111 2.405 -11.654 1.00 91.75 356 TYR A CA 1
ATOM 2775 C C . TYR A 1 356 ? 14.788 3.487 -12.500 1.00 91.75 356 TYR A C 1
ATOM 2777 O O . TYR A 1 356 ? 15.988 3.402 -12.741 1.00 91.75 356 TYR A O 1
ATOM 2785 N N . ASN A 1 357 ? 14.032 4.506 -12.934 1.00 92.19 357 ASN A N 1
ATOM 2786 C CA . ASN A 1 357 ? 14.547 5.714 -13.606 1.00 92.19 357 ASN A CA 1
ATOM 2787 C C . ASN A 1 357 ? 15.769 6.311 -12.873 1.00 92.19 357 ASN A C 1
ATOM 2789 O O . ASN A 1 357 ? 16.628 6.926 -13.482 1.00 92.19 357 ASN A O 1
ATOM 2793 N N . GLU A 1 358 ? 15.835 6.123 -11.556 1.00 92.50 358 GLU A N 1
ATOM 2794 C CA . GLU A 1 358 ? 16.898 6.570 -10.654 1.00 92.50 358 GLU A CA 1
ATOM 2795 C C . GLU A 1 358 ? 18.204 5.760 -10.751 1.00 92.50 358 GLU A C 1
ATOM 2797 O O . GLU A 1 358 ? 19.164 6.066 -10.049 1.00 92.50 358 GLU A O 1
ATOM 2802 N N . LYS A 1 359 ? 18.216 4.670 -11.527 1.00 91.81 359 LYS A N 1
ATOM 2803 C CA . LYS A 1 359 ? 19.301 3.673 -11.584 1.00 91.81 359 LYS A CA 1
ATOM 2804 C C . LYS A 1 359 ? 19.650 3.219 -13.008 1.00 91.81 359 LYS A C 1
ATOM 2806 O O . LYS A 1 359 ? 20.493 2.341 -13.171 1.00 91.81 359 LYS A O 1
ATOM 2811 N N . VAL A 1 360 ? 18.991 3.775 -14.024 1.00 94.44 360 VAL A N 1
ATOM 2812 C CA . VAL A 1 360 ? 19.195 3.462 -15.449 1.00 94.44 360 VAL A CA 1
ATOM 2813 C C . VAL A 1 360 ? 19.208 4.769 -16.252 1.00 94.44 360 VAL A C 1
ATOM 2815 O O . VAL A 1 360 ? 18.594 5.749 -15.827 1.00 94.44 360 VAL A O 1
ATOM 2818 N N . ARG A 1 361 ? 19.876 4.810 -17.408 1.00 95.75 361 ARG A N 1
ATOM 2819 C CA . ARG A 1 361 ? 19.703 5.903 -18.385 1.00 95.75 361 ARG A CA 1
ATOM 2820 C C . ARG A 1 361 ? 18.442 5.576 -19.198 1.00 95.75 361 ARG A C 1
ATOM 2822 O O . ARG A 1 361 ? 18.304 4.451 -19.679 1.00 95.75 361 ARG A O 1
ATOM 2829 N N . ILE A 1 362 ? 17.495 6.513 -19.279 1.00 96.62 362 ILE A N 1
ATOM 2830 C CA . ILE A 1 362 ? 16.287 6.391 -20.112 1.00 96.62 362 ILE A CA 1
ATOM 2831 C C . ILE A 1 362 ? 16.318 7.517 -21.134 1.00 96.62 362 ILE A C 1
ATOM 2833 O O . ILE A 1 362 ? 16.406 8.676 -20.741 1.00 96.62 362 ILE A O 1
ATOM 2837 N N . GLU A 1 363 ? 16.173 7.187 -22.409 1.00 97.69 363 GLU A N 1
ATOM 2838 C CA . GLU A 1 363 ? 15.897 8.163 -23.465 1.00 97.69 363 GLU A CA 1
ATOM 2839 C C . GLU A 1 363 ? 14.441 8.066 -23.900 1.00 97.69 363 GLU A C 1
ATOM 2841 O O . GLU A 1 363 ? 13.881 6.965 -23.962 1.00 97.69 363 GLU A O 1
ATOM 2846 N N . VAL A 1 364 ? 13.826 9.211 -24.211 1.00 97.31 364 VAL A N 1
ATOM 2847 C CA . VAL A 1 364 ? 12.482 9.267 -24.792 1.00 97.31 364 VAL A CA 1
ATOM 2848 C C . VAL A 1 364 ? 12.457 10.179 -26.017 1.00 97.31 364 VAL A C 1
ATOM 2850 O O . VAL A 1 364 ? 12.589 11.392 -25.895 1.00 97.31 364 VAL A O 1
ATOM 2853 N N . ASP A 1 365 ? 12.223 9.584 -27.188 1.00 97.56 365 ASP A N 1
ATOM 2854 C CA . ASP A 1 365 ? 12.401 10.193 -28.519 1.00 97.56 365 ASP A CA 1
ATOM 2855 C C . ASP A 1 365 ? 13.821 10.751 -28.760 1.00 97.56 365 ASP A C 1
ATOM 2857 O O . ASP A 1 365 ? 13.985 11.803 -29.369 1.00 97.56 365 ASP A O 1
ATOM 2861 N N . GLY A 1 366 ? 14.848 10.045 -28.271 1.00 94.25 366 GLY A N 1
ATOM 2862 C CA . GLY A 1 366 ? 16.264 10.433 -28.377 1.00 94.25 366 GLY A CA 1
ATOM 2863 C C . GLY A 1 366 ? 16.767 11.345 -27.251 1.00 94.25 366 GLY A C 1
ATOM 2864 O O . GLY A 1 366 ? 17.964 11.389 -26.999 1.00 94.25 366 GLY A O 1
ATOM 2865 N N . GLU A 1 367 ? 15.869 12.006 -26.520 1.00 96.19 367 GLU A N 1
ATOM 2866 C CA . GLU A 1 367 ? 16.225 12.898 -25.410 1.00 96.19 367 GLU A CA 1
ATOM 2867 C C . GLU A 1 367 ? 16.472 12.113 -24.113 1.00 96.19 367 GLU A C 1
ATOM 2869 O O . GLU A 1 367 ? 15.582 11.397 -23.638 1.00 96.19 367 GLU A O 1
ATOM 2874 N N . VAL A 1 368 ? 17.653 12.267 -23.503 1.00 95.06 368 VAL A N 1
ATOM 2875 C CA . VAL A 1 368 ? 17.985 11.651 -22.206 1.00 95.06 368 VAL A CA 1
ATOM 2876 C C . VAL A 1 368 ? 17.151 12.290 -21.091 1.00 95.06 368 VAL A C 1
ATOM 2878 O O . VAL A 1 368 ? 17.175 13.501 -20.882 1.00 95.06 368 VAL A O 1
ATOM 2881 N N . LEU A 1 369 ? 16.425 11.472 -20.328 1.00 93.88 369 LEU A N 1
ATOM 2882 C CA . LEU A 1 369 ? 15.677 11.931 -19.162 1.00 93.88 369 LEU A CA 1
ATOM 2883 C C . LEU A 1 369 ? 16.590 12.133 -17.949 1.00 93.88 369 LEU A C 1
ATOM 2885 O O . LEU A 1 369 ? 17.361 11.246 -17.579 1.00 93.88 369 LEU A O 1
ATOM 2889 N N . GLU A 1 370 ? 16.400 13.258 -17.258 1.00 91.75 370 GLU A N 1
ATOM 2890 C CA . GLU A 1 370 ? 16.983 13.504 -15.938 1.00 91.75 370 GLU A CA 1
ATOM 2891 C C . GLU A 1 370 ? 16.581 12.395 -14.946 1.00 91.75 370 GLU A C 1
ATOM 2893 O O . GLU A 1 370 ? 15.403 12.034 -14.823 1.00 91.75 370 GLU A O 1
ATOM 2898 N N . GLN A 1 371 ? 17.560 11.854 -14.215 1.00 91.25 371 GLN A N 1
ATOM 2899 C CA . GLN A 1 371 ? 17.316 10.836 -13.195 1.00 91.25 371 GLN A CA 1
ATOM 2900 C C . GLN A 1 371 ? 16.682 11.476 -11.948 1.00 91.25 371 GLN A C 1
ATOM 2902 O O . GLN A 1 371 ? 17.321 12.297 -11.288 1.00 91.25 371 GLN A O 1
ATOM 2907 N N . PRO A 1 372 ? 15.443 11.110 -11.566 1.00 90.06 372 PRO A N 1
ATOM 2908 C CA . PRO A 1 372 ? 14.761 11.788 -10.474 1.00 90.06 372 PRO A CA 1
ATOM 2909 C C . PRO A 1 372 ? 15.351 11.407 -9.109 1.00 90.06 372 PRO A C 1
ATOM 2911 O O . PRO A 1 372 ? 15.701 10.254 -8.855 1.00 90.06 372 PRO A O 1
ATOM 2914 N N . VAL A 1 373 ? 15.377 12.362 -8.176 1.00 86.38 373 VAL A N 1
ATOM 2915 C CA . VAL A 1 373 ? 15.724 12.088 -6.774 1.00 86.38 373 VAL A CA 1
ATOM 2916 C C . VAL A 1 373 ? 14.478 11.619 -6.022 1.00 86.38 373 VAL A C 1
ATOM 2918 O O . VAL A 1 373 ? 13.538 12.380 -5.799 1.00 86.38 373 VAL A O 1
ATOM 2921 N N . THR A 1 374 ? 14.463 10.353 -5.614 1.00 84.38 374 THR A N 1
ATOM 2922 C CA . THR A 1 374 ? 13.358 9.707 -4.894 1.00 84.38 374 THR A CA 1
ATOM 2923 C C . THR A 1 374 ? 13.898 8.826 -3.754 1.00 84.38 374 THR A C 1
ATOM 2925 O O . THR A 1 374 ? 15.112 8.622 -3.646 1.00 84.38 374 THR A O 1
ATOM 2928 N N . PRO A 1 375 ? 13.037 8.228 -2.904 1.00 76.44 375 PRO A N 1
ATOM 2929 C CA . PRO A 1 375 ? 13.467 7.218 -1.934 1.00 76.44 375 PRO A CA 1
ATOM 2930 C C . PRO A 1 375 ? 14.182 5.998 -2.546 1.00 76.44 375 PRO A C 1
ATOM 2932 O O . PRO A 1 375 ? 14.830 5.261 -1.809 1.00 76.44 375 PRO A O 1
ATOM 2935 N N . PHE A 1 376 ? 14.085 5.781 -3.864 1.00 77.94 376 PHE A N 1
ATOM 2936 C CA . PHE A 1 376 ? 14.744 4.684 -4.578 1.00 77.94 376 PHE A CA 1
ATOM 2937 C C . PHE A 1 376 ? 16.114 5.057 -5.172 1.00 77.94 376 PHE A C 1
ATOM 2939 O O . PHE A 1 376 ? 16.825 4.158 -5.616 1.00 77.94 376 PHE A O 1
ATOM 2946 N N . SER A 1 377 ? 16.519 6.335 -5.153 1.00 76.00 377 SER A N 1
ATOM 2947 C CA . SER A 1 377 ? 17.834 6.783 -5.657 1.00 76.00 377 SER A CA 1
ATOM 2948 C C . SER A 1 377 ? 19.007 6.391 -4.752 1.00 76.00 377 SER A C 1
ATOM 2950 O O . SER A 1 377 ? 20.160 6.513 -5.152 1.00 76.00 377 SER A O 1
ATOM 2952 N N . ARG A 1 378 ? 18.747 5.947 -3.515 1.00 57.50 378 ARG A N 1
ATOM 2953 C CA . ARG A 1 378 ? 19.781 5.462 -2.587 1.00 57.50 378 ARG A CA 1
ATOM 2954 C C . ARG A 1 378 ? 19.790 3.936 -2.550 1.00 57.50 378 ARG A C 1
ATOM 2956 O O . ARG A 1 378 ? 18.740 3.299 -2.575 1.00 57.50 378 ARG A O 1
ATOM 2963 N N . GLY A 1 379 ? 20.995 3.372 -2.491 1.00 47.31 379 GLY A N 1
ATOM 2964 C CA . GLY A 1 379 ? 21.242 1.946 -2.693 1.00 47.31 379 GLY A CA 1
ATOM 2965 C C . GLY A 1 379 ? 21.481 1.632 -4.169 1.00 47.31 379 GLY A C 1
ATOM 2966 O O . GLY A 1 379 ? 20.544 1.322 -4.910 1.00 47.31 379 GLY A O 1
ATOM 2967 N N . GLY A 1 380 ? 22.751 1.678 -4.581 1.00 34.16 380 GLY A N 1
ATOM 2968 C CA . GLY A 1 380 ? 23.205 0.966 -5.777 1.00 34.16 380 GLY A CA 1
ATOM 2969 C C . GLY A 1 380 ? 23.058 -0.551 -5.596 1.00 34.16 380 GLY A C 1
ATOM 2970 O O . GLY A 1 380 ? 22.445 -1.023 -4.635 1.00 34.16 380 GLY A O 1
ATOM 2971 N N . ALA A 1 381 ? 23.615 -1.342 -6.511 1.00 33.88 381 ALA A N 1
ATOM 2972 C CA . ALA A 1 381 ? 23.650 -2.792 -6.345 1.00 33.88 381 ALA A CA 1
ATOM 2973 C C . ALA A 1 381 ? 24.561 -3.177 -5.155 1.00 33.88 381 ALA A C 1
ATOM 2975 O O . ALA A 1 381 ? 25.770 -3.312 -5.305 1.00 33.88 381 ALA A O 1
ATOM 2976 N N . GLY A 1 382 ? 23.957 -3.336 -3.972 1.00 35.47 382 GLY A N 1
ATOM 2977 C CA . GLY A 1 382 ? 24.635 -3.613 -2.701 1.00 35.47 382 GLY A CA 1
ATOM 2978 C C . GLY A 1 382 ? 24.700 -2.392 -1.771 1.00 35.47 382 GLY A C 1
ATOM 2979 O O . GLY A 1 382 ? 25.140 -1.319 -2.172 1.00 35.47 382 GLY A O 1
ATOM 2980 N N . GLY A 1 383 ? 24.271 -2.570 -0.516 1.00 26.89 383 GLY A N 1
ATOM 2981 C CA . GLY A 1 383 ? 24.355 -1.557 0.546 1.00 26.89 383 GLY A CA 1
ATOM 2982 C C . GLY A 1 383 ? 23.053 -1.396 1.334 1.00 26.89 383 GLY A C 1
ATOM 2983 O O . GLY A 1 383 ? 22.039 -0.958 0.793 1.00 26.89 383 GLY A O 1
ATOM 2984 N N . GLU A 1 384 ? 23.083 -1.759 2.615 1.00 32.38 384 GLU A N 1
ATOM 2985 C CA . GLU A 1 384 ? 21.978 -1.581 3.562 1.00 32.38 384 GLU A CA 1
ATOM 2986 C C . GLU A 1 384 ? 21.964 -0.156 4.140 1.00 32.38 384 GLU A C 1
ATOM 2988 O O . GLU A 1 384 ? 23.024 0.401 4.396 1.00 32.38 384 GLU A O 1
ATOM 2993 N N . ASP A 1 385 ? 20.770 0.414 4.350 1.00 33.78 385 ASP A N 1
ATOM 2994 C CA . ASP A 1 385 ? 20.415 1.263 5.508 1.00 33.78 385 ASP A CA 1
ATOM 2995 C C . ASP A 1 385 ? 18.981 1.802 5.334 1.00 33.78 385 ASP A C 1
ATOM 2997 O O . ASP A 1 385 ? 18.702 2.650 4.483 1.00 33.78 385 ASP A O 1
ATOM 3001 N N . LYS A 1 386 ? 18.025 1.287 6.122 1.00 34.72 386 LYS A N 1
ATOM 3002 C CA . LYS A 1 386 ? 16.579 1.506 5.889 1.00 34.72 386 LYS A CA 1
ATOM 3003 C C . LYS A 1 386 ? 15.960 2.734 6.566 1.00 34.72 386 LYS A C 1
ATOM 3005 O O . LYS A 1 386 ? 14.804 3.044 6.285 1.00 34.72 386 LYS A O 1
ATOM 3010 N N . GLU A 1 387 ? 16.688 3.458 7.414 1.00 33.88 387 GLU A N 1
ATOM 3011 C CA . GLU A 1 387 ? 16.108 4.518 8.252 1.00 33.88 387 GLU A CA 1
ATOM 3012 C C . GLU A 1 387 ? 16.897 5.834 8.191 1.00 33.88 387 GLU A C 1
ATOM 3014 O O . GLU A 1 387 ? 17.848 6.021 8.947 1.00 33.88 387 GLU A O 1
ATOM 3019 N N . LYS A 1 388 ? 16.468 6.769 7.317 1.00 33.91 388 LYS A N 1
ATOM 3020 C CA . LYS A 1 388 ? 16.642 8.239 7.495 1.00 33.91 388 LYS A CA 1
ATOM 3021 C C . LYS A 1 388 ? 15.991 9.142 6.430 1.00 33.91 388 LYS A C 1
ATOM 3023 O O . LYS A 1 388 ? 15.786 10.319 6.705 1.00 33.91 388 LYS A O 1
ATOM 3028 N N . PHE A 1 389 ? 15.649 8.652 5.232 1.00 32.78 389 PHE A N 1
ATOM 3029 C CA . PHE A 1 389 ? 15.332 9.558 4.105 1.00 32.78 389 PHE A CA 1
ATOM 3030 C C . PHE A 1 389 ? 13.900 10.139 4.059 1.00 32.78 389 PHE A C 1
ATOM 3032 O O . PHE A 1 389 ? 13.674 11.136 3.375 1.00 32.78 389 PHE A O 1
ATOM 3039 N N . LEU A 1 390 ? 12.939 9.605 4.829 1.00 35.25 390 LEU A N 1
ATOM 3040 C CA . LEU A 1 390 ? 11.560 10.139 4.895 1.00 35.25 390 LEU A CA 1
ATOM 3041 C C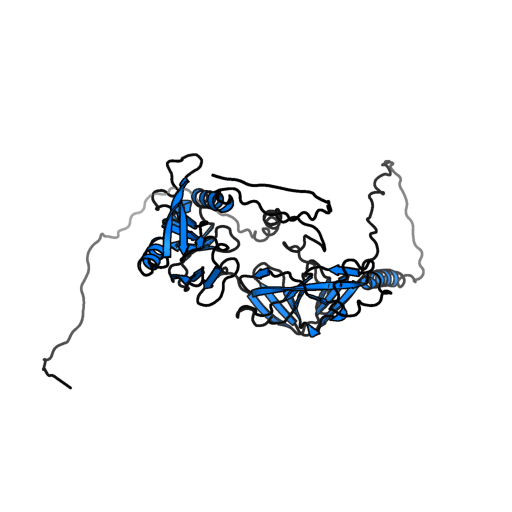 . LEU A 1 390 ? 11.453 11.571 5.464 1.00 35.25 390 LEU A C 1
ATOM 3043 O O . LEU A 1 390 ? 10.370 12.152 5.426 1.00 35.25 390 LEU A O 1
ATOM 3047 N N . LEU A 1 391 ? 12.546 12.134 5.994 1.00 34.78 391 LEU A N 1
ATOM 3048 C CA . LEU A 1 391 ? 12.570 13.451 6.639 1.00 34.78 391 LEU A CA 1
ATOM 3049 C C . LEU A 1 391 ? 13.303 14.543 5.839 1.00 34.78 391 LEU A C 1
ATOM 3051 O O . LEU A 1 391 ? 13.062 15.717 6.093 1.00 34.78 391 LEU A O 1
ATOM 3055 N N . SER A 1 392 ? 14.163 14.204 4.868 1.00 31.22 392 SER A N 1
ATOM 3056 C CA . SER A 1 392 ? 14.968 15.204 4.135 1.00 31.22 392 SER A CA 1
ATOM 3057 C C . SER A 1 392 ? 14.381 15.631 2.785 1.00 31.22 392 SER A C 1
ATOM 3059 O O . SER A 1 392 ? 14.668 16.730 2.322 1.00 31.22 392 SER A O 1
ATOM 3061 N N . SER A 1 393 ? 13.534 14.810 2.155 1.00 34.28 393 SER A N 1
ATOM 3062 C CA . SER A 1 393 ? 12.961 15.114 0.828 1.00 34.28 393 SER A CA 1
ATOM 3063 C C . SER A 1 393 ? 11.843 16.172 0.838 1.00 34.28 393 SER A C 1
ATOM 3065 O O . SER A 1 393 ? 11.367 16.551 -0.229 1.00 34.28 393 SER A O 1
ATOM 3067 N N . LEU A 1 394 ? 11.395 16.640 2.010 1.00 39.03 394 LEU A N 1
ATOM 3068 C CA . LEU A 1 394 ? 10.288 17.601 2.142 1.00 39.03 394 LEU A CA 1
ATOM 3069 C C . LEU A 1 394 ? 10.725 19.061 2.347 1.00 39.03 394 LEU A C 1
ATOM 3071 O O . LEU A 1 394 ? 9.867 19.932 2.457 1.00 39.03 394 LEU A O 1
ATOM 3075 N N . SER A 1 395 ? 12.028 19.362 2.365 1.00 31.19 395 SER A N 1
ATOM 3076 C CA . SER A 1 395 ? 12.503 20.747 2.524 1.00 31.19 395 SER A CA 1
ATOM 3077 C C . SER A 1 395 ? 12.534 21.559 1.218 1.00 31.19 395 SER A C 1
ATOM 3079 O O . SER A 1 395 ? 12.767 22.765 1.274 1.00 31.19 395 SER A O 1
ATOM 3081 N N . SER A 1 396 ? 12.312 20.928 0.058 1.00 30.98 396 SER A N 1
ATOM 3082 C CA . SER A 1 396 ? 12.614 21.518 -1.261 1.00 30.98 396 SER A CA 1
ATOM 3083 C C . SER A 1 396 ? 11.431 21.522 -2.236 1.00 30.98 396 SER A C 1
ATOM 3085 O O . SER A 1 396 ? 11.626 21.338 -3.430 1.00 30.98 396 SER A O 1
ATOM 3087 N N . SER A 1 397 ? 10.212 21.759 -1.735 1.00 34.31 397 SER A N 1
ATOM 3088 C CA . SER A 1 397 ? 9.016 22.040 -2.556 1.00 34.31 397 SER A CA 1
ATOM 3089 C C . SER A 1 397 ? 8.061 23.003 -1.839 1.00 34.31 397 SER A C 1
ATOM 3091 O O . SER A 1 397 ? 6.915 22.668 -1.553 1.00 34.31 397 SER A O 1
ATOM 3093 N N . SER A 1 398 ? 8.543 24.207 -1.508 1.00 32.19 398 SER A N 1
ATOM 3094 C CA . SER A 1 398 ? 7.711 25.281 -0.936 1.00 32.19 398 SER A CA 1
ATOM 3095 C C . SER A 1 398 ? 8.209 26.687 -1.310 1.00 32.19 398 SER A C 1
ATOM 3097 O O . SER A 1 398 ? 8.344 27.555 -0.450 1.00 32.19 398 SER A O 1
ATOM 3099 N N . LEU A 1 399 ? 8.468 26.930 -2.598 1.00 27.44 399 LEU A N 1
ATOM 3100 C CA . LEU A 1 399 ? 8.656 28.280 -3.142 1.00 27.44 399 LEU A CA 1
ATOM 3101 C C . LEU A 1 399 ? 8.041 28.376 -4.541 1.00 27.44 399 LEU A C 1
ATOM 3103 O O . LEU A 1 399 ? 8.664 27.947 -5.505 1.00 27.44 399 LEU A O 1
ATOM 3107 N N . LEU A 1 400 ? 6.823 28.927 -4.618 1.00 27.69 400 LEU A N 1
ATOM 3108 C CA . LEU A 1 400 ? 6.304 29.789 -5.697 1.00 27.69 400 LEU A CA 1
ATOM 3109 C C . LEU A 1 400 ? 4.793 30.002 -5.511 1.00 27.69 400 LEU A C 1
ATOM 3111 O O . LEU A 1 400 ? 3.978 29.340 -6.146 1.00 27.69 400 LEU A O 1
ATOM 3115 N N . LEU A 1 401 ? 4.425 30.949 -4.646 1.00 27.36 401 LEU A N 1
ATOM 3116 C CA . LEU A 1 401 ? 3.284 31.839 -4.881 1.00 27.36 401 LEU A CA 1
ATOM 3117 C C . LEU A 1 401 ? 3.394 33.032 -3.921 1.00 27.36 401 LEU A C 1
ATOM 3119 O O . LEU A 1 401 ? 2.859 33.005 -2.817 1.00 27.36 401 LEU A O 1
ATOM 3123 N N . ASP A 1 402 ? 4.103 34.079 -4.340 1.00 25.53 402 ASP A N 1
ATOM 3124 C CA . ASP A 1 402 ? 3.999 35.382 -3.687 1.00 25.53 402 ASP A CA 1
ATOM 3125 C C . ASP A 1 402 ? 3.773 36.451 -4.760 1.00 25.53 402 ASP A C 1
ATOM 3127 O O . ASP A 1 402 ? 4.511 36.545 -5.742 1.00 25.53 402 ASP A O 1
ATOM 3131 N N . GLY A 1 403 ? 2.656 37.163 -4.623 1.00 25.75 403 GLY A N 1
ATOM 3132 C CA . GLY A 1 403 ? 1.980 37.870 -5.719 1.00 25.75 403 GLY A CA 1
ATOM 3133 C C . GLY A 1 403 ? 1.131 39.050 -5.247 1.00 25.75 403 GLY A C 1
ATOM 3134 O O . GLY A 1 403 ? 0.103 39.358 -5.837 1.00 25.75 403 GLY A O 1
ATOM 3135 N N . GLN A 1 404 ? 1.551 39.663 -4.140 1.00 25.67 404 GLN A N 1
ATOM 3136 C CA . GLN A 1 404 ? 1.500 41.103 -3.872 1.00 25.67 404 GLN A CA 1
ATOM 3137 C C . GLN A 1 404 ? 0.303 41.907 -4.444 1.00 25.67 404 GLN A C 1
ATOM 3139 O O . GLN A 1 404 ? 0.366 42.449 -5.546 1.00 25.67 404 GLN A O 1
ATOM 3144 N N . ILE A 1 405 ? -0.718 42.164 -3.614 1.00 25.19 405 ILE A N 1
ATOM 3145 C CA . ILE A 1 405 ? -1.564 43.369 -3.741 1.00 25.19 405 ILE A CA 1
ATOM 3146 C C . ILE A 1 405 ? -1.497 44.167 -2.435 1.00 25.19 405 ILE A C 1
ATOM 3148 O O . ILE A 1 405 ? -1.597 43.624 -1.337 1.00 25.19 405 ILE A O 1
ATOM 3152 N N . HIS A 1 406 ? -1.255 45.471 -2.566 1.00 26.30 406 HIS A N 1
ATOM 3153 C CA . HIS A 1 406 ? -0.963 46.377 -1.457 1.00 26.30 406 HIS A CA 1
ATOM 3154 C C . HIS A 1 406 ? -2.199 46.875 -0.691 1.00 26.30 406 HIS A C 1
ATOM 3156 O O . HIS A 1 406 ? -3.278 47.069 -1.246 1.00 26.30 406 HIS A O 1
ATOM 3162 N N . LYS A 1 407 ? -1.947 47.187 0.589 1.00 26.50 407 LYS A N 1
ATOM 3163 C CA . LYS A 1 407 ? -2.751 48.000 1.516 1.00 26.50 407 LYS A CA 1
ATOM 3164 C C . LYS A 1 407 ? -3.626 49.087 0.866 1.00 26.50 407 LYS A C 1
ATOM 3166 O O . LYS A 1 407 ? -3.142 49.869 0.048 1.00 26.50 407 LYS A O 1
ATOM 3171 N N . ARG A 1 408 ? -4.763 49.363 1.521 1.00 24.73 408 ARG A N 1
ATOM 3172 C CA . ARG A 1 408 ? -4.967 50.681 2.161 1.00 24.73 408 ARG A CA 1
ATOM 3173 C C . ARG A 1 408 ? -5.868 50.589 3.391 1.00 24.73 408 ARG A C 1
ATOM 3175 O O . ARG A 1 408 ? -6.928 49.979 3.348 1.00 24.73 408 ARG A O 1
ATOM 3182 N N . GLU A 1 409 ? -5.409 51.195 4.481 1.00 28.55 409 GLU A N 1
ATOM 3183 C CA . GLU A 1 409 ? -6.117 51.268 5.760 1.00 28.55 409 GLU A CA 1
ATOM 3184 C C . GLU A 1 409 ? -7.280 52.272 5.712 1.00 28.55 409 GLU A C 1
ATOM 3186 O O . GLU A 1 409 ? -7.240 53.257 4.966 1.00 28.55 409 GLU A O 1
ATOM 3191 N N . ARG A 1 410 ? -8.268 52.078 6.595 1.00 26.53 410 ARG A N 1
ATOM 3192 C CA . ARG A 1 410 ? -8.905 53.189 7.315 1.00 26.53 410 ARG A CA 1
ATOM 3193 C C . ARG A 1 410 ? -9.607 52.695 8.582 1.00 26.53 410 ARG A C 1
ATOM 3195 O O . ARG A 1 410 ? -10.523 51.884 8.504 1.00 26.53 410 ARG A O 1
ATOM 3202 N N . GLY A 1 411 ? -9.174 53.216 9.722 1.00 25.00 411 GLY A N 1
ATOM 3203 C CA . GLY A 1 411 ? -9.907 53.224 10.986 1.00 25.00 411 GLY A CA 1
ATOM 3204 C C . GLY A 1 411 ? -9.945 54.660 11.516 1.00 25.00 411 GLY A C 1
ATOM 3205 O O . GLY A 1 411 ? -9.120 55.464 11.085 1.00 25.00 411 GLY A O 1
ATOM 3206 N N . GLU A 1 412 ? -10.883 54.935 12.430 1.00 26.72 412 GLU A N 1
ATOM 3207 C CA . GLU A 1 412 ? -11.125 56.239 13.089 1.00 26.72 412 GLU A CA 1
ATOM 3208 C C . GLU A 1 412 ? -11.626 57.360 12.135 1.00 26.72 412 GLU A C 1
ATOM 3210 O O . GLU A 1 412 ? -11.237 57.437 10.972 1.00 26.72 412 GLU A O 1
ATOM 3215 N N . GLY A 1 413 ? -12.541 58.258 12.519 1.00 25.11 413 GLY A N 1
ATOM 3216 C CA . GLY A 1 413 ? -13.339 58.395 13.746 1.00 25.11 413 GLY A CA 1
ATOM 3217 C C . GLY A 1 413 ? -14.278 59.622 13.651 1.00 25.11 413 GLY A C 1
ATOM 3218 O O . GLY A 1 413 ? -14.083 60.455 12.772 1.00 25.11 413 GLY A O 1
ATOM 3219 N N . ASP A 1 414 ? -15.259 59.712 14.559 1.00 25.28 414 ASP A N 1
ATOM 3220 C CA . ASP A 1 414 ? -16.128 60.867 14.897 1.00 25.28 414 ASP A CA 1
ATOM 3221 C C . ASP A 1 414 ? -17.024 61.567 13.838 1.00 25.28 414 ASP A C 1
ATOM 3223 O O . ASP A 1 414 ? -16.642 61.850 12.707 1.00 25.28 414 ASP A O 1
ATOM 3227 N N . GLY A 1 415 ? -18.240 61.958 14.266 1.00 26.80 415 GLY A N 1
ATOM 3228 C CA . GLY A 1 415 ? -19.126 62.882 13.530 1.00 26.80 415 GLY A CA 1
ATOM 3229 C C . GLY A 1 415 ? -20.624 62.745 13.859 1.00 26.80 415 GLY A C 1
ATOM 3230 O O . GLY A 1 415 ? -21.275 61.806 13.415 1.00 26.80 415 GLY A O 1
ATOM 3231 N N . ASN A 1 416 ? -21.187 63.682 14.632 1.00 24.56 416 ASN A N 1
ATOM 3232 C CA . ASN A 1 416 ? -22.548 63.621 15.200 1.00 24.56 416 ASN A CA 1
ATOM 3233 C C . ASN A 1 416 ? -23.646 64.319 14.345 1.00 24.56 416 ASN A C 1
ATOM 3235 O O . ASN A 1 416 ? -23.354 65.256 13.608 1.00 24.56 416 ASN A O 1
ATOM 3239 N N . ALA A 1 417 ? -24.908 63.949 14.628 1.00 27.84 417 ALA A N 1
ATOM 3240 C CA . ALA A 1 417 ? -26.189 64.658 14.420 1.00 27.84 417 ALA A CA 1
ATOM 3241 C C . ALA A 1 417 ? -26.907 64.569 13.051 1.00 27.84 417 ALA A C 1
ATOM 3243 O O . ALA A 1 417 ? -26.305 64.791 12.007 1.00 27.84 417 ALA A O 1
ATOM 3244 N N . GLY A 1 418 ? -28.247 64.380 13.065 1.00 24.38 418 GLY A N 1
ATOM 3245 C CA . GLY A 1 418 ? -29.037 64.796 11.889 1.00 24.38 418 GLY A CA 1
ATOM 3246 C C . GLY A 1 418 ? -30.527 64.465 11.671 1.00 24.38 418 GLY A C 1
ATOM 3247 O O . GLY A 1 418 ? -31.061 65.083 10.765 1.00 24.38 418 GLY A O 1
ATOM 3248 N N . ALA A 1 419 ? -31.219 63.617 12.454 1.00 26.22 419 ALA A N 1
ATOM 3249 C CA . ALA A 1 419 ? -32.693 63.385 12.408 1.00 26.22 419 ALA A CA 1
ATOM 3250 C C . ALA A 1 419 ? -33.354 62.830 11.104 1.00 26.22 419 ALA A C 1
ATOM 3252 O O . ALA A 1 419 ? -32.992 63.198 9.994 1.00 26.22 419 ALA A O 1
ATOM 3253 N N . GLY A 1 420 ? -34.422 62.014 11.239 1.00 24.16 420 GLY A N 1
ATOM 3254 C CA . GLY A 1 420 ? -35.341 61.753 10.106 1.00 24.16 420 GLY A CA 1
ATOM 3255 C C . GLY A 1 420 ? -36.150 60.442 10.049 1.00 24.16 420 GLY A C 1
ATOM 3256 O O . GLY A 1 420 ? -36.023 59.732 9.067 1.00 24.16 420 GLY A O 1
ATOM 3257 N N . ALA A 1 421 ? -37.008 60.169 11.043 1.00 25.75 421 ALA A N 1
ATOM 3258 C CA . ALA A 1 421 ? -38.248 59.356 10.972 1.00 25.75 421 ALA A CA 1
ATOM 3259 C C . ALA A 1 421 ? -38.292 57.985 10.228 1.00 25.75 421 ALA A C 1
ATOM 3261 O O . ALA A 1 421 ? -38.234 57.907 9.005 1.00 25.75 421 ALA A O 1
ATOM 3262 N N . GLY A 1 422 ? -38.639 56.921 10.968 1.00 25.11 422 GLY A N 1
ATOM 3263 C CA . GLY A 1 422 ? -39.095 55.636 10.411 1.00 25.11 422 GLY A CA 1
ATOM 3264 C C . GLY A 1 422 ? -39.356 54.577 11.490 1.00 25.11 422 GLY A C 1
ATOM 3265 O O . GLY A 1 422 ? -38.417 53.958 11.974 1.00 25.11 422 GLY A O 1
ATOM 3266 N N . ALA A 1 423 ? -40.620 54.391 11.889 1.00 28.36 423 ALA A N 1
ATOM 3267 C CA . ALA A 1 423 ? -41.057 53.299 12.775 1.00 28.36 423 ALA A CA 1
ATOM 3268 C C . ALA A 1 423 ? -41.068 51.944 12.021 1.00 28.36 423 ALA A C 1
ATOM 3270 O O . ALA A 1 423 ? -41.066 51.940 10.793 1.00 28.36 423 ALA A O 1
ATOM 3271 N N . GLY A 1 424 ? -41.118 50.774 12.664 1.00 26.28 424 GLY A N 1
ATOM 3272 C CA . GLY A 1 424 ? -41.258 50.464 14.091 1.00 26.28 424 GLY A CA 1
ATOM 3273 C C . GLY A 1 424 ? -41.063 48.960 14.346 1.00 26.28 424 GLY A C 1
ATOM 3274 O O . GLY A 1 424 ? -40.682 48.224 13.437 1.00 26.28 424 GLY A O 1
ATOM 3275 N N . GLU A 1 425 ? -41.289 48.525 15.582 1.00 26.86 425 GLU A N 1
ATOM 3276 C CA . GLU A 1 425 ? -40.967 47.179 16.076 1.00 26.86 425 GLU A CA 1
ATOM 3277 C C . GLU A 1 425 ? -41.974 46.088 15.641 1.00 26.86 425 GLU A C 1
ATOM 3279 O O . GLU A 1 425 ? -43.176 46.325 15.603 1.00 26.86 425 GLU A O 1
ATOM 3284 N N . ASP A 1 426 ? -41.428 44.902 15.352 1.00 24.08 426 ASP A N 1
ATOM 3285 C CA . ASP A 1 426 ? -41.873 43.545 15.722 1.00 24.08 426 ASP A CA 1
ATOM 3286 C C . ASP A 1 426 ? -43.345 43.037 15.638 1.00 24.08 426 ASP A C 1
ATOM 3288 O O . ASP A 1 426 ? -44.310 43.665 16.060 1.00 24.08 426 ASP A O 1
ATOM 3292 N N . VAL A 1 427 ? -43.420 41.735 15.284 1.00 23.30 427 VAL A N 1
ATOM 3293 C CA . VAL A 1 427 ? -44.419 40.704 15.683 1.00 23.30 427 VAL A CA 1
ATOM 3294 C C . VAL A 1 427 ? -45.677 40.430 14.803 1.00 23.30 427 VAL A C 1
ATOM 3296 O O . VAL A 1 427 ? -46.564 41.256 14.623 1.00 23.30 427 VAL A O 1
ATOM 3299 N N . LEU A 1 428 ? -45.768 39.141 14.408 1.00 22.89 428 LEU A N 1
ATOM 3300 C CA . LEU A 1 428 ? -46.896 38.302 13.918 1.00 22.89 428 LEU A CA 1
ATOM 3301 C C . LEU A 1 428 ? -47.338 38.269 12.431 1.00 22.89 428 LEU A C 1
ATOM 3303 O O . LEU A 1 428 ? -48.032 39.136 11.913 1.00 22.89 428 LEU A O 1
ATOM 3307 N N . ASP A 1 429 ? -47.000 37.125 11.816 1.00 23.72 429 ASP A N 1
ATOM 3308 C CA . ASP A 1 429 ? -47.871 36.155 11.113 1.00 23.72 429 ASP A CA 1
ATOM 3309 C C . ASP A 1 429 ? -49.255 36.604 10.588 1.00 23.72 429 ASP A C 1
ATOM 3311 O O . ASP A 1 429 ? -50.159 36.945 11.350 1.00 23.72 429 ASP A O 1
ATOM 3315 N N . MET A 1 430 ? -49.447 36.431 9.274 1.00 24.03 430 MET A N 1
ATOM 3316 C CA . MET A 1 430 ? -50.744 36.437 8.589 1.00 24.03 430 MET A CA 1
ATOM 3317 C C . MET A 1 430 ? -50.824 35.306 7.545 1.00 24.03 430 MET A C 1
ATOM 3319 O O . MET A 1 430 ? -50.549 35.490 6.362 1.00 24.03 430 MET A O 1
ATOM 3323 N N . GLY A 1 431 ? -51.280 34.133 7.982 1.00 23.39 431 GLY A N 1
ATOM 3324 C CA . GLY A 1 431 ? -52.555 33.586 7.495 1.00 23.39 431 GLY A CA 1
ATOM 3325 C C . GLY A 1 431 ? -52.726 33.297 5.991 1.00 23.39 431 GLY A C 1
ATOM 3326 O O . GLY A 1 431 ? -53.295 34.091 5.252 1.00 23.39 431 GLY A O 1
ATOM 3327 N N . SER A 1 432 ? -52.379 32.065 5.605 1.00 24.72 432 SER A N 1
ATOM 3328 C CA . SER A 1 432 ? -53.150 31.138 4.742 1.00 24.72 432 SER A CA 1
ATOM 3329 C C . SER A 1 432 ? -54.258 31.676 3.806 1.00 24.72 432 SER A C 1
ATOM 3331 O O . SER A 1 432 ? -55.318 32.093 4.266 1.00 24.72 432 SER A O 1
ATOM 3333 N N . LEU A 1 433 ? -54.107 31.414 2.498 1.00 25.19 433 LEU A N 1
ATOM 3334 C CA . LEU A 1 433 ? -55.190 31.121 1.536 1.00 25.19 433 LEU A CA 1
ATOM 3335 C C . LEU A 1 433 ? -54.577 30.423 0.295 1.00 25.19 433 LEU A C 1
ATOM 3337 O O . LEU A 1 433 ? -53.776 31.025 -0.406 1.00 25.19 433 LEU A O 1
ATOM 3341 N N . GLY A 1 434 ? -54.878 29.167 -0.052 1.00 23.02 434 GLY A N 1
ATOM 3342 C CA . GLY A 1 434 ? -55.640 28.143 0.666 1.00 23.02 434 GLY A CA 1
ATOM 3343 C C . GLY A 1 434 ? -55.673 26.807 -0.105 1.00 23.02 434 GLY A C 1
ATOM 3344 O O . GLY A 1 434 ? -55.200 26.713 -1.236 1.00 23.02 434 GLY A O 1
ATOM 3345 N N . LYS A 1 435 ? -56.284 25.775 0.491 1.00 30.98 435 LYS A N 1
ATOM 3346 C CA . LYS A 1 435 ? -56.892 24.640 -0.233 1.00 30.98 435 LYS A CA 1
ATOM 3347 C C . LYS A 1 435 ? -58.404 24.713 -0.030 1.00 30.98 435 LYS A C 1
ATOM 3349 O O . LYS A 1 435 ? -58.842 24.987 1.085 1.00 30.98 435 LYS A O 1
ATOM 3354 N N . PRO A 1 436 ? -59.191 24.447 -1.077 1.00 23.91 436 PRO A N 1
ATOM 3355 C CA . PRO A 1 436 ? -60.125 23.314 -1.008 1.00 23.91 436 PRO A CA 1
ATOM 3356 C C . PRO A 1 436 ? -60.163 22.560 -2.370 1.00 23.91 436 PRO A C 1
ATOM 3358 O O . PRO A 1 436 ? -59.561 23.016 -3.333 1.00 23.91 436 PRO A O 1
ATOM 3361 N N . LEU A 1 437 ? -60.768 21.383 -2.563 1.00 22.27 437 LEU A N 1
ATOM 3362 C CA . LEU A 1 437 ? -61.832 20.674 -1.843 1.00 22.27 437 LEU A CA 1
ATOM 3363 C C . LEU A 1 437 ? -61.547 19.157 -1.769 1.00 22.27 437 LEU A C 1
ATOM 3365 O O . LEU A 1 437 ? -61.038 18.562 -2.713 1.00 22.27 437 LEU A O 1
ATOM 3369 N N . GLY A 1 438 ? -62.011 18.525 -0.693 1.00 24.45 438 GLY A N 1
ATOM 3370 C CA . GLY A 1 438 ? -62.718 17.236 -0.761 1.00 24.45 438 GLY A CA 1
ATOM 3371 C C . GLY A 1 438 ? -64.108 17.437 -0.129 1.00 24.45 438 GLY A C 1
ATOM 3372 O O . GLY A 1 438 ? -64.458 18.593 0.129 1.00 24.45 438 GLY A O 1
ATOM 3373 N N . PRO A 1 439 ? -64.875 16.390 0.234 1.00 31.58 439 PRO A N 1
ATOM 3374 C CA . PRO A 1 439 ? -64.714 14.961 -0.067 1.00 31.58 439 PRO A CA 1
ATOM 3375 C C . PRO A 1 439 ? -65.999 14.323 -0.663 1.00 31.58 439 PRO A C 1
ATOM 3377 O O . PRO A 1 439 ? -67.087 14.873 -0.516 1.00 31.58 439 PRO A O 1
ATOM 3380 N N . LEU A 1 440 ? -65.927 13.102 -1.214 1.00 23.17 440 LEU A N 1
ATOM 3381 C CA . LEU A 1 440 ? -67.111 12.232 -1.354 1.00 23.17 440 LEU A CA 1
ATOM 3382 C C . LEU A 1 440 ? -66.777 10.738 -1.171 1.00 23.17 440 LEU A C 1
ATOM 3384 O O . LEU A 1 440 ? -66.152 10.137 -2.030 1.00 23.17 440 LEU A O 1
ATOM 3388 N N . LYS A 1 441 ? -67.271 10.212 -0.039 1.00 25.69 441 LYS A N 1
ATOM 3389 C CA . LYS A 1 441 ? -67.703 8.843 0.326 1.00 25.69 441 LYS A CA 1
ATOM 3390 C C . LYS A 1 441 ? -66.899 7.574 -0.029 1.00 25.69 441 LYS A C 1
ATOM 3392 O O . LYS A 1 441 ? -66.330 7.393 -1.093 1.00 25.69 441 LYS A O 1
ATOM 3397 N N . GLU A 1 442 ? -66.978 6.667 0.944 1.00 26.80 442 GLU A N 1
ATOM 3398 C CA . GLU A 1 442 ? -66.492 5.286 0.996 1.00 26.80 442 GLU A CA 1
ATOM 3399 C C . GLU A 1 442 ? -67.266 4.340 0.059 1.00 26.80 442 GLU A C 1
ATOM 3401 O O . GLU A 1 442 ? -68.456 4.557 -0.164 1.00 26.80 442 GLU A O 1
ATOM 3406 N N . GLU A 1 443 ? -66.666 3.194 -0.293 1.00 26.84 443 GLU A N 1
ATOM 3407 C CA . GLU A 1 443 ? -67.275 1.904 0.078 1.00 26.84 443 GLU A CA 1
ATOM 3408 C C . GLU A 1 443 ? -66.241 0.765 0.228 1.00 26.84 443 GLU A C 1
ATOM 3410 O O . GLU A 1 443 ? -65.039 0.978 0.072 1.00 26.84 443 GLU A O 1
ATOM 3415 N N . ARG A 1 444 ? -66.708 -0.413 0.670 1.00 28.97 444 ARG A N 1
ATOM 3416 C CA . ARG A 1 444 ? -65.921 -1.534 1.226 1.00 28.97 444 ARG A CA 1
ATOM 3417 C C . ARG A 1 444 ? -65.842 -2.729 0.264 1.00 28.97 444 ARG A C 1
ATOM 3419 O O . ARG A 1 444 ? -66.703 -2.880 -0.591 1.00 28.97 444 ARG A O 1
ATOM 3426 N N . GLY A 1 445 ? -64.906 -3.643 0.533 1.00 27.27 445 GLY A N 1
ATOM 3427 C CA . GLY A 1 445 ? -64.856 -5.008 -0.023 1.00 27.27 445 GLY A CA 1
ATOM 3428 C C . GLY A 1 445 ? -63.445 -5.349 -0.521 1.00 27.27 445 GLY A C 1
ATOM 3429 O O . GLY A 1 445 ? -62.892 -4.581 -1.295 1.00 27.27 445 GLY A O 1
ATOM 3430 N N . SER A 1 446 ? -62.701 -6.317 0.025 1.00 29.45 446 SER A N 1
ATOM 3431 C CA . SER A 1 446 ? -62.943 -7.764 0.228 1.00 29.45 446 SER A CA 1
ATOM 3432 C C . SER A 1 446 ? -62.416 -8.616 -0.933 1.00 29.45 446 SER A C 1
ATOM 3434 O O . SER A 1 446 ? -63.003 -8.587 -2.006 1.00 29.45 446 SER A O 1
ATOM 3436 N N . GLU A 1 447 ? -61.375 -9.396 -0.623 1.00 31.97 447 GLU A N 1
ATOM 3437 C CA . GLU A 1 447 ? -60.969 -10.694 -1.201 1.00 31.97 447 GLU A CA 1
ATOM 3438 C C . GLU A 1 447 ? -60.719 -10.845 -2.719 1.00 31.97 447 GLU A C 1
ATOM 3440 O O . GLU A 1 447 ? -61.473 -10.394 -3.578 1.00 31.97 447 GLU A O 1
ATOM 3445 N N . GLY A 1 448 ? -59.634 -11.570 -3.015 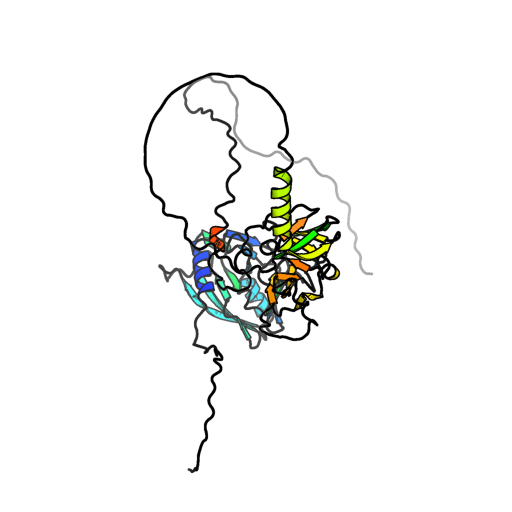1.00 40.69 448 GLY A N 1
ATOM 3446 C CA . GLY A 1 448 ? -59.148 -11.964 -4.338 1.00 40.69 448 GLY A CA 1
ATOM 3447 C C . GLY A 1 448 ? -57.839 -12.728 -4.198 1.00 40.69 448 GLY A C 1
ATOM 3448 O O . GLY A 1 448 ? -56.787 -12.055 -4.238 1.00 40.69 448 GLY A O 1
#

Radius of gyration: 36.11 Å; chains: 1; bounding box: 119×114×84 Å